Protein AF-0000000076641765 (afdb_homodimer)

Structure (mmCIF, N/CA/C/O backbone):
data_AF-0000000076641765-model_v1
#
loop_
_entity.id
_entity.type
_entity.pdbx_description
1 polymer 'RNA methyltransferase, TrmH family'
#
loop_
_atom_site.group_PDB
_atom_site.id
_atom_site.type_symbol
_atom_site.label_atom_id
_atom_site.label_alt_id
_atom_site.label_comp_id
_atom_site.label_asym_id
_atom_site.label_entity_id
_atom_site.label_seq_id
_atom_site.pdbx_PDB_ins_code
_atom_site.Cartn_x
_atom_site.Cartn_y
_atom_site.Cartn_z
_atom_site.occupancy
_atom_site.B_iso_or_equiv
_atom_site.auth_seq_id
_atom_site.auth_comp_id
_atom_site.auth_asym_id
_atom_site.auth_atom_id
_atom_site.pdbx_PDB_model_num
ATOM 1 N N . MET A 1 1 ? 25.562 -30.172 0.136 1 74.81 1 MET A N 1
ATOM 2 C CA . MET A 1 1 ? 24.906 -29.297 -0.83 1 74.81 1 MET A CA 1
ATOM 3 C C . MET A 1 1 ? 25.875 -28.875 -1.927 1 74.81 1 MET A C 1
ATOM 5 O O . MET A 1 1 ? 27.062 -28.625 -1.659 1 74.81 1 MET A O 1
ATOM 9 N N . ASP A 1 2 ? 25.359 -28.891 -3.146 1 84.56 2 ASP A N 1
ATOM 10 C CA . ASP A 1 2 ? 26.219 -28.578 -4.285 1 84.56 2 ASP A CA 1
ATOM 11 C C . ASP A 1 2 ? 26.469 -27.078 -4.391 1 84.56 2 ASP A C 1
ATOM 13 O O . ASP A 1 2 ? 25.656 -26.266 -3.904 1 84.56 2 ASP A O 1
ATOM 17 N N . SER A 1 3 ? 27.688 -26.766 -4.863 1 90.94 3 SER A N 1
ATOM 18 C CA . SER A 1 3 ? 27.984 -25.375 -5.16 1 90.94 3 SER A CA 1
ATOM 19 C C . SER A 1 3 ? 27.328 -24.922 -6.461 1 90.94 3 SER A C 1
ATOM 21 O O . SER A 1 3 ? 27.156 -25.734 -7.383 1 90.94 3 SER A O 1
ATOM 23 N N . VAL A 1 4 ? 26.953 -23.703 -6.496 1 94.19 4 VAL A N 1
ATOM 24 C CA . VAL A 1 4 ? 26.328 -23.125 -7.68 1 94.19 4 VAL A CA 1
ATOM 25 C C . VAL A 1 4 ? 27.281 -23.203 -8.859 1 94.19 4 VAL A C 1
ATOM 27 O O . VAL A 1 4 ? 28.484 -23 -8.703 1 94.19 4 VAL A O 1
ATOM 30 N N . SER A 1 5 ? 26.797 -23.547 -9.984 1 94.12 5 SER A N 1
ATOM 31 C CA . SER A 1 5 ? 27.609 -23.562 -11.188 1 94.12 5 SER A CA 1
ATOM 32 C C . SER A 1 5 ? 27.703 -22.172 -11.82 1 94.12 5 SER A C 1
ATOM 34 O O . SER A 1 5 ? 26.859 -21.312 -11.547 1 94.12 5 SER A O 1
ATOM 36 N N . ASN A 1 6 ? 28.688 -21.953 -12.68 1 93.88 6 ASN A N 1
ATOM 37 C CA . ASN A 1 6 ? 28.797 -20.688 -13.406 1 93.88 6 ASN A CA 1
ATOM 38 C C . ASN A 1 6 ? 27.594 -20.453 -14.305 1 93.88 6 ASN A C 1
ATOM 40 O O . ASN A 1 6 ? 27.141 -19.312 -14.445 1 93.88 6 ASN A O 1
ATOM 44 N N . ARG A 1 7 ? 27.188 -21.531 -14.859 1 94.75 7 ARG A N 1
ATOM 45 C CA . ARG A 1 7 ? 26.016 -21.438 -15.711 1 94.75 7 ARG A CA 1
ATOM 46 C C . ARG A 1 7 ? 24.797 -20.969 -14.922 1 94.75 7 ARG A C 1
ATOM 48 O O . ARG A 1 7 ? 24.047 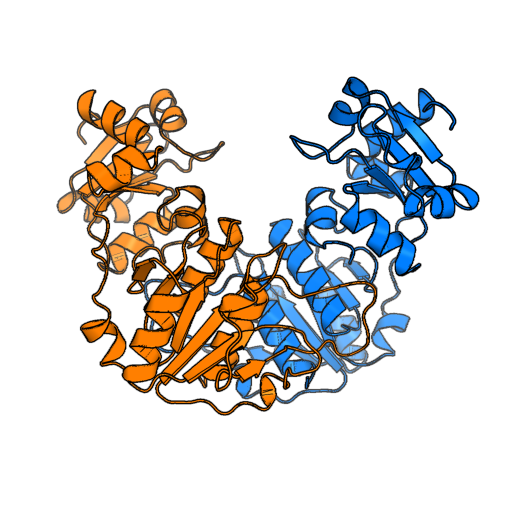-20.094 -15.391 1 94.75 7 ARG A O 1
ATOM 55 N N . GLN A 1 8 ? 24.578 -21.484 -13.789 1 95.69 8 GLN A N 1
ATOM 56 C CA . GLN A 1 8 ? 23.484 -21.078 -12.914 1 95.69 8 GLN A CA 1
ATOM 57 C C . GLN A 1 8 ? 23.609 -19.625 -12.5 1 95.69 8 GLN A C 1
ATOM 59 O O . GLN A 1 8 ? 22.625 -18.875 -12.5 1 95.69 8 GLN A O 1
ATOM 64 N N . LEU A 1 9 ? 24.828 -19.203 -12.125 1 96.44 9 LEU A N 1
ATOM 65 C CA . LEU A 1 9 ? 25.078 -17.844 -11.695 1 96.44 9 LEU A CA 1
ATOM 66 C C . LEU A 1 9 ? 24.734 -16.859 -12.805 1 96.44 9 LEU A C 1
ATOM 68 O O . LEU A 1 9 ? 24.094 -15.828 -12.562 1 96.44 9 LEU A O 1
ATOM 72 N N . THR A 1 10 ? 25.156 -17.203 -13.977 1 96.5 10 THR A N 1
ATOM 73 C CA . THR A 1 10 ? 24.875 -16.375 -15.133 1 96.5 10 THR A CA 1
ATOM 74 C C . THR A 1 10 ? 23.359 -16.281 -15.359 1 96.5 10 THR A C 1
ATOM 76 O O . THR A 1 10 ? 22.828 -15.195 -15.609 1 96.5 10 THR A O 1
ATOM 79 N N . LEU A 1 11 ? 22.703 -17.406 -15.281 1 97.19 11 LEU A N 1
ATOM 80 C CA . LEU A 1 11 ? 21.25 -17.438 -15.453 1 97.19 11 LEU A CA 1
ATOM 81 C C . LEU A 1 11 ? 20.562 -16.578 -14.414 1 97.19 11 LEU A C 1
ATOM 83 O O . LEU A 1 11 ? 19.672 -15.789 -14.742 1 97.19 11 LEU A O 1
ATOM 87 N N . LEU A 1 12 ? 20.984 -16.672 -13.195 1 97.19 12 LEU A N 1
ATOM 88 C CA . LEU A 1 12 ? 20.406 -15.898 -12.117 1 97.19 12 LEU A CA 1
ATOM 89 C C . LEU A 1 12 ? 20.547 -14.398 -12.383 1 97.19 12 LEU A C 1
ATOM 91 O O . LEU A 1 12 ? 19.594 -13.641 -12.18 1 97.19 12 LEU A O 1
ATOM 95 N N . ARG A 1 13 ? 21.625 -13.945 -12.836 1 95.88 13 ARG A N 1
ATOM 96 C CA . ARG A 1 13 ? 21.859 -12.539 -13.156 1 95.88 13 ARG A CA 1
ATOM 97 C C . ARG A 1 13 ? 20.969 -12.094 -14.312 1 95.88 13 ARG A C 1
ATOM 99 O O . ARG A 1 13 ? 20.375 -11.008 -14.266 1 95.88 13 ARG A O 1
ATOM 106 N N . LYS A 1 14 ? 20.859 -12.961 -15.273 1 96.38 14 LYS A N 1
ATOM 107 C CA . LYS A 1 14 ? 20.062 -12.641 -16.453 1 96.38 14 LYS A CA 1
ATOM 108 C C . LYS A 1 14 ? 18.578 -12.477 -16.109 1 96.38 14 LYS A C 1
ATOM 110 O O . LYS A 1 14 ? 17.891 -11.648 -16.688 1 96.38 14 LYS A O 1
ATOM 115 N N . LEU A 1 15 ? 18.094 -13.227 -15.141 1 97.06 15 LEU A N 1
ATOM 116 C CA . LEU A 1 15 ? 16.672 -13.25 -14.781 1 97.06 15 LEU A CA 1
ATOM 117 C C . LEU A 1 15 ? 16.266 -11.93 -14.141 1 97.06 15 LEU A C 1
ATOM 119 O O . LEU A 1 15 ? 15.07 -11.688 -13.945 1 97.06 15 LEU A O 1
ATOM 123 N N . ASN A 1 16 ? 17.172 -11.055 -13.867 1 94.56 16 ASN A N 1
ATOM 124 C CA . ASN A 1 16 ? 16.859 -9.711 -13.398 1 94.56 16 ASN A CA 1
ATOM 125 C C . ASN A 1 16 ? 16.328 -8.836 -14.531 1 94.56 16 ASN A C 1
ATOM 127 O O . ASN A 1 16 ? 15.75 -7.777 -14.281 1 94.56 16 ASN A O 1
ATOM 131 N N . ARG A 1 17 ? 16.516 -9.336 -15.734 1 95.06 17 ARG A N 1
ATOM 132 C CA . ARG A 1 17 ? 16.031 -8.625 -16.906 1 95.06 17 ARG A CA 1
ATOM 133 C C . ARG A 1 17 ? 14.766 -9.281 -17.453 1 95.06 17 ARG A C 1
ATOM 135 O O . ARG A 1 17 ? 14.719 -10.5 -17.641 1 95.06 17 ARG A O 1
ATOM 142 N N . LYS A 1 18 ? 13.828 -8.477 -17.766 1 96.31 18 LYS A N 1
ATOM 143 C CA . LYS A 1 18 ? 12.531 -8.945 -18.25 1 96.31 18 LYS A CA 1
ATOM 144 C C . LYS A 1 18 ? 12.703 -9.867 -19.453 1 96.31 18 LYS A C 1
ATOM 146 O O . LYS A 1 18 ? 12.094 -10.945 -19.5 1 96.31 18 LYS A O 1
ATOM 151 N N . LYS A 1 19 ? 13.547 -9.422 -20.328 1 96.56 19 LYS A N 1
ATOM 152 C CA . LYS A 1 19 ? 13.75 -10.172 -21.578 1 96.56 19 LYS A CA 1
ATOM 153 C C . LYS A 1 19 ? 14.07 -11.633 -21.281 1 96.56 19 LYS A C 1
ATOM 155 O O . LYS A 1 19 ? 13.445 -12.531 -21.844 1 96.56 19 LYS A O 1
ATOM 160 N N . TYR A 1 20 ? 14.945 -11.914 -20.406 1 97.44 20 TYR A N 1
ATOM 161 C CA . TYR A 1 20 ? 15.414 -13.266 -20.125 1 97.44 20 TYR A CA 1
ATOM 162 C C . TYR A 1 20 ? 14.383 -14.039 -19.312 1 97.44 20 TYR A C 1
ATOM 164 O O . TYR A 1 20 ? 14.25 -15.258 -19.469 1 97.44 20 TYR A O 1
ATOM 172 N N . ARG A 1 21 ? 13.609 -13.367 -18.406 1 97.5 21 ARG A N 1
ATOM 173 C CA . ARG A 1 21 ? 12.539 -14.047 -17.688 1 97.5 21 ARG A CA 1
ATOM 174 C C . ARG A 1 21 ? 11.523 -14.656 -18.656 1 97.5 21 ARG A C 1
ATOM 176 O O . ARG A 1 21 ? 11.148 -15.82 -18.516 1 97.5 21 ARG A O 1
ATOM 183 N N . TYR A 1 22 ? 11.156 -13.914 -19.594 1 97 22 TYR A N 1
ATOM 184 C CA . TYR A 1 22 ? 10.125 -14.383 -20.516 1 97 22 TYR A CA 1
ATOM 185 C C . TYR A 1 22 ? 10.711 -15.367 -21.516 1 97 22 TYR A C 1
ATOM 187 O O . TYR A 1 22 ? 10.031 -16.312 -21.938 1 97 22 TYR A O 1
ATOM 195 N N . GLU A 1 23 ? 11.977 -15.125 -21.953 1 97.56 23 GLU A N 1
ATOM 196 C CA . GLU A 1 23 ? 12.648 -16.078 -22.844 1 97.56 23 GLU A CA 1
ATOM 197 C C . GLU A 1 23 ? 12.781 -17.453 -22.172 1 97.56 23 GLU A C 1
ATOM 199 O O . GLU A 1 23 ? 12.5 -18.469 -22.797 1 97.56 23 GLU A O 1
ATOM 204 N N . LYS A 1 24 ? 13.172 -17.484 -20.938 1 97.69 24 LYS A N 1
ATOM 205 C CA . LYS A 1 24 ? 13.461 -18.734 -20.234 1 97.69 24 LYS A CA 1
ATOM 206 C C . LYS A 1 24 ? 12.234 -19.234 -19.469 1 97.69 24 LYS A C 1
ATOM 208 O O . LYS A 1 24 ? 12.203 -20.375 -19.016 1 97.69 24 LYS A O 1
ATOM 213 N N . ARG A 1 25 ? 11.203 -18.375 -19.328 1 97.38 25 ARG A N 1
ATOM 214 C CA . ARG A 1 25 ? 10 -18.672 -18.547 1 97.38 25 ARG A CA 1
ATOM 215 C C . ARG A 1 25 ? 10.344 -19 -17.109 1 97.38 25 ARG A C 1
ATOM 217 O O . ARG A 1 25 ? 9.836 -19.969 -16.547 1 97.38 25 ARG A O 1
ATOM 224 N N . LEU A 1 26 ? 11.289 -18.188 -16.578 1 97.81 26 LEU A N 1
ATOM 225 C CA . LEU A 1 26 ? 11.742 -18.328 -15.203 1 97.81 26 LEU A CA 1
ATOM 226 C C . LEU A 1 26 ? 11.781 -16.969 -14.5 1 97.81 26 LEU A C 1
ATOM 228 O O . LEU A 1 26 ? 11.969 -15.938 -15.148 1 97.81 26 LEU A O 1
ATOM 232 N N . PHE A 1 27 ? 11.586 -16.953 -13.203 1 97.44 27 PHE A N 1
ATOM 233 C CA . PHE A 1 27 ? 11.734 -15.742 -12.406 1 97.44 27 PHE A CA 1
ATOM 234 C C . PHE A 1 27 ? 12.234 -16.078 -11 1 97.44 27 PHE A C 1
ATOM 236 O O . PHE A 1 27 ? 12.305 -17.25 -10.625 1 97.44 27 PHE A O 1
ATOM 243 N N . LEU A 1 28 ? 12.602 -15.078 -10.289 1 97 28 LEU A N 1
ATOM 244 C CA . LEU A 1 28 ? 13.242 -15.297 -8.992 1 97 28 LEU A CA 1
ATOM 245 C C . LEU A 1 28 ? 12.344 -14.812 -7.855 1 97 28 LEU A C 1
ATOM 247 O O . LEU A 1 28 ? 11.664 -13.797 -7.988 1 97 28 LEU A O 1
ATOM 251 N N . ILE A 1 29 ? 12.344 -15.586 -6.828 1 96 29 ILE A N 1
ATOM 252 C CA . ILE A 1 29 ? 11.758 -15.188 -5.551 1 96 29 ILE A CA 1
ATOM 253 C C . ILE A 1 29 ? 12.852 -15.094 -4.488 1 96 29 ILE A C 1
ATOM 255 O O . ILE A 1 29 ? 13.617 -16.047 -4.297 1 96 29 ILE A O 1
ATOM 259 N N . GLU A 1 30 ? 12.875 -14.008 -3.898 1 95.25 30 GLU A N 1
ATOM 260 C CA . GLU A 1 30 ? 13.922 -13.742 -2.912 1 95.25 30 GLU A CA 1
ATOM 261 C C . GLU A 1 30 ? 13.336 -13.664 -1.504 1 95.25 30 GLU A C 1
ATOM 263 O O . GLU A 1 30 ? 12.258 -13.102 -1.304 1 95.25 30 GLU A O 1
ATOM 268 N N . GLY A 1 31 ? 14.039 -14.25 -0.526 1 93.06 31 GLY A N 1
ATOM 269 C CA . GLY A 1 31 ? 13.648 -14.125 0.87 1 93.06 31 GLY A CA 1
ATOM 270 C C . GLY A 1 31 ? 13.117 -15.414 1.46 1 93.06 31 GLY A C 1
ATOM 271 O O . GLY A 1 31 ? 12.312 -16.109 0.83 1 93.06 31 GLY A O 1
ATOM 272 N N . ALA A 1 32 ? 13.555 -15.703 2.652 1 91.81 32 ALA A N 1
ATOM 273 C CA . ALA A 1 32 ? 13.234 -16.969 3.303 1 91.81 32 ALA A CA 1
ATOM 274 C C . ALA A 1 32 ? 11.727 -17.141 3.467 1 91.81 32 ALA A C 1
ATOM 276 O O . ALA A 1 32 ? 11.164 -18.188 3.129 1 91.81 32 ALA A O 1
ATOM 277 N N . ARG A 1 33 ? 11.055 -16.141 3.916 1 87.69 33 ARG A N 1
ATOM 278 C CA . ARG A 1 33 ? 9.625 -16.219 4.176 1 87.69 33 ARG A CA 1
ATOM 279 C C . ARG A 1 33 ? 8.844 -16.422 2.883 1 87.69 33 ARG A C 1
ATOM 281 O O . ARG A 1 33 ? 7.965 -17.281 2.811 1 87.69 33 ARG A O 1
ATOM 288 N N . ALA A 1 34 ? 9.141 -15.656 1.866 1 89.88 34 ALA A N 1
ATOM 289 C CA . ALA A 1 34 ? 8.445 -15.75 0.585 1 89.88 34 ALA A CA 1
ATOM 290 C C . ALA A 1 34 ? 8.656 -17.125 -0.051 1 89.88 34 ALA A C 1
ATOM 292 O O . ALA A 1 34 ? 7.703 -17.734 -0.553 1 89.88 34 ALA A O 1
ATOM 293 N N . VAL A 1 35 ? 9.883 -17.641 0.009 1 92.12 35 VAL A N 1
ATOM 294 C CA . VAL A 1 35 ? 10.211 -18.922 -0.604 1 92.12 35 VAL A CA 1
ATOM 295 C C . VAL A 1 35 ? 9.477 -20.047 0.126 1 92.12 35 VAL A C 1
ATOM 297 O O . VAL A 1 35 ? 8.922 -20.938 -0.508 1 92.12 35 VAL A O 1
ATOM 300 N N . ARG A 1 36 ? 9.445 -19.922 1.411 1 89.31 36 ARG A N 1
ATOM 301 C CA . ARG A 1 36 ? 8.727 -20.922 2.197 1 89.31 36 ARG A CA 1
ATOM 302 C C . ARG A 1 36 ? 7.246 -20.938 1.838 1 89.31 36 ARG A C 1
ATOM 304 O O . ARG A 1 36 ? 6.645 -22.016 1.72 1 89.31 36 ARG A O 1
ATOM 311 N N . GLN A 1 37 ? 6.707 -19.797 1.684 1 86.94 37 GLN A N 1
ATOM 312 C CA . GLN A 1 37 ? 5.289 -19.688 1.361 1 86.94 37 GLN A CA 1
ATOM 313 C C . GLN A 1 37 ? 4.988 -20.297 -0.008 1 86.94 37 GLN A C 1
ATOM 315 O O . GLN A 1 37 ? 4.012 -21.031 -0.169 1 86.94 37 GLN A O 1
ATOM 320 N N . VAL A 1 38 ? 5.805 -20.016 -0.919 1 88.44 38 VAL A N 1
ATOM 321 C CA . VAL A 1 38 ? 5.625 -20.531 -2.271 1 88.44 38 VAL A CA 1
ATOM 322 C C . VAL A 1 38 ? 5.773 -22.047 -2.268 1 88.44 38 VAL A C 1
ATOM 324 O O . VAL A 1 38 ? 5.008 -22.75 -2.928 1 88.44 38 VAL A O 1
ATOM 327 N N . ALA A 1 39 ? 6.734 -22.547 -1.541 1 88.5 39 ALA A N 1
ATOM 328 C CA . ALA A 1 39 ? 6.949 -23.984 -1.43 1 88.5 39 ALA A CA 1
ATOM 329 C C . ALA A 1 39 ? 5.738 -24.672 -0.806 1 88.5 39 ALA A C 1
ATOM 331 O O . ALA A 1 39 ? 5.363 -25.766 -1.215 1 88.5 39 ALA A O 1
ATOM 332 N N . ALA A 1 40 ? 5.172 -23.969 0.094 1 83.62 40 ALA A N 1
ATOM 333 C CA . ALA A 1 40 ? 4.051 -24.531 0.834 1 83.62 40 ALA A CA 1
ATOM 334 C C . ALA A 1 40 ? 2.781 -24.547 -0.014 1 83.62 40 ALA A C 1
ATOM 336 O O . ALA A 1 40 ? 1.971 -25.469 0.083 1 83.62 40 ALA A O 1
ATOM 337 N N . ASN A 1 41 ? 2.57 -23.531 -0.787 1 80.44 41 ASN A N 1
ATOM 338 C CA . ASN A 1 41 ? 1.32 -23.406 -1.529 1 80.44 41 ASN A CA 1
ATOM 339 C C . ASN A 1 41 ? 1.31 -24.297 -2.762 1 80.44 41 ASN A C 1
ATOM 341 O O . ASN A 1 41 ? 0.243 -24.656 -3.268 1 80.44 41 ASN A O 1
ATOM 345 N N . ASN A 1 42 ? 2.469 -24.672 -3.291 1 80.12 42 ASN A N 1
ATOM 346 C CA . ASN A 1 42 ? 2.656 -25.594 -4.41 1 80.12 42 ASN A CA 1
ATOM 347 C C . ASN A 1 42 ? 1.925 -25.109 -5.66 1 80.12 42 ASN A C 1
ATOM 349 O O . ASN A 1 42 ? 1.427 -25.922 -6.441 1 80.12 42 ASN A O 1
ATOM 353 N N . ARG A 1 43 ? 1.678 -23.859 -5.742 1 83.31 43 ARG A N 1
ATOM 354 C CA . ARG A 1 43 ? 1.007 -23.281 -6.906 1 83.31 43 ARG A CA 1
ATOM 355 C C . ARG A 1 43 ? 2.004 -22.984 -8.016 1 83.31 43 ARG A C 1
ATOM 357 O O . ARG A 1 43 ? 1.636 -22.938 -9.195 1 83.31 43 ARG A O 1
ATOM 364 N N . ILE A 1 44 ? 3.229 -22.703 -7.527 1 87.69 44 ILE A N 1
ATOM 365 C CA . ILE A 1 44 ? 4.305 -22.438 -8.477 1 87.69 44 ILE A CA 1
ATOM 366 C C . ILE A 1 44 ? 5.434 -23.438 -8.289 1 87.69 44 ILE A C 1
ATOM 368 O O . ILE A 1 44 ? 5.766 -23.797 -7.156 1 87.69 44 ILE A O 1
ATOM 372 N N . GLY A 1 45 ? 5.934 -23.906 -9.359 1 89.5 45 GLY A N 1
ATOM 373 C CA . GLY A 1 45 ? 7.027 -24.859 -9.305 1 89.5 45 GLY A CA 1
ATOM 374 C C . GLY A 1 45 ? 8.375 -24.203 -9.062 1 89.5 45 GLY A C 1
ATOM 375 O O . GLY A 1 45 ? 8.773 -23.297 -9.797 1 89.5 45 GLY A O 1
ATOM 376 N N . ILE A 1 46 ? 9.031 -24.625 -8.031 1 94.88 46 ILE A N 1
ATOM 377 C CA . ILE A 1 46 ? 10.398 -24.188 -7.773 1 94.88 46 ILE A CA 1
ATOM 378 C C . ILE A 1 46 ? 11.375 -25.109 -8.5 1 94.88 46 ILE A C 1
ATOM 380 O O . ILE A 1 46 ? 11.383 -26.312 -8.281 1 94.88 46 ILE A O 1
ATOM 384 N N . GLU A 1 47 ? 12.133 -24.5 -9.375 1 96.19 47 GLU A N 1
ATOM 385 C CA . GLU A 1 47 ? 13.117 -25.281 -10.117 1 96.19 47 GLU A CA 1
ATOM 386 C C . GLU A 1 47 ? 14.359 -25.547 -9.273 1 96.19 47 GLU A C 1
ATOM 388 O O . GLU A 1 47 ? 14.875 -26.672 -9.242 1 96.19 47 GLU A O 1
ATOM 393 N N . THR A 1 48 ? 14.867 -24.562 -8.664 1 97.19 48 THR A N 1
ATOM 394 C CA . THR A 1 48 ? 16.094 -24.672 -7.883 1 97.19 48 THR A CA 1
ATOM 395 C C . THR A 1 48 ? 16.078 -23.688 -6.715 1 97.19 48 THR A C 1
ATOM 397 O O . THR A 1 48 ? 15.617 -22.547 -6.855 1 97.19 48 THR A O 1
ATOM 400 N N . LEU A 1 49 ? 16.578 -24.125 -5.602 1 96.75 49 LEU A N 1
ATOM 401 C CA . LEU A 1 49 ? 16.797 -23.281 -4.438 1 96.75 49 LEU A CA 1
ATOM 402 C C . LEU A 1 49 ? 18.266 -22.891 -4.324 1 96.75 49 LEU A C 1
ATOM 404 O O . LEU A 1 49 ? 19.156 -23.719 -4.562 1 96.75 49 LEU A O 1
ATOM 408 N N . PHE A 1 50 ? 18.484 -21.625 -3.98 1 97.25 50 PHE A N 1
ATOM 409 C CA . PHE A 1 50 ? 19.844 -21.141 -3.773 1 97.25 50 PHE A CA 1
ATOM 410 C C . PHE A 1 50 ? 20 -20.562 -2.377 1 97.25 50 PHE A C 1
ATOM 412 O O . PHE A 1 50 ? 19.125 -19.828 -1.906 1 97.25 50 PHE A O 1
ATOM 419 N N . PHE A 1 51 ? 21.125 -20.891 -1.763 1 96.94 51 PHE A N 1
ATOM 420 C CA . PHE A 1 51 ? 21.359 -20.438 -0.397 1 96.94 51 PHE A CA 1
ATOM 421 C C . PHE A 1 51 ? 22.672 -19.688 -0.29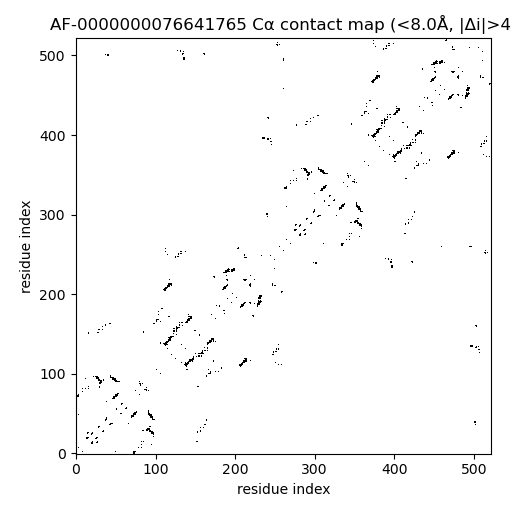9 1 96.94 51 PHE A C 1
ATOM 423 O O . PHE A 1 51 ? 23.672 -20.062 -0.926 1 96.94 51 PHE A O 1
ATOM 430 N N . ASP A 1 52 ? 22.609 -18.625 0.443 1 95.94 52 ASP A N 1
ATOM 431 C CA . ASP A 1 52 ? 23.828 -17.922 0.812 1 95.94 52 ASP A CA 1
ATOM 432 C C . ASP A 1 52 ? 24.672 -18.75 1.777 1 95.94 52 ASP A C 1
ATOM 434 O O . ASP A 1 52 ? 24.203 -19.141 2.852 1 95.94 52 ASP A O 1
ATOM 438 N N . GLU A 1 53 ? 25.859 -18.953 1.475 1 93.5 53 GLU A N 1
ATOM 439 C CA . GLU A 1 53 ? 26.75 -19.797 2.268 1 93.5 53 GLU A CA 1
ATOM 440 C C . GLU A 1 53 ? 26.922 -19.234 3.682 1 93.5 53 GLU A C 1
ATOM 442 O O . GLU A 1 53 ? 27.031 -20 4.645 1 93.5 53 GLU A O 1
ATOM 447 N N . ALA A 1 54 ? 26.906 -17.969 3.793 1 91.25 54 ALA A N 1
ATOM 448 C CA . ALA A 1 54 ? 27.156 -17.312 5.066 1 91.25 54 ALA A CA 1
ATOM 449 C C . ALA A 1 54 ? 26 -17.5 6.035 1 91.25 54 ALA A C 1
ATOM 451 O O . ALA A 1 54 ? 26.188 -17.469 7.254 1 91.25 54 ALA A O 1
ATOM 452 N N . ARG A 1 55 ? 24.812 -17.75 5.598 1 90.12 55 ARG A N 1
ATOM 453 C CA . ARG A 1 55 ? 23.625 -17.781 6.445 1 90.12 55 ARG A CA 1
ATOM 454 C C . ARG A 1 55 ? 23.266 -19.219 6.836 1 90.12 55 ARG A C 1
ATOM 456 O O . ARG A 1 55 ? 22.594 -19.438 7.844 1 90.12 55 ARG A O 1
ATOM 463 N N . GLN A 1 56 ? 23.578 -20.188 6.027 1 89.25 56 GLN A N 1
ATOM 464 C CA . GLN A 1 56 ? 23.484 -21.625 6.27 1 89.25 56 GLN A CA 1
ATOM 465 C C . GLN A 1 56 ? 22.031 -22.031 6.551 1 89.25 56 GLN A C 1
ATOM 467 O O . GLN A 1 56 ? 21.781 -22.812 7.465 1 89.25 56 GLN A O 1
ATOM 472 N N . TYR A 1 57 ? 21.109 -21.469 5.848 1 86.19 57 TYR A N 1
ATOM 473 C CA . TYR A 1 57 ? 19.703 -21.797 5.992 1 86.19 57 TYR A CA 1
ATOM 474 C C . TYR A 1 57 ? 19.469 -23.297 5.785 1 86.19 57 TYR A C 1
ATOM 476 O O . TYR A 1 57 ? 18.609 -23.891 6.438 1 86.19 57 TYR A O 1
ATOM 484 N N . TRP A 1 58 ? 20.234 -23.953 4.934 1 86.06 58 TRP A N 1
ATOM 485 C CA . TRP A 1 58 ? 20.047 -25.344 4.547 1 86.06 58 TRP A CA 1
ATOM 486 C C . TRP A 1 58 ? 20.266 -26.266 5.738 1 86.06 58 TRP A C 1
ATOM 488 O O . TRP A 1 58 ? 19.922 -27.453 5.684 1 86.06 58 TRP A O 1
ATOM 498 N N . SER A 1 59 ? 20.844 -25.734 6.758 1 88 59 SER A N 1
ATOM 499 C CA . SER A 1 59 ? 21.109 -26.562 7.938 1 88 59 SER A CA 1
ATOM 500 C C . SER A 1 59 ? 19.875 -26.641 8.828 1 88 59 SER A C 1
ATOM 502 O O . SER A 1 59 ? 19.797 -27.5 9.711 1 88 59 SER A O 1
ATOM 504 N N . GLU A 1 60 ? 18.906 -25.766 8.586 1 90.5 60 GLU A N 1
ATOM 505 C CA . GLU A 1 60 ? 17.672 -25.781 9.352 1 90.5 60 GLU A CA 1
ATOM 506 C C . GLU A 1 60 ? 16.734 -26.875 8.859 1 90.5 60 GLU A C 1
ATOM 508 O O . GLU A 1 60 ? 16.672 -27.156 7.66 1 90.5 60 GLU A O 1
ATOM 513 N N . ASP A 1 61 ? 16 -27.484 9.711 1 90.5 61 ASP A N 1
ATOM 514 C CA . ASP A 1 61 ? 15.172 -28.656 9.438 1 90.5 61 ASP A CA 1
ATOM 515 C C . ASP A 1 61 ? 14.172 -28.359 8.32 1 90.5 61 ASP A C 1
ATOM 517 O O . ASP A 1 61 ? 13.969 -29.188 7.434 1 90.5 61 ASP A O 1
ATOM 521 N N . GLU A 1 62 ? 13.625 -27.297 8.328 1 88.62 62 GLU A N 1
ATOM 522 C CA . GLU A 1 62 ? 12.602 -26.953 7.344 1 88.62 62 GLU A CA 1
ATOM 523 C C . GLU A 1 62 ? 13.18 -26.938 5.93 1 88.62 62 GLU A C 1
ATOM 525 O O . GLU A 1 62 ? 12.555 -27.453 5 1 88.62 62 GLU A O 1
ATOM 530 N N . TRP A 1 63 ? 14.32 -26.422 5.766 1 92.69 63 TRP A N 1
ATOM 531 C CA . TRP A 1 63 ? 14.938 -26.312 4.449 1 92.69 63 TRP A CA 1
ATOM 532 C C . TRP A 1 63 ? 15.492 -27.656 3.996 1 92.69 63 TRP A C 1
ATOM 534 O O . TRP A 1 63 ? 15.469 -27.984 2.807 1 92.69 63 TRP A O 1
ATOM 544 N N . LYS A 1 64 ? 16 -28.422 4.941 1 92.12 64 LYS A N 1
ATOM 545 C CA . LYS A 1 64 ? 16.469 -29.781 4.633 1 92.12 64 LYS A CA 1
ATOM 546 C C . LYS A 1 64 ? 15.359 -30.609 3.986 1 92.12 64 LYS A C 1
ATOM 548 O O . LYS A 1 64 ? 15.602 -31.328 3.02 1 92.12 64 LYS A O 1
ATOM 553 N N . GLN A 1 65 ? 14.281 -30.469 4.566 1 91.88 65 GLN A N 1
ATOM 554 C CA . GLN A 1 65 ? 13.148 -31.219 4.027 1 91.88 65 GLN A CA 1
ATOM 555 C C . GLN A 1 65 ? 12.828 -30.781 2.6 1 91.88 65 GLN A C 1
ATOM 557 O O . GLN A 1 65 ? 12.562 -31.609 1.734 1 91.88 65 GLN A O 1
ATOM 562 N N . LEU A 1 66 ? 12.898 -29.484 2.314 1 91.31 66 LEU A N 1
ATOM 563 C CA . LEU A 1 66 ? 12.594 -28.938 0.996 1 91.31 66 LEU A CA 1
ATOM 564 C C . LEU A 1 66 ? 13.641 -29.375 -0.025 1 91.31 66 LEU A C 1
ATOM 566 O O . LEU A 1 66 ? 13.305 -29.703 -1.163 1 91.31 66 LEU A O 1
ATOM 570 N N . THR A 1 67 ? 14.867 -29.422 0.4 1 92.94 67 THR A N 1
ATOM 571 C CA . THR A 1 67 ? 15.977 -29.688 -0.513 1 92.94 67 THR A CA 1
ATOM 572 C C . THR A 1 67 ? 16.047 -31.172 -0.852 1 92.94 67 THR A C 1
ATOM 574 O O . THR A 1 67 ? 16.812 -31.578 -1.733 1 92.94 67 THR A O 1
ATOM 577 N N . ARG A 1 68 ? 15.305 -31.969 -0.207 1 91.62 68 ARG A N 1
ATOM 578 C CA . ARG A 1 68 ? 15.234 -33.375 -0.554 1 91.62 68 ARG A CA 1
ATOM 579 C C . ARG A 1 68 ? 14.508 -33.594 -1.876 1 91.62 68 ARG A C 1
ATOM 581 O O . ARG A 1 68 ? 14.742 -34.594 -2.572 1 91.62 68 ARG A O 1
ATOM 588 N N . HIS A 1 69 ? 13.648 -32.625 -2.191 1 90.69 69 HIS A N 1
ATOM 589 C CA . HIS A 1 69 ? 12.781 -32.844 -3.352 1 90.69 69 HIS A CA 1
ATOM 590 C C . HIS A 1 69 ? 13 -31.734 -4.391 1 90.69 69 HIS A C 1
ATOM 592 O O . HIS A 1 69 ? 12.43 -31.797 -5.48 1 90.69 69 HIS A O 1
ATOM 598 N N . ILE A 1 70 ? 13.703 -30.719 -4.062 1 93.69 70 ILE A N 1
ATOM 599 C CA . ILE A 1 70 ? 13.984 -29.594 -4.949 1 93.69 70 ILE A CA 1
ATOM 600 C C . ILE A 1 70 ? 15.492 -29.422 -5.113 1 93.69 70 ILE A C 1
ATOM 602 O O . ILE A 1 70 ? 16.234 -29.438 -4.129 1 93.69 70 ILE A O 1
ATOM 606 N N . ASP A 1 71 ? 15.961 -29.344 -6.332 1 95 71 ASP A N 1
ATOM 607 C CA . ASP A 1 71 ? 17.375 -29.062 -6.562 1 95 71 ASP A CA 1
ATOM 608 C C . ASP A 1 71 ? 17.828 -27.828 -5.785 1 95 71 ASP A C 1
ATOM 610 O O . ASP A 1 71 ? 17.062 -26.859 -5.633 1 95 71 ASP A O 1
ATOM 614 N N . SER A 1 72 ? 19.031 -27.891 -5.262 1 96.31 72 SER A N 1
ATOM 615 C CA . SER A 1 72 ? 19.516 -26.766 -4.477 1 96.31 72 SER A CA 1
ATOM 616 C C . SER A 1 72 ? 21.016 -26.562 -4.66 1 96.31 72 SER A C 1
ATOM 618 O O . SER A 1 72 ? 21.719 -27.484 -5.07 1 96.31 72 SER A O 1
ATOM 620 N N . ALA A 1 73 ? 21.453 -25.375 -4.418 1 96.88 73 ALA A N 1
ATOM 621 C CA . ALA A 1 73 ? 22.875 -25.031 -4.516 1 96.88 73 ALA A CA 1
ATOM 622 C C . ALA A 1 73 ? 23.234 -23.922 -3.541 1 96.88 73 ALA A C 1
ATOM 624 O O . ALA A 1 73 ? 22.359 -23.156 -3.094 1 96.88 73 ALA A O 1
ATOM 625 N N . VAL A 1 74 ? 24.5 -23.859 -3.23 1 96.5 74 VAL A N 1
ATOM 626 C CA . VAL A 1 74 ? 25.031 -22.844 -2.334 1 96.5 74 VAL A CA 1
ATOM 627 C C . VAL A 1 74 ? 25.812 -21.797 -3.135 1 96.5 74 VAL A C 1
ATOM 629 O O . VAL A 1 74 ? 26.562 -22.156 -4.047 1 96.5 74 VAL A O 1
ATOM 632 N N . ILE A 1 75 ? 25.562 -20.547 -2.787 1 96.5 75 ILE A N 1
ATOM 633 C CA . ILE A 1 75 ? 26.266 -19.422 -3.402 1 96.5 75 ILE A CA 1
ATOM 634 C C . ILE A 1 75 ? 27.094 -18.688 -2.35 1 96.5 75 ILE A C 1
ATOM 636 O O . ILE A 1 75 ? 26.625 -18.484 -1.222 1 96.5 75 ILE A O 1
ATOM 640 N N . ASP A 1 76 ? 28.297 -18.281 -2.73 1 94.69 76 ASP A N 1
ATOM 641 C CA . ASP A 1 76 ? 29.062 -17.484 -1.772 1 94.69 76 ASP A CA 1
ATOM 642 C C . ASP A 1 76 ? 28.438 -16.094 -1.6 1 94.69 76 ASP A C 1
ATOM 644 O O . ASP A 1 76 ? 27.672 -15.641 -2.445 1 94.69 76 ASP A O 1
ATOM 648 N N . GLU A 1 77 ? 28.844 -15.438 -0.56 1 93.19 77 GLU A N 1
ATOM 649 C CA . GLU A 1 77 ? 28.203 -14.195 -0.132 1 93.19 77 GLU A CA 1
ATOM 650 C C . GLU A 1 77 ? 28.297 -13.125 -1.217 1 93.19 77 GLU A C 1
ATOM 652 O O . GLU A 1 77 ? 27.312 -12.438 -1.503 1 93.19 77 GLU A O 1
ATOM 657 N N . GLU A 1 78 ? 29.422 -12.938 -1.785 1 93.31 78 GLU A N 1
ATOM 658 C CA . GLU A 1 78 ? 29.641 -11.914 -2.795 1 93.31 78 GLU A CA 1
ATOM 659 C C . GLU A 1 78 ? 28.75 -12.125 -4.012 1 93.31 78 GLU A C 1
ATOM 661 O O . GLU A 1 78 ? 28.062 -11.195 -4.449 1 93.31 78 GLU A O 1
ATOM 666 N N . HIS A 1 79 ? 28.766 -13.328 -4.496 1 94.75 79 HIS A N 1
ATOM 667 C CA . HIS A 1 79 ? 27.953 -13.641 -5.656 1 94.75 79 HIS A CA 1
ATOM 668 C C . HIS A 1 79 ? 26.469 -13.555 -5.32 1 94.75 79 HIS A C 1
ATOM 670 O O . HIS A 1 79 ? 25.656 -13.133 -6.152 1 94.75 79 HIS A O 1
ATOM 676 N N . PHE A 1 80 ? 26.125 -13.969 -4.141 1 95.69 80 PHE A N 1
ATOM 677 C CA . PHE A 1 80 ? 24.719 -13.883 -3.719 1 95.69 80 PHE A CA 1
ATOM 678 C C . PHE A 1 80 ? 24.234 -12.445 -3.75 1 95.69 80 PHE A C 1
ATOM 680 O O . PHE A 1 80 ? 23.141 -12.164 -4.246 1 95.69 80 PHE A O 1
ATOM 687 N N . ALA A 1 81 ? 25 -11.539 -3.242 1 93.31 81 ALA A N 1
ATOM 688 C CA . ALA A 1 81 ? 24.656 -10.117 -3.242 1 93.31 81 ALA A CA 1
ATOM 689 C C . ALA A 1 81 ? 24.484 -9.602 -4.668 1 93.31 81 ALA A C 1
ATOM 691 O O . ALA A 1 81 ? 23.625 -8.766 -4.926 1 93.31 81 ALA A O 1
ATOM 692 N N . ASN A 1 82 ? 25.25 -10.148 -5.551 1 92.81 82 ASN A N 1
ATOM 693 C CA . ASN A 1 82 ? 25.25 -9.68 -6.934 1 92.81 82 ASN A CA 1
ATOM 694 C C . ASN A 1 82 ? 24 -10.141 -7.676 1 92.81 82 ASN A C 1
ATOM 696 O O . ASN A 1 82 ? 23.531 -9.469 -8.594 1 92.81 82 ASN A O 1
ATOM 700 N N . VAL A 1 83 ? 23.516 -11.266 -7.289 1 93.88 83 VAL A N 1
ATOM 701 C CA . VAL A 1 83 ? 22.375 -11.805 -8.023 1 93.88 83 VAL A CA 1
ATOM 702 C C . VAL A 1 83 ? 21.078 -11.383 -7.344 1 93.88 83 VAL A C 1
ATOM 704 O O . VAL A 1 83 ? 20 -11.539 -7.914 1 93.88 83 VAL A O 1
ATOM 707 N N . SER A 1 84 ? 21.156 -10.859 -6.145 1 92.69 84 SER A N 1
ATOM 708 C CA . SER A 1 84 ? 19.984 -10.43 -5.398 1 92.69 84 SER A CA 1
ATOM 709 C C . SER A 1 84 ? 19.531 -9.039 -5.832 1 92.69 84 SER A C 1
ATOM 711 O O . SER A 1 84 ? 20.344 -8.227 -6.277 1 92.69 84 SER A O 1
ATOM 713 N N . ASP A 1 85 ? 18.25 -8.836 -5.758 1 88.56 85 ASP A N 1
ATOM 714 C CA . ASP A 1 85 ? 17.672 -7.539 -6.098 1 88.56 85 ASP A CA 1
ATOM 715 C C . ASP A 1 85 ? 17.688 -6.598 -4.895 1 88.56 85 ASP A C 1
ATOM 717 O O . ASP A 1 85 ? 17.656 -5.379 -5.055 1 88.56 85 ASP A O 1
ATOM 721 N N . THR A 1 86 ? 17.812 -7.09 -3.707 1 87.56 86 THR A N 1
ATOM 722 C CA . THR A 1 86 ? 17.766 -6.285 -2.49 1 87.56 86 THR A CA 1
ATOM 723 C C . THR A 1 86 ? 19.172 -5.898 -2.053 1 87.56 86 THR A C 1
ATOM 725 O O . THR A 1 86 ? 20.141 -6.617 -2.324 1 87.56 86 THR A O 1
ATOM 728 N N . ALA A 1 87 ? 19.25 -4.75 -1.305 1 84.06 87 ALA A N 1
ATOM 729 C CA . ALA A 1 87 ? 20.531 -4.27 -0.811 1 84.06 87 ALA A CA 1
ATOM 730 C C . ALA A 1 87 ? 21.062 -5.172 0.299 1 84.06 87 ALA A C 1
ATOM 732 O O . ALA A 1 87 ? 22.281 -5.332 0.444 1 84.06 87 ALA A O 1
ATOM 733 N N . ASN A 1 88 ? 20.203 -5.816 1.074 1 86.12 88 ASN A N 1
ATOM 734 C CA . ASN A 1 88 ? 20.562 -6.727 2.16 1 86.12 88 ASN A CA 1
ATOM 735 C C . ASN A 1 88 ? 19.828 -8.062 2.035 1 86.12 88 ASN A C 1
ATOM 737 O O . ASN A 1 88 ? 18.844 -8.305 2.738 1 86.12 88 ASN A O 1
ATOM 741 N N . PRO A 1 89 ? 20.406 -8.883 1.244 1 89.88 89 PRO A N 1
ATOM 742 C CA . PRO A 1 89 ? 19.719 -10.141 0.966 1 89.88 89 PRO A CA 1
ATOM 743 C C . PRO A 1 89 ? 19.578 -11.031 2.203 1 89.88 89 PRO A C 1
ATOM 745 O O . PRO A 1 89 ? 20.484 -11.062 3.041 1 89.88 89 PRO A O 1
ATOM 748 N N . GLN A 1 90 ? 18.5 -11.766 2.27 1 90.25 90 GLN A N 1
ATOM 749 C CA . GLN A 1 90 ? 18.234 -12.641 3.406 1 90.25 90 GLN A CA 1
ATOM 750 C C . GLN A 1 90 ? 18.953 -13.977 3.26 1 90.25 90 GLN A C 1
ATOM 752 O O . GLN A 1 90 ? 19.078 -14.727 4.227 1 90.25 90 GLN A O 1
ATOM 757 N N . GLY A 1 91 ? 19.375 -14.328 2.027 1 94.81 91 GLY A N 1
ATOM 758 C CA . GLY A 1 91 ? 20.234 -15.484 1.855 1 94.81 91 GLY A CA 1
ATOM 759 C C . GLY A 1 91 ? 19.516 -16.688 1.261 1 94.81 91 GLY A C 1
ATOM 760 O O . GLY A 1 91 ? 20.016 -17.797 1.3 1 94.81 91 GLY A O 1
ATOM 761 N N . VAL A 1 92 ? 18.312 -16.516 0.823 1 95.81 92 VAL A N 1
ATOM 762 C CA . VAL A 1 92 ? 17.578 -17.578 0.145 1 95.81 92 VAL A CA 1
ATOM 763 C C . VAL A 1 92 ? 16.969 -17.031 -1.148 1 95.81 92 VAL A C 1
ATOM 765 O O . VAL A 1 92 ? 16.375 -15.953 -1.162 1 95.81 92 VAL A O 1
ATOM 768 N N . LEU A 1 93 ? 17.172 -17.781 -2.209 1 96.19 93 LEU A N 1
ATOM 769 C CA . LEU A 1 93 ? 16.594 -17.469 -3.516 1 96.19 93 LEU A CA 1
ATOM 770 C C . LEU A 1 93 ? 15.953 -18.703 -4.133 1 96.19 93 LEU A C 1
ATOM 772 O O . LEU A 1 93 ? 16.5 -19.797 -4.051 1 96.19 93 LEU A O 1
ATOM 776 N N . ALA A 1 94 ? 14.828 -18.516 -4.727 1 96.31 94 ALA A N 1
ATOM 777 C CA . ALA A 1 94 ? 14.188 -19.578 -5.488 1 96.31 94 ALA A CA 1
ATOM 778 C C . ALA A 1 94 ? 14.039 -19.203 -6.957 1 96.31 94 ALA A C 1
ATOM 780 O O . ALA A 1 94 ? 13.586 -18.094 -7.273 1 96.31 94 ALA A O 1
ATOM 781 N N . MET A 1 95 ? 14.5 -19.984 -7.75 1 97.62 95 MET A N 1
ATOM 782 C CA . MET A 1 95 ? 14.195 -19.891 -9.172 1 97.62 95 MET A CA 1
ATOM 783 C C . MET A 1 95 ? 12.938 -20.672 -9.516 1 97.62 95 MET A C 1
ATOM 785 O O . MET A 1 95 ? 12.883 -21.891 -9.305 1 97.62 95 MET A O 1
ATOM 789 N N . CYS A 1 96 ? 11.961 -20 -10.086 1 97.06 96 CYS A N 1
ATOM 790 C CA . CYS A 1 96 ? 10.648 -20.594 -10.273 1 97.06 96 CYS A CA 1
ATOM 791 C C . CYS A 1 96 ? 10.219 -20.531 -11.734 1 97.06 96 CYS A C 1
ATOM 793 O O . CYS A 1 96 ? 10.648 -19.641 -12.477 1 97.06 96 CYS A O 1
ATOM 795 N N . ARG A 1 97 ? 9.344 -21.453 -12.109 1 96.31 97 ARG A N 1
ATOM 796 C CA . ARG A 1 97 ? 8.75 -21.453 -13.445 1 96.31 97 ARG A CA 1
ATOM 797 C C . ARG A 1 97 ? 7.633 -20.406 -13.531 1 96.31 97 ARG A C 1
ATOM 799 O O . ARG A 1 97 ? 6.824 -20.281 -12.609 1 96.31 97 ARG A O 1
ATOM 806 N N . MET A 1 98 ? 7.637 -19.672 -14.586 1 95.75 98 MET A N 1
ATOM 807 C CA . MET A 1 98 ? 6.562 -18.719 -14.82 1 95.75 98 MET A CA 1
ATOM 808 C C . MET A 1 98 ? 5.266 -19.422 -15.188 1 95.75 98 MET A C 1
ATOM 810 O O . MET A 1 98 ? 5.25 -20.266 -16.094 1 95.75 98 MET A O 1
ATOM 814 N N . PRO A 1 99 ? 4.234 -19.156 -14.469 1 95.19 99 PRO A N 1
ATOM 815 C CA . PRO A 1 99 ? 2.967 -19.766 -14.867 1 95.19 99 PRO A CA 1
ATOM 816 C C . PRO A 1 99 ? 2.477 -19.281 -16.234 1 95.19 99 PRO A C 1
ATOM 818 O O . PRO A 1 99 ? 2.732 -18.141 -16.609 1 95.19 99 PRO A O 1
ATOM 821 N N . ASP A 1 100 ? 1.727 -20.141 -16.922 1 95.19 100 ASP A N 1
ATOM 822 C CA . ASP A 1 100 ? 1.14 -19.766 -18.203 1 95.19 100 ASP A CA 1
ATOM 823 C C . ASP A 1 100 ? -0.032 -18.812 -18.016 1 95.19 100 ASP A C 1
ATOM 825 O O . ASP A 1 100 ? -0.701 -18.828 -16.969 1 95.19 100 ASP A O 1
ATOM 829 N N . GLU A 1 101 ? -0.201 -17.984 -19 1 96.75 101 GLU A N 1
ATOM 830 C CA . GLU A 1 101 ? -1.415 -17.172 -19.016 1 96.75 101 GLU A CA 1
ATOM 831 C C . GLU A 1 101 ? -2.65 -18.031 -19.25 1 96.75 101 GLU A C 1
ATOM 833 O O . GLU A 1 101 ? -2.582 -19.047 -19.953 1 96.75 101 GLU A O 1
ATOM 838 N N . GLN A 1 102 ? -3.697 -17.641 -18.656 1 96.94 102 GLN A N 1
ATOM 839 C CA . GLN A 1 102 ? -4.953 -18.359 -18.875 1 96.94 102 GLN A CA 1
ATOM 840 C C . GLN A 1 102 ? -5.762 -17.719 -20 1 96.94 102 GLN A C 1
ATOM 842 O O . GLN A 1 102 ? -5.945 -16.5 -20.031 1 96.94 102 GLN A O 1
ATOM 847 N N . PRO A 1 103 ? -6.258 -18.531 -20.922 1 97.44 103 PRO A N 1
ATOM 848 C CA . PRO A 1 103 ? -7.07 -17.984 -22 1 97.44 103 PRO A CA 1
ATOM 849 C C . PRO A 1 103 ? -8.336 -17.281 -21.5 1 97.44 103 PRO A C 1
ATOM 851 O O . PRO A 1 103 ? -8.883 -17.688 -20.469 1 97.44 103 PRO A O 1
ATOM 854 N N . VAL A 1 104 ? -8.758 -16.312 -22.25 1 98.5 104 VAL A N 1
ATOM 855 C CA . VAL A 1 104 ? -9.953 -15.547 -21.906 1 98.5 104 VAL A CA 1
ATOM 856 C C . VAL A 1 104 ? -11.148 -16.484 -21.734 1 98.5 104 VAL A C 1
ATOM 858 O O . VAL A 1 104 ? -11.93 -16.328 -20.797 1 98.5 104 VAL A O 1
ATOM 861 N N . THR A 1 105 ? -11.258 -17.453 -22.578 1 98.06 105 THR A N 1
ATOM 862 C CA . THR A 1 105 ? -12.391 -18.375 -22.562 1 98.06 105 THR A CA 1
ATOM 863 C C . THR A 1 105 ? -12.422 -19.172 -21.266 1 98.06 105 THR A C 1
ATOM 865 O O . THR A 1 105 ? -13.492 -19.438 -20.719 1 98.06 105 THR A O 1
ATOM 868 N N . GLU A 1 106 ? -11.312 -19.547 -20.781 1 98.12 106 GLU A N 1
ATOM 869 C CA . GLU A 1 106 ? -11.219 -20.328 -19.562 1 98.12 106 GLU A CA 1
ATOM 870 C C . GLU A 1 106 ? -11.477 -19.469 -18.328 1 98.12 106 GLU A C 1
ATOM 872 O O . GLU A 1 106 ? -12.328 -19.797 -17.5 1 98.12 106 GLU A O 1
ATOM 877 N N . MET A 1 107 ? -10.805 -18.359 -18.234 1 98.06 107 MET A N 1
ATOM 878 C CA . MET A 1 107 ? -11 -17.453 -17.094 1 98.06 107 MET A CA 1
ATOM 879 C C . MET A 1 107 ? -12.422 -16.906 -17.078 1 98.06 107 MET A C 1
ATOM 881 O O . MET A 1 107 ? -13.031 -16.797 -16.016 1 98.06 107 MET A O 1
ATOM 885 N N . GLY A 1 108 ? -12.891 -16.578 -18.281 1 98.31 108 GLY A N 1
ATOM 886 C CA . GLY A 1 108 ? -14.203 -15.969 -18.422 1 98.31 108 GLY A CA 1
ATOM 887 C C . GLY A 1 108 ? -15.344 -16.922 -18.156 1 98.31 108 GLY A C 1
ATOM 888 O O . GLY A 1 108 ? -16.484 -16.516 -17.938 1 98.31 108 GLY A O 1
ATOM 889 N N . ALA A 1 109 ? -15.055 -18.25 -18.188 1 97.81 109 ALA A N 1
ATOM 890 C CA . ALA A 1 109 ? -16.078 -19.266 -17.938 1 97.81 109 ALA A CA 1
ATOM 891 C C . ALA A 1 109 ? -16.422 -19.344 -16.453 1 97.81 109 ALA A C 1
ATOM 893 O O . ALA A 1 109 ? -17.469 -19.859 -16.078 1 97.81 109 ALA A O 1
ATOM 894 N N . GLY A 1 110 ? -15.555 -18.828 -15.617 1 97 110 GLY A N 1
ATOM 895 C CA . GLY A 1 110 ? -15.773 -18.859 -14.18 1 97 110 GLY A CA 1
ATOM 896 C C . GLY A 1 110 ? -16.609 -17.688 -13.68 1 97 110 GLY A C 1
ATOM 897 O O . GLY A 1 110 ? -17.391 -17.109 -14.438 1 97 110 GLY A O 1
ATOM 898 N N . GLU A 1 111 ? -16.656 -17.531 -12.359 1 97.38 111 GLU A N 1
ATOM 899 C CA . GLU A 1 111 ? -17.297 -16.406 -11.688 1 97.38 111 GLU A CA 1
ATOM 900 C C . GLU A 1 111 ? -16.391 -15.789 -10.633 1 97.38 111 GLU A C 1
ATOM 902 O O . GLU A 1 111 ? -15.289 -16.297 -10.391 1 97.38 111 GLU A O 1
ATOM 907 N N . GLY A 1 112 ? -16.875 -14.68 -10.055 1 96.56 112 GLY A N 1
ATOM 908 C CA . GLY A 1 112 ? -16.109 -14.016 -9.016 1 96.56 112 GLY A CA 1
ATOM 909 C C . GLY A 1 112 ? -15.672 -12.617 -9.398 1 96.56 112 GLY A C 1
ATOM 910 O O . GLY A 1 112 ? -16.422 -11.883 -10.047 1 96.56 112 GLY A O 1
ATOM 911 N N . ILE A 1 113 ? -14.484 -12.258 -8.898 1 97.44 113 ILE A N 1
ATOM 912 C CA . ILE A 1 113 ? -13.977 -10.914 -9.125 1 97.44 113 ILE A CA 1
ATOM 913 C C . ILE A 1 113 ? -12.656 -10.984 -9.891 1 97.44 113 ILE A C 1
ATOM 915 O O . ILE A 1 113 ? -11.773 -11.773 -9.547 1 97.44 113 ILE A O 1
ATOM 919 N N . ILE A 1 114 ? -12.539 -10.273 -10.938 1 98.62 114 ILE A N 1
ATOM 920 C CA . ILE A 1 114 ? -11.305 -10.094 -11.68 1 98.62 114 ILE A CA 1
ATOM 921 C C . ILE A 1 114 ? -10.805 -8.656 -11.531 1 98.62 114 ILE A C 1
ATOM 923 O O . ILE A 1 114 ? -11.602 -7.715 -11.578 1 98.62 114 ILE A O 1
ATOM 927 N N . VAL A 1 115 ? -9.562 -8.469 -11.289 1 98.75 115 VAL A N 1
ATOM 928 C CA . VAL A 1 115 ? -8.969 -7.133 -11.219 1 98.75 115 VAL A CA 1
ATOM 929 C C . VAL A 1 115 ? -8.266 -6.809 -12.531 1 98.75 115 VAL A C 1
ATOM 931 O O . VAL A 1 115 ? -7.402 -7.559 -12.984 1 98.75 115 VAL A O 1
ATOM 934 N N . ALA A 1 116 ? -8.648 -5.77 -13.172 1 98.94 116 ALA A N 1
ATOM 935 C CA . ALA A 1 116 ? -8.039 -5.301 -14.406 1 98.94 116 ALA A CA 1
ATOM 936 C C . ALA A 1 116 ? -7.164 -4.07 -14.164 1 98.94 116 ALA A C 1
ATOM 938 O O . ALA A 1 116 ? -7.617 -3.098 -13.555 1 98.94 116 ALA A O 1
ATOM 939 N N . LEU A 1 117 ? -5.961 -4.141 -14.617 1 98.88 117 LEU A N 1
ATOM 940 C CA . LEU A 1 117 ? -4.953 -3.113 -14.359 1 98.88 117 LEU A CA 1
ATOM 941 C C . LEU A 1 117 ? -4.715 -2.262 -15.602 1 98.88 117 LEU A C 1
ATOM 943 O O . LEU A 1 117 ? -4.215 -2.76 -16.609 1 98.88 117 LEU A O 1
ATOM 947 N N . ASP A 1 118 ? -5.051 -1.04 -15.531 1 98.75 118 ASP A N 1
ATOM 948 C CA . ASP A 1 118 ? -4.832 -0.1 -16.625 1 98.75 118 ASP A CA 1
ATOM 949 C C . ASP A 1 118 ? -3.533 0.678 -16.438 1 98.75 118 ASP A C 1
ATOM 951 O O . ASP A 1 118 ? -3.547 1.806 -15.938 1 98.75 118 ASP A O 1
ATOM 955 N N . ALA A 1 119 ? -2.434 0.077 -16.844 1 98.44 119 ALA A N 1
ATOM 956 C CA . ALA A 1 119 ? -1.108 0.689 -16.875 1 98.44 119 ALA A CA 1
ATOM 957 C C . ALA A 1 119 ? -0.632 1.036 -15.461 1 98.44 119 ALA A C 1
ATOM 959 O O . ALA A 1 119 ? -0.206 2.164 -15.203 1 98.44 119 ALA A O 1
ATOM 960 N N . ILE A 1 120 ? -0.748 0.1 -14.547 1 98.62 120 ILE A N 1
ATOM 961 C CA . ILE A 1 120 ? -0.183 0.254 -13.211 1 98.62 120 ILE A CA 1
ATOM 962 C C . ILE A 1 120 ? 1.342 0.219 -13.289 1 98.62 120 ILE A C 1
ATOM 964 O O . ILE A 1 120 ? 1.921 -0.738 -13.805 1 98.62 120 ILE A O 1
ATOM 968 N N . GLN A 1 121 ? 1.972 1.192 -12.719 1 97.75 121 GLN A N 1
ATOM 969 C CA . GLN A 1 121 ? 3.402 1.321 -12.977 1 97.75 121 GLN A CA 1
ATOM 970 C C . GLN A 1 121 ? 4.215 1.069 -11.711 1 97.75 121 GLN A C 1
ATOM 972 O O . GLN A 1 121 ? 5.387 0.693 -11.781 1 97.75 121 GLN A O 1
ATOM 977 N N . ASP A 1 122 ? 3.68 1.323 -10.562 1 97.31 122 ASP A N 1
ATOM 978 C CA . ASP A 1 122 ? 4.418 1.137 -9.32 1 97.31 122 ASP A CA 1
ATOM 979 C C . ASP A 1 122 ? 4.461 -0.338 -8.922 1 97.31 122 ASP A C 1
ATOM 981 O O . ASP A 1 122 ? 3.422 -0.946 -8.656 1 97.31 122 ASP A O 1
ATOM 985 N N . PRO A 1 123 ? 5.629 -0.947 -8.789 1 97.88 123 PRO A N 1
ATOM 986 C CA . PRO A 1 123 ? 5.727 -2.369 -8.461 1 97.88 123 PRO A CA 1
ATOM 987 C C . PRO A 1 123 ? 5.152 -2.695 -7.082 1 97.88 123 PRO A C 1
ATOM 989 O O . PRO A 1 123 ? 4.578 -3.77 -6.887 1 97.88 123 PRO A O 1
ATOM 992 N N . GLY A 1 124 ? 5.328 -1.804 -6.129 1 97.31 124 GLY A N 1
ATOM 993 C CA . GLY A 1 124 ? 4.742 -2.012 -4.812 1 97.31 124 GLY A CA 1
ATOM 994 C C . GLY A 1 124 ? 3.229 -2.096 -4.84 1 97.31 124 GLY A C 1
ATOM 995 O O . GLY A 1 124 ? 2.643 -2.988 -4.223 1 97.31 124 GLY A O 1
ATOM 996 N N . ASN A 1 125 ? 2.621 -1.175 -5.574 1 97.94 125 ASN A N 1
ATOM 997 C CA . ASN A 1 125 ? 1.172 -1.203 -5.73 1 97.94 125 ASN A CA 1
ATOM 998 C C . ASN A 1 125 ? 0.703 -2.508 -6.367 1 97.94 125 ASN A C 1
ATOM 1000 O O . ASN A 1 125 ? -0.231 -3.145 -5.875 1 97.94 125 ASN A O 1
ATOM 1004 N N . LEU A 1 126 ? 1.368 -2.865 -7.434 1 98.56 126 LEU A N 1
ATOM 1005 C CA . LEU A 1 126 ? 0.963 -4.078 -8.133 1 98.56 126 LEU A CA 1
ATOM 1006 C C . LEU A 1 126 ? 1.096 -5.297 -7.227 1 98.56 126 LEU A C 1
ATOM 1008 O O . LEU A 1 126 ? 0.181 -6.121 -7.148 1 98.56 126 LEU A O 1
ATOM 1012 N N . GLY A 1 127 ? 2.248 -5.422 -6.555 1 97.5 127 GLY A N 1
ATOM 1013 C CA . GLY A 1 127 ? 2.42 -6.535 -5.637 1 97.5 127 GLY A CA 1
ATOM 1014 C C . GLY A 1 127 ? 1.352 -6.598 -4.562 1 97.5 127 GLY A C 1
ATOM 1015 O O . GLY A 1 127 ? 0.823 -7.668 -4.266 1 97.5 127 GLY A O 1
ATOM 1016 N N . THR A 1 128 ? 1.039 -5.457 -3.998 1 97.56 128 THR A N 1
ATOM 1017 C CA . THR A 1 128 ? 0.004 -5.371 -2.973 1 97.56 128 THR A CA 1
ATOM 1018 C C . THR A 1 128 ? -1.349 -5.801 -3.533 1 97.56 128 THR A C 1
ATOM 1020 O O . THR A 1 128 ? -2.102 -6.52 -2.871 1 97.56 128 THR A O 1
ATOM 1023 N N . MET A 1 129 ? -1.659 -5.387 -4.73 1 98.19 129 MET A N 1
ATOM 1024 C CA . MET A 1 129 ? -2.922 -5.758 -5.363 1 98.19 129 MET A CA 1
ATOM 1025 C C . MET A 1 129 ? -2.996 -7.266 -5.586 1 98.19 129 MET A C 1
ATOM 1027 O O . MET A 1 129 ? -4.035 -7.883 -5.344 1 98.19 129 MET A O 1
ATOM 1031 N N . ILE A 1 130 ? -1.884 -7.871 -6.027 1 96.62 130 ILE A N 1
ATOM 1032 C CA . ILE A 1 130 ? -1.829 -9.312 -6.242 1 96.62 130 ILE A CA 1
ATOM 1033 C C . ILE A 1 130 ? -2.068 -10.039 -4.922 1 96.62 130 ILE A C 1
ATOM 1035 O O . ILE A 1 130 ? -2.889 -10.953 -4.848 1 96.62 130 ILE A O 1
ATOM 1039 N N . ARG A 1 131 ? -1.342 -9.578 -3.891 1 95.25 131 ARG A N 1
ATOM 1040 C CA . ARG A 1 131 ? -1.464 -10.18 -2.566 1 95.25 131 ARG A CA 1
ATOM 1041 C C . ARG A 1 131 ? -2.898 -10.094 -2.059 1 95.25 131 ARG A C 1
ATOM 1043 O O . ARG A 1 131 ? -3.443 -11.078 -1.559 1 95.25 131 ARG A O 1
ATOM 1050 N N . THR A 1 132 ? -3.496 -8.953 -2.213 1 96.88 132 THR A N 1
ATOM 1051 C CA . THR A 1 132 ? -4.859 -8.734 -1.743 1 96.88 132 THR A CA 1
ATOM 1052 C C . THR A 1 132 ? -5.852 -9.539 -2.582 1 96.88 132 THR A C 1
ATOM 1054 O O . THR A 1 132 ? -6.801 -10.117 -2.047 1 96.88 132 THR A O 1
ATOM 1057 N N . ALA A 1 133 ? -5.652 -9.523 -3.898 1 96.19 133 ALA A N 1
ATOM 1058 C CA . ALA A 1 133 ? -6.504 -10.312 -4.785 1 96.19 133 ALA A CA 1
ATOM 1059 C C . ALA A 1 133 ? -6.469 -11.789 -4.41 1 96.19 133 ALA A C 1
ATOM 1061 O O . ALA A 1 133 ? -7.508 -12.461 -4.391 1 96.19 133 ALA A O 1
ATOM 1062 N N . SER A 1 134 ? -5.285 -12.258 -4.137 1 94.06 134 SER A N 1
ATOM 1063 C CA . SER A 1 134 ? -5.141 -13.641 -3.688 1 94.06 134 SER A CA 1
ATOM 1064 C C . SER A 1 134 ? -5.895 -13.883 -2.385 1 94.06 134 SER A C 1
ATOM 1066 O O . SER A 1 134 ? -6.605 -14.883 -2.248 1 94.06 134 SER A O 1
ATOM 1068 N N . TRP A 1 135 ? -5.762 -12.984 -1.44 1 94.56 135 TRP A N 1
ATOM 1069 C CA . TRP A 1 135 ? -6.406 -13.078 -0.135 1 94.56 135 TRP A CA 1
ATOM 1070 C C . TRP A 1 135 ? -7.918 -13.203 -0.282 1 94.56 135 TRP A C 1
ATOM 1072 O O . TRP A 1 135 ? -8.547 -14.023 0.387 1 94.56 135 TRP A O 1
ATOM 1082 N N . PHE A 1 136 ? -8.477 -12.445 -1.224 1 94.88 136 PHE A N 1
ATOM 1083 C CA . PHE A 1 136 ? -9.922 -12.414 -1.37 1 94.88 136 PHE A CA 1
ATOM 1084 C C . PHE A 1 136 ? -10.383 -13.406 -2.436 1 94.88 136 PHE A C 1
ATOM 1086 O O . PHE A 1 136 ? -11.555 -13.414 -2.816 1 94.88 136 PHE A O 1
ATOM 1093 N N . GLY A 1 137 ? -9.484 -14.156 -2.994 1 92.88 137 GLY A N 1
ATOM 1094 C CA . GLY A 1 137 ? -9.828 -15.227 -3.918 1 92.88 137 GLY A CA 1
ATOM 1095 C C . GLY A 1 137 ? -10.273 -14.711 -5.277 1 92.88 137 GLY A C 1
ATOM 1096 O O . GLY A 1 137 ? -11.25 -15.219 -5.844 1 92.88 137 GLY A O 1
ATOM 1097 N N . ALA A 1 138 ? -9.648 -13.688 -5.77 1 95.25 138 ALA A N 1
ATOM 1098 C CA . ALA A 1 138 ? -9.977 -13.172 -7.098 1 95.25 138 ALA A CA 1
ATOM 1099 C C . ALA A 1 138 ? -9.844 -14.266 -8.156 1 95.25 138 ALA A C 1
ATOM 1101 O O . ALA A 1 138 ? -8.945 -15.109 -8.07 1 95.25 138 ALA A O 1
ATOM 1102 N N . ALA A 1 139 ? -10.664 -14.164 -9.148 1 96.38 139 ALA A N 1
ATOM 1103 C CA . ALA A 1 139 ? -10.711 -15.172 -10.203 1 96.38 139 ALA A CA 1
ATOM 1104 C C . ALA A 1 139 ? -9.594 -14.953 -11.219 1 96.38 139 ALA A C 1
ATOM 1106 O O . ALA A 1 139 ? -9.273 -15.852 -12 1 96.38 139 ALA A O 1
ATOM 1107 N N . GLY A 1 140 ? -9.078 -13.766 -11.203 1 97.25 140 GLY A N 1
ATOM 1108 C CA . GLY A 1 140 ? -7.996 -13.484 -12.141 1 97.25 140 GLY A CA 1
ATOM 1109 C C . GLY A 1 140 ? -7.543 -12.039 -12.117 1 97.25 140 GLY A C 1
ATOM 1110 O O . GLY A 1 140 ? -8.094 -11.219 -11.375 1 97.25 140 GLY A O 1
ATOM 1111 N N . MET A 1 141 ? -6.562 -11.812 -12.914 1 98.38 141 MET A N 1
ATOM 1112 C CA . MET A 1 141 ? -6.016 -10.469 -13.109 1 98.38 141 MET A CA 1
ATOM 1113 C C . MET A 1 141 ? -5.758 -10.195 -14.586 1 98.38 141 MET A C 1
ATOM 1115 O O . MET A 1 141 ? -5.152 -11.016 -15.281 1 98.38 141 MET A O 1
ATOM 1119 N N . LEU A 1 142 ? -6.285 -9.094 -15.102 1 98.88 142 LEU A N 1
ATOM 1120 C CA . LEU A 1 142 ? -6 -8.625 -16.453 1 98.88 142 LEU A CA 1
ATOM 1121 C C . LEU A 1 142 ? -4.969 -7.5 -16.422 1 98.88 142 LEU A C 1
ATOM 1123 O O . LEU A 1 142 ? -5.207 -6.441 -15.836 1 98.88 142 LEU A O 1
ATOM 1127 N N . CYS A 1 143 ? -3.865 -7.766 -17.047 1 98.56 143 CYS A N 1
ATOM 1128 C CA . CYS A 1 143 ? -2.775 -6.793 -17.047 1 98.56 143 CYS A CA 1
ATOM 1129 C C . CYS A 1 143 ? -2.703 -6.059 -18.375 1 98.56 143 CYS A C 1
ATOM 1131 O O . CYS A 1 143 ? -2.176 -6.586 -19.359 1 98.56 143 CYS A O 1
ATOM 1133 N N . GLY A 1 144 ? -3.166 -4.859 -18.344 1 98.62 144 GLY A N 1
ATOM 1134 C CA . GLY A 1 144 ? -3.131 -4.055 -19.562 1 98.62 144 GLY A CA 1
ATOM 1135 C C . GLY A 1 144 ? -1.733 -3.604 -19.938 1 98.62 144 GLY A C 1
ATOM 1136 O O . GLY A 1 144 ? -0.839 -3.564 -19.094 1 98.62 144 GLY A O 1
ATOM 1137 N N . LYS A 1 145 ? -1.574 -3.234 -21.203 1 97.81 145 LYS A N 1
ATOM 1138 C CA . LYS A 1 145 ? -0.303 -2.676 -21.656 1 97.81 145 LYS A CA 1
ATOM 1139 C C . LYS A 1 145 ? 0.109 -1.482 -20.797 1 97.81 145 LYS A C 1
ATOM 1141 O O . LYS A 1 145 ? -0.728 -0.652 -20.438 1 97.81 145 LYS A O 1
ATOM 1146 N N . GLY A 1 146 ? 1.438 -1.451 -20.516 1 97.56 146 GLY A N 1
ATOM 1147 C CA . GLY A 1 146 ? 1.936 -0.376 -19.672 1 97.56 146 GLY A CA 1
ATOM 1148 C C . GLY A 1 146 ? 2.041 -0.766 -18.203 1 97.56 146 GLY A C 1
ATOM 1149 O O . GLY A 1 146 ? 2.703 -0.081 -17.422 1 97.56 146 GLY A O 1
ATOM 1150 N N . THR A 1 147 ? 1.388 -1.846 -17.828 1 98.5 147 THR A N 1
ATOM 1151 C CA . THR A 1 147 ? 1.496 -2.355 -16.469 1 98.5 147 THR A CA 1
ATOM 1152 C C . THR A 1 147 ? 2.859 -3.002 -16.234 1 98.5 147 THR A C 1
ATOM 1154 O O . THR A 1 147 ? 3.361 -3.727 -17.094 1 98.5 147 THR A O 1
ATOM 1157 N N . VAL A 1 148 ? 3.43 -2.695 -15.133 1 98.25 148 VAL A N 1
ATOM 1158 C CA . VAL A 1 148 ? 4.73 -3.266 -14.797 1 98.25 148 VAL A CA 1
ATOM 1159 C C . VAL A 1 148 ? 4.645 -4.789 -14.812 1 98.25 148 VAL A C 1
ATOM 1161 O O . VAL A 1 148 ? 3.605 -5.363 -14.477 1 98.25 148 VAL A O 1
ATOM 1164 N N . ASP A 1 149 ? 5.723 -5.406 -15.102 1 97.69 149 ASP A N 1
ATOM 1165 C CA . ASP A 1 149 ? 5.848 -6.855 -15.242 1 97.69 149 ASP A CA 1
ATOM 1166 C C . ASP A 1 149 ? 5.504 -7.562 -13.93 1 97.69 149 ASP A C 1
ATOM 1168 O O . ASP A 1 149 ? 6.09 -7.27 -12.891 1 97.69 149 ASP A O 1
ATOM 1172 N N . LEU A 1 150 ? 4.562 -8.516 -13.992 1 97.25 150 LEU A N 1
ATOM 1173 C CA . LEU A 1 150 ? 4.086 -9.242 -12.828 1 97.25 150 LEU A CA 1
ATOM 1174 C C . LEU A 1 150 ? 5.234 -9.961 -12.133 1 97.25 150 LEU A C 1
ATOM 1176 O O . LEU A 1 150 ? 5.164 -10.234 -10.93 1 97.25 150 LEU A O 1
ATOM 1180 N N . PHE A 1 151 ? 6.254 -10.242 -12.859 1 97.19 151 PHE A N 1
ATOM 1181 C CA . PHE A 1 151 ? 7.324 -11.078 -12.336 1 97.19 151 PHE A CA 1
ATOM 1182 C C . PHE A 1 151 ? 8.586 -10.266 -12.094 1 97.19 151 PHE A C 1
ATOM 1184 O O . PHE A 1 151 ? 9.664 -10.82 -11.875 1 97.19 151 PHE A O 1
ATOM 1191 N N . HIS A 1 152 ? 8.391 -8.961 -12.25 1 97.19 152 HIS A N 1
ATOM 1192 C CA . HIS A 1 152 ? 9.461 -8.07 -11.812 1 97.19 152 HIS A CA 1
ATOM 1193 C C . HIS A 1 152 ? 9.859 -8.359 -10.375 1 97.19 152 HIS A C 1
ATOM 1195 O O . HIS A 1 152 ? 9.008 -8.586 -9.516 1 97.19 152 HIS A O 1
ATOM 1201 N N . PRO A 1 153 ? 11.18 -8.391 -10.102 1 95.38 153 PRO A N 1
ATOM 1202 C CA . PRO A 1 153 ? 11.641 -8.766 -8.766 1 95.38 153 PRO A CA 1
ATOM 1203 C C . PRO A 1 153 ? 10.977 -7.938 -7.66 1 95.38 153 PRO A C 1
ATOM 1205 O O . PRO A 1 153 ? 10.586 -8.484 -6.625 1 95.38 153 PRO A O 1
ATOM 1208 N N . LYS A 1 154 ? 10.828 -6.68 -7.918 1 95 154 LYS A N 1
ATOM 1209 C CA . LYS A 1 154 ? 10.219 -5.824 -6.906 1 95 154 LYS A CA 1
ATOM 1210 C C . LYS A 1 154 ? 8.742 -6.16 -6.727 1 95 154 LYS A C 1
ATOM 1212 O O . LYS A 1 154 ? 8.211 -6.082 -5.613 1 95 154 LYS A O 1
ATOM 1217 N N . VAL A 1 155 ? 8.062 -6.477 -7.812 1 97.62 155 VAL A N 1
ATOM 1218 C CA . VAL A 1 155 ? 6.672 -6.902 -7.719 1 97.62 155 VAL A CA 1
ATOM 1219 C C . VAL A 1 155 ? 6.582 -8.219 -6.941 1 97.62 155 VAL A C 1
ATOM 1221 O O . VAL A 1 155 ? 5.836 -8.32 -5.969 1 97.62 155 VAL A O 1
ATOM 1224 N N . VAL A 1 156 ? 7.383 -9.148 -7.301 1 96.31 156 VAL A N 1
ATOM 1225 C CA . VAL A 1 156 ? 7.391 -10.469 -6.684 1 96.31 156 VAL A CA 1
ATOM 1226 C C . VAL A 1 156 ? 7.602 -10.336 -5.176 1 96.31 156 VAL A C 1
ATOM 1228 O O . VAL A 1 156 ? 6.863 -10.93 -4.383 1 96.31 156 VAL A O 1
ATOM 1231 N N . ARG A 1 157 ? 8.5 -9.57 -4.793 1 93.06 157 ARG A N 1
ATOM 1232 C CA . ARG A 1 157 ? 8.781 -9.375 -3.375 1 93.06 157 ARG A CA 1
ATOM 1233 C C . ARG A 1 157 ? 7.582 -8.758 -2.66 1 93.06 157 ARG A C 1
ATOM 1235 O O . ARG A 1 157 ? 7.258 -9.148 -1.536 1 93.06 157 ARG A O 1
ATOM 1242 N N . SER A 1 158 ? 6.941 -7.844 -3.338 1 93.75 158 SER A N 1
ATOM 1243 C CA . SER A 1 158 ? 5.852 -7.105 -2.709 1 93.75 158 SER A CA 1
ATOM 1244 C C . SER A 1 158 ? 4.598 -7.969 -2.594 1 93.75 158 SER A C 1
ATOM 1246 O O . SER A 1 158 ? 3.66 -7.617 -1.872 1 93.75 158 SER A O 1
ATOM 1248 N N . THR A 1 159 ? 4.555 -9.109 -3.248 1 94.12 159 THR A N 1
ATOM 1249 C CA . THR A 1 159 ? 3.414 -10.016 -3.137 1 94.12 159 THR A CA 1
ATOM 1250 C C . THR A 1 159 ? 3.486 -10.82 -1.843 1 94.12 159 THR A C 1
ATOM 1252 O O . THR A 1 159 ? 2.49 -11.406 -1.414 1 94.12 159 THR A O 1
ATOM 1255 N N . ALA A 1 160 ? 4.715 -10.922 -1.296 1 88.12 160 ALA A N 1
ATOM 1256 C CA . ALA A 1 160 ? 4.957 -11.664 -0.059 1 88.12 160 ALA A CA 1
ATOM 1257 C C . ALA A 1 160 ? 4.445 -13.102 -0.171 1 88.12 160 ALA A C 1
ATOM 1259 O O . ALA A 1 160 ? 3.697 -13.57 0.69 1 88.12 160 ALA A O 1
ATOM 1260 N N . GLY A 1 161 ? 4.781 -13.734 -1.344 1 87.12 161 GLY A N 1
ATOM 1261 C CA . GLY A 1 161 ? 4.508 -15.156 -1.495 1 87.12 161 GLY A CA 1
ATOM 1262 C C . GLY A 1 161 ? 3.285 -15.438 -2.346 1 87.12 161 GLY A C 1
ATOM 1263 O O . GLY A 1 161 ? 3.002 -16.594 -2.668 1 87.12 161 GLY A O 1
ATOM 1264 N N . ALA A 1 162 ? 2.584 -14.383 -2.801 1 90.88 162 ALA A N 1
ATOM 1265 C CA . ALA A 1 162 ? 1.336 -14.586 -3.529 1 90.88 162 ALA A CA 1
ATOM 1266 C C . ALA A 1 162 ? 1.581 -14.633 -5.035 1 90.88 162 ALA A C 1
ATOM 1268 O O . ALA A 1 162 ? 0.642 -14.789 -5.82 1 90.88 162 ALA A O 1
ATOM 1269 N N . THR A 1 163 ? 2.805 -14.523 -5.438 1 90.31 163 THR A N 1
ATOM 1270 C CA . THR A 1 163 ? 3.113 -14.508 -6.863 1 90.31 163 THR A CA 1
ATOM 1271 C C . THR A 1 163 ? 2.639 -15.797 -7.535 1 90.31 163 THR A C 1
ATOM 1273 O O . THR A 1 163 ? 2.9 -16.891 -7.039 1 90.31 163 THR A O 1
ATOM 1276 N N . GLY A 1 164 ? 1.929 -15.594 -8.617 1 89 164 GLY A N 1
ATOM 1277 C CA . GLY A 1 164 ? 1.539 -16.734 -9.422 1 89 164 GLY A CA 1
ATOM 1278 C C . GLY A 1 164 ? 0.309 -17.453 -8.898 1 89 164 GLY A C 1
ATOM 1279 O O . GLY A 1 164 ? -0.117 -18.469 -9.461 1 89 164 GLY A O 1
ATOM 1280 N N . THR A 1 165 ? -0.287 -16.938 -7.84 1 89.44 165 THR A N 1
ATOM 1281 C CA . THR A 1 165 ? -1.412 -17.625 -7.219 1 89.44 165 THR A CA 1
ATOM 1282 C C . THR A 1 165 ? -2.713 -17.312 -7.949 1 89.44 165 THR A C 1
ATOM 1284 O O . THR A 1 165 ? -3.705 -18.016 -7.801 1 89.44 165 THR A O 1
ATOM 1287 N N . ILE A 1 166 ? -2.711 -16.25 -8.711 1 92.25 166 ILE A N 1
ATOM 1288 C CA . ILE A 1 166 ? -3.908 -15.812 -9.422 1 92.25 166 ILE A CA 1
ATOM 1289 C C . ILE A 1 166 ? -3.684 -15.914 -10.93 1 92.25 166 ILE A C 1
ATOM 1291 O O . ILE A 1 166 ? -2.656 -15.461 -11.438 1 92.25 166 ILE A O 1
ATOM 1295 N N . PRO A 1 167 ? -4.656 -16.531 -11.609 1 96.12 167 PRO A N 1
ATOM 1296 C CA . PRO A 1 167 ? -4.527 -16.516 -13.07 1 96.12 167 PRO A CA 1
ATOM 1297 C C . PRO A 1 167 ? -4.406 -15.094 -13.633 1 96.12 167 PRO A C 1
ATOM 1299 O O . PRO A 1 167 ? -4.961 -14.156 -13.07 1 96.12 167 PRO A O 1
ATOM 1302 N N . HIS A 1 168 ? -3.621 -15 -14.711 1 97.94 168 HIS A N 1
ATOM 1303 C CA . HIS A 1 168 ? -3.449 -13.664 -15.266 1 97.94 168 HIS A CA 1
ATOM 1304 C C . HIS A 1 168 ? -3.455 -13.695 -16.797 1 97.94 168 HIS A C 1
ATOM 1306 O O . HIS A 1 168 ? -3.242 -14.75 -17.391 1 97.94 168 HIS A O 1
ATOM 1312 N N . ILE A 1 169 ? -3.789 -12.609 -17.359 1 98.56 169 ILE A N 1
ATOM 1313 C CA . ILE A 1 169 ? -3.723 -12.367 -18.797 1 98.56 169 ILE A CA 1
ATOM 1314 C C . ILE A 1 169 ? -3.088 -11 -19.062 1 98.56 169 ILE A C 1
ATOM 1316 O O . ILE A 1 169 ? -3.461 -10.008 -18.453 1 98.56 169 ILE A O 1
ATOM 1320 N N . ASN A 1 170 ? -2.086 -11.023 -19.906 1 98 170 ASN A N 1
ATOM 1321 C CA . ASN A 1 170 ? -1.53 -9.773 -20.406 1 98 170 ASN A CA 1
ATOM 1322 C C . ASN A 1 170 ? -2.098 -9.406 -21.766 1 98 170 ASN A C 1
ATOM 1324 O O . ASN A 1 170 ? -2.291 -10.281 -22.625 1 98 170 ASN A O 1
ATOM 1328 N N . GLY A 1 171 ? -2.373 -8.086 -22.016 1 98 171 GLY A N 1
ATOM 1329 C CA . GLY A 1 171 ? -2.822 -7.703 -23.344 1 98 171 GLY A CA 1
ATOM 1330 C C . GLY A 1 171 ? -3.395 -6.301 -23.391 1 98 171 GLY A C 1
ATOM 1331 O O . GLY A 1 171 ? -3.209 -5.512 -22.469 1 98 171 GLY A O 1
ATOM 1332 N N . GLU A 1 172 ? -3.965 -6.008 -24.516 1 98.12 172 GLU A N 1
ATOM 1333 C CA . GLU A 1 172 ? -4.691 -4.75 -24.656 1 98.12 172 GLU A CA 1
ATOM 1334 C C . GLU A 1 172 ? -5.98 -4.766 -23.844 1 98.12 172 GLU A C 1
ATOM 1336 O O . GLU A 1 172 ? -6.902 -5.531 -24.141 1 98.12 172 GLU A O 1
ATOM 1341 N N . LEU A 1 173 ? -6.023 -3.895 -22.922 1 98.38 173 LEU A N 1
ATOM 1342 C CA . LEU A 1 173 ? -7.078 -3.969 -21.922 1 98.38 173 LEU A CA 1
ATOM 1343 C C . LEU A 1 173 ? -8.445 -3.752 -22.562 1 98.38 173 LEU A C 1
ATOM 1345 O O . LEU A 1 173 ? -9.422 -4.406 -22.172 1 98.38 173 LEU A O 1
ATOM 1349 N N . SER A 1 174 ? -8.539 -2.83 -23.516 1 97.88 174 SER A N 1
ATOM 1350 C CA . SER A 1 174 ? -9.812 -2.566 -24.188 1 97.88 174 SER A CA 1
ATOM 1351 C C . SER A 1 174 ? -10.367 -3.828 -24.828 1 97.88 174 SER A C 1
ATOM 1353 O O . SER A 1 174 ? -11.555 -4.125 -24.703 1 97.88 174 SER A O 1
ATOM 1355 N N . LYS A 1 175 ? -9.539 -4.598 -25.484 1 97.88 175 LYS A N 1
ATOM 1356 C CA . LYS A 1 175 ? -9.938 -5.84 -26.141 1 97.88 175 LYS A CA 1
ATOM 1357 C C . LYS A 1 175 ? -10.32 -6.902 -25.125 1 97.88 175 LYS A C 1
ATOM 1359 O O . LYS A 1 175 ? -11.328 -7.598 -25.281 1 97.88 175 LYS A O 1
ATOM 1364 N N . LEU A 1 176 ? -9.523 -6.988 -24.078 1 98.62 176 LEU A N 1
ATOM 1365 C CA . LEU A 1 176 ? -9.797 -7.969 -23.031 1 98.62 176 LEU A CA 1
ATOM 1366 C C . LEU A 1 176 ? -11.141 -7.699 -22.359 1 98.62 176 LEU A C 1
ATOM 1368 O O . LEU A 1 176 ? -11.953 -8.609 -22.219 1 98.62 176 LEU A O 1
ATOM 1372 N N . LEU A 1 177 ? -11.367 -6.461 -21.984 1 98.62 177 LEU A N 1
ATOM 1373 C CA . LEU A 1 177 ? -12.609 -6.105 -21.312 1 98.62 177 LEU A CA 1
ATOM 1374 C C . LEU A 1 177 ? -13.82 -6.406 -22.203 1 98.62 177 LEU A C 1
ATOM 1376 O O . LEU A 1 177 ? -14.82 -6.941 -21.719 1 98.62 177 LEU A O 1
ATOM 1380 N N . SER A 1 178 ? -13.719 -6.09 -23.469 1 98.06 178 SER A N 1
ATOM 1381 C CA . SER A 1 178 ? -14.812 -6.367 -24.406 1 98.06 178 SER A CA 1
ATOM 1382 C C . SER A 1 178 ? -15.102 -7.863 -24.484 1 98.06 178 SER A C 1
ATOM 1384 O O . SER A 1 178 ? -16.266 -8.273 -24.484 1 98.06 178 SER A O 1
ATOM 1386 N N . ALA A 1 179 ? -14.07 -8.641 -24.578 1 98.5 179 ALA A N 1
ATOM 1387 C CA . ALA A 1 179 ? -14.227 -10.094 -24.641 1 98.5 179 ALA A CA 1
ATOM 1388 C C . ALA A 1 179 ? -14.93 -10.625 -23.406 1 98.5 179 ALA A C 1
ATOM 1390 O O . ALA A 1 179 ? -15.797 -11.5 -23.5 1 98.5 179 ALA A O 1
ATOM 1391 N N . PHE A 1 180 ? -14.617 -10.109 -22.234 1 98.62 180 PHE A N 1
ATOM 1392 C CA . PHE A 1 180 ? -15.219 -10.57 -21 1 98.62 180 PHE A CA 1
ATOM 1393 C C . PHE A 1 180 ? -16.656 -10.102 -20.891 1 98.62 180 PHE A C 1
ATOM 1395 O O . PHE A 1 180 ? -17.516 -10.805 -20.328 1 98.62 180 PHE A O 1
ATOM 1402 N N . GLU A 1 181 ? -16.906 -8.922 -21.391 1 98.06 181 GLU A N 1
ATOM 1403 C CA . GLU A 1 181 ? -18.297 -8.453 -21.438 1 98.06 181 GLU A CA 1
ATOM 1404 C C . GLU A 1 181 ? -19.172 -9.414 -22.25 1 98.06 181 GLU A C 1
ATOM 1406 O O . GLU A 1 181 ? -20.297 -9.711 -21.844 1 98.06 181 GLU A O 1
ATOM 1411 N N . GLU A 1 182 ? -18.625 -9.883 -23.297 1 97.81 182 GLU A N 1
ATOM 1412 C CA . GLU A 1 182 ? -19.359 -10.844 -24.125 1 97.81 182 GLU A CA 1
ATOM 1413 C C . GLU A 1 182 ? -19.625 -12.133 -23.359 1 97.81 182 GLU A C 1
ATOM 1415 O O . GLU A 1 182 ? -20.547 -12.883 -23.703 1 97.81 182 GLU A O 1
ATOM 1420 N N . LEU A 1 183 ? -18.844 -12.383 -22.359 1 98.19 183 LEU A N 1
ATOM 1421 C CA . LEU A 1 183 ? -19 -13.594 -21.562 1 98.19 183 LEU A CA 1
ATOM 1422 C C . LEU A 1 183 ? -19.812 -13.32 -20.297 1 98.19 183 LEU A C 1
ATOM 1424 O O . LEU A 1 183 ? -19.859 -14.141 -19.391 1 98.19 183 LEU A O 1
ATOM 1428 N N . GLY A 1 184 ? -20.375 -12.141 -20.156 1 97.75 184 GLY A N 1
ATOM 1429 C CA . GLY A 1 184 ? -21.344 -11.844 -19.109 1 97.75 184 GLY A CA 1
ATOM 1430 C C . GLY A 1 184 ? -20.734 -11.133 -17.922 1 97.75 184 GLY A C 1
ATOM 1431 O O . GLY A 1 184 ? -21.375 -11 -16.875 1 97.75 184 GLY A O 1
ATOM 1432 N N . TRP A 1 185 ? -19.5 -10.648 -18.031 1 98.31 185 TRP A N 1
ATOM 1433 C CA . TRP A 1 185 ? -18.859 -9.953 -16.922 1 98.31 185 TRP A CA 1
ATOM 1434 C C . TRP A 1 185 ? -19.234 -8.477 -16.891 1 98.31 185 TRP A C 1
ATOM 1436 O O . TRP A 1 185 ? -19.297 -7.836 -17.953 1 98.31 185 TRP A O 1
ATOM 1446 N N . SER A 1 186 ? -19.547 -8.016 -15.703 1 97.81 186 SER A N 1
ATOM 1447 C CA . SER A 1 186 ? -19.797 -6.594 -15.492 1 97.81 186 SER A CA 1
ATOM 1448 C C . SER A 1 186 ? -18.516 -5.84 -15.172 1 97.81 186 SER A C 1
ATOM 1450 O O . SER A 1 186 ? -17.703 -6.301 -14.367 1 97.81 186 SER A O 1
ATOM 1452 N N . ILE A 1 187 ? -18.375 -4.707 -15.82 1 98.19 187 ILE A N 1
ATOM 1453 C CA . ILE A 1 187 ? -17.156 -3.932 -15.648 1 98.19 187 ILE A CA 1
ATOM 1454 C C . ILE A 1 187 ? -17.422 -2.732 -14.742 1 98.19 187 ILE A C 1
ATOM 1456 O O . ILE A 1 187 ? -18.344 -1.955 -14.992 1 98.19 187 ILE A O 1
ATOM 1460 N N . ILE A 1 188 ? -16.656 -2.604 -13.695 1 98 188 ILE A N 1
ATOM 1461 C CA . ILE A 1 188 ? -16.688 -1.469 -12.781 1 98 188 ILE A CA 1
ATOM 1462 C C . ILE A 1 188 ? -15.367 -0.71 -12.852 1 98 188 ILE A C 1
ATOM 1464 O O . ILE A 1 188 ? -14.312 -1.264 -12.547 1 98 188 ILE A O 1
ATOM 1468 N N . LEU A 1 189 ? -15.422 0.538 -13.289 1 98.31 189 LEU A N 1
ATOM 1469 C CA . LEU A 1 189 ? -14.25 1.408 -13.359 1 98.31 189 LEU A CA 1
ATOM 1470 C C . LEU A 1 189 ? -14.086 2.201 -12.062 1 98.31 189 LEU A C 1
ATOM 1472 O O . LEU A 1 189 ? -14.938 3.018 -11.719 1 98.31 189 LEU A O 1
ATOM 1476 N N . LEU A 1 190 ? -13.016 1.976 -11.297 1 97.69 190 LEU A N 1
ATOM 1477 C CA . LEU A 1 190 ? -12.742 2.789 -10.117 1 97.69 190 LEU A CA 1
ATOM 1478 C C . LEU A 1 190 ? -12.211 4.164 -10.516 1 97.69 190 LEU A C 1
ATOM 1480 O O . LEU A 1 190 ? -11.016 4.32 -10.781 1 97.69 190 LEU A O 1
ATOM 1484 N N . ASN A 1 191 ? -13.078 5.051 -10.555 1 94 191 ASN A N 1
ATOM 1485 C CA . ASN A 1 191 ? -12.789 6.383 -11.078 1 94 191 ASN A CA 1
ATOM 1486 C C . ASN A 1 191 ? -13.648 7.449 -10.398 1 94 191 ASN A C 1
ATOM 1488 O O . ASN A 1 191 ? -14.859 7.273 -10.25 1 94 191 ASN A O 1
ATOM 1492 N N . LYS A 1 192 ? -12.938 8.484 -10 1 90.12 192 LYS A N 1
ATOM 1493 C CA . LYS A 1 192 ? -13.688 9.625 -9.469 1 90.12 192 LYS A CA 1
ATOM 1494 C C . LYS A 1 192 ? -14.109 10.57 -10.594 1 90.12 192 LYS A C 1
ATOM 1496 O O . LYS A 1 192 ? -13.258 11.141 -11.281 1 90.12 192 LYS A O 1
ATOM 1501 N N . SER A 1 193 ? -15.359 10.703 -10.82 1 89.12 193 SER A N 1
ATOM 1502 C CA . SER A 1 193 ? -15.93 11.602 -11.82 1 89.12 193 SER A CA 1
ATOM 1503 C C . SER A 1 193 ? -17.359 12.008 -11.453 1 89.12 193 SER A C 1
ATOM 1505 O O . SER A 1 193 ? -17.922 11.5 -10.484 1 89.12 193 SER A O 1
ATOM 1507 N N . LYS A 1 194 ? -17.906 12.922 -12.195 1 90.44 194 LYS A N 1
ATOM 1508 C CA . LYS A 1 194 ? -19.281 13.367 -11.969 1 90.44 194 LYS A CA 1
ATOM 1509 C C . LYS A 1 194 ? -20.266 12.234 -12.219 1 90.44 194 LYS A C 1
ATOM 1511 O O . LYS A 1 194 ? -21.375 12.234 -11.664 1 90.44 194 LYS A O 1
ATOM 1516 N N . LYS A 1 195 ? -19.906 11.242 -12.984 1 91.88 195 LYS A N 1
ATOM 1517 C CA . LYS A 1 195 ? -20.797 10.133 -13.352 1 91.88 195 LYS A CA 1
ATOM 1518 C C . LYS A 1 195 ? -20.641 8.977 -12.367 1 91.88 195 LYS A C 1
ATOM 1520 O O . LYS A 1 195 ? -21.406 8.008 -12.43 1 91.88 195 LYS A O 1
ATOM 1525 N N . SER A 1 196 ? -19.734 9.086 -11.508 1 95.12 196 SER A N 1
ATOM 1526 C CA . SER A 1 196 ? -19.422 7.965 -10.625 1 95.12 196 SER A CA 1
ATOM 1527 C C . SER A 1 196 ? -20.484 7.816 -9.531 1 95.12 196 SER A C 1
ATOM 1529 O O . SER A 1 196 ? -21.016 8.812 -9.031 1 95.12 196 SER A O 1
ATOM 1531 N N . VAL A 1 197 ? -20.781 6.598 -9.25 1 95.56 197 VAL A N 1
ATOM 1532 C CA . VAL A 1 197 ? -21.609 6.273 -8.102 1 95.56 197 VAL A CA 1
ATOM 1533 C C . VAL A 1 197 ? -20.734 5.719 -6.973 1 95.56 197 VAL A C 1
ATOM 1535 O O . VAL A 1 197 ? -19.656 5.184 -7.223 1 95.56 197 VAL A O 1
ATOM 1538 N N . SER A 1 198 ? -21.219 5.898 -5.727 1 96 198 SER A N 1
ATOM 1539 C CA . SER A 1 198 ? -20.469 5.375 -4.594 1 96 198 SER A CA 1
ATOM 1540 C C . SER A 1 198 ? -20.328 3.857 -4.676 1 96 198 SER A C 1
ATOM 1542 O O . SER A 1 198 ? -21.297 3.156 -4.977 1 96 198 SER A O 1
ATOM 1544 N N . LEU A 1 199 ? -19.125 3.357 -4.445 1 96 199 LEU A N 1
ATOM 1545 C CA . LEU A 1 199 ? -18.844 1.929 -4.48 1 96 199 LEU A CA 1
ATOM 1546 C C . LEU A 1 199 ? -19.812 1.153 -3.594 1 96 199 LEU A C 1
ATOM 1548 O O . LEU A 1 199 ? -20.219 0.046 -3.943 1 96 199 LEU A O 1
ATOM 1552 N N . SER A 1 200 ? -20.203 1.728 -2.504 1 92.94 200 SER A N 1
ATOM 1553 C CA . SER A 1 200 ? -21.062 1.078 -1.519 1 92.94 200 SER A CA 1
ATOM 1554 C C . SER A 1 200 ? -22.469 0.835 -2.078 1 92.94 200 SER A C 1
ATOM 1556 O O . SER A 1 200 ? -23.219 0.015 -1.548 1 92.94 200 SER A O 1
ATOM 1558 N N . MET A 1 201 ? -22.797 1.479 -3.17 1 94.38 201 MET A N 1
ATOM 1559 C CA . MET A 1 201 ? -24.141 1.401 -3.729 1 94.38 201 MET A CA 1
ATOM 1560 C C . MET A 1 201 ? -24.219 0.346 -4.824 1 94.38 201 MET A C 1
ATOM 1562 O O . MET A 1 201 ? -25.297 0.057 -5.344 1 94.38 201 MET A O 1
ATOM 1566 N N . ILE A 1 202 ? -23.141 -0.203 -5.156 1 94.75 202 ILE A N 1
ATOM 1567 C CA . ILE A 1 202 ? -23.094 -1.178 -6.238 1 94.75 202 ILE A CA 1
ATOM 1568 C C . ILE A 1 202 ? -23.266 -2.586 -5.676 1 94.75 202 ILE A C 1
ATOM 1570 O O . ILE A 1 202 ? -22.562 -2.986 -4.75 1 94.75 202 ILE A O 1
ATOM 1574 N N . ASP A 1 203 ? -24.125 -3.309 -6.277 1 91.38 203 ASP A N 1
ATOM 1575 C CA . ASP A 1 203 ? -24.391 -4.676 -5.832 1 91.38 203 ASP A CA 1
ATOM 1576 C C . ASP A 1 203 ? -23.312 -5.629 -6.332 1 91.38 203 ASP A C 1
ATOM 1578 O O . ASP A 1 203 ? -22.781 -5.465 -7.438 1 91.38 203 ASP A O 1
ATOM 1582 N N . SER A 1 204 ? -23.078 -6.57 -5.457 1 86.19 204 SER A N 1
ATOM 1583 C CA . SER A 1 204 ? -22.172 -7.625 -5.871 1 86.19 204 SER A CA 1
ATOM 1584 C C . SER A 1 204 ? -22.766 -8.477 -6.984 1 86.19 204 SER A C 1
ATOM 1586 O O . SER A 1 204 ? -23.969 -8.797 -6.953 1 86.19 204 SER A O 1
ATOM 1588 N N . ARG A 1 205 ? -21.969 -8.766 -7.938 1 90.75 205 ARG A N 1
ATOM 1589 C CA . ARG A 1 205 ? -22.375 -9.633 -9.039 1 90.75 205 ARG A CA 1
ATOM 1590 C C . ARG A 1 205 ? -21.5 -10.883 -9.109 1 90.75 205 ARG A C 1
ATOM 1592 O O . ARG A 1 205 ? -20.375 -10.883 -8.602 1 90.75 205 ARG A O 1
ATOM 1599 N N . LEU A 1 206 ? -22.078 -11.867 -9.758 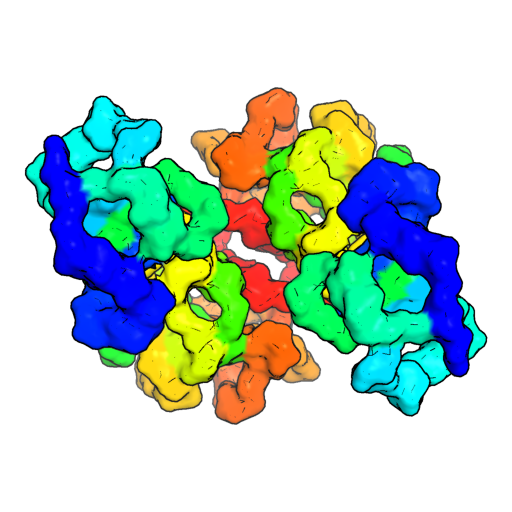1 94.12 206 LEU A N 1
ATOM 1600 C CA . LEU A 1 206 ? -21.359 -13.141 -9.852 1 94.12 206 LEU A CA 1
ATOM 1601 C C . LEU A 1 206 ? -20.094 -12.984 -10.688 1 94.12 206 LEU A C 1
ATOM 1603 O O . LEU A 1 206 ? -19.125 -13.711 -10.484 1 94.12 206 LEU A O 1
ATOM 1607 N N . LYS A 1 207 ? -20.219 -12.117 -11.688 1 98.19 207 LYS A N 1
ATOM 1608 C CA . LYS A 1 207 ? -19.109 -11.836 -12.594 1 98.19 207 LYS A CA 1
ATOM 1609 C C . LYS A 1 207 ? -18.797 -10.344 -12.617 1 98.19 207 LYS A C 1
ATOM 1611 O O . LYS A 1 207 ? -19.516 -9.555 -13.227 1 98.19 207 LYS A O 1
ATOM 1616 N N . THR A 1 208 ? -17.703 -9.992 -11.938 1 98.12 208 THR A N 1
ATOM 1617 C CA . THR A 1 208 ? -17.375 -8.578 -11.805 1 98.12 208 THR A CA 1
ATOM 1618 C C . THR A 1 208 ? -15.898 -8.344 -12.133 1 98.12 208 THR A C 1
ATOM 1620 O O . THR A 1 208 ? -15.023 -9.078 -11.672 1 98.12 208 THR A O 1
ATOM 1623 N N . ILE A 1 209 ? -15.617 -7.387 -12.992 1 98.75 209 ILE A N 1
ATOM 1624 C CA . ILE A 1 209 ? -14.258 -6.922 -13.25 1 98.75 209 ILE A CA 1
ATOM 1625 C C . ILE A 1 209 ? -14.078 -5.52 -12.68 1 98.75 209 ILE A C 1
ATOM 1627 O O . ILE A 1 209 ? -14.844 -4.609 -12.992 1 98.75 209 ILE A O 1
ATOM 1631 N N . ILE A 1 210 ? -13.164 -5.371 -11.828 1 98.62 210 ILE A N 1
ATOM 1632 C CA . ILE A 1 210 ? -12.797 -4.078 -11.266 1 98.62 210 ILE A CA 1
ATOM 1633 C C . ILE A 1 210 ? -11.586 -3.514 -12.008 1 98.62 210 ILE A C 1
ATOM 1635 O O . ILE A 1 210 ? -10.516 -4.129 -12.023 1 98.62 210 ILE A O 1
ATOM 1639 N N . VAL A 1 211 ? -11.734 -2.375 -12.594 1 98.88 211 VAL A N 1
ATOM 1640 C CA . VAL A 1 211 ? -10.641 -1.746 -13.328 1 98.88 211 VAL A CA 1
ATOM 1641 C C . VAL A 1 211 ? -9.969 -0.692 -12.461 1 98.88 211 VAL A C 1
ATOM 1643 O O . VAL A 1 211 ? -10.633 0.203 -11.93 1 98.88 211 VAL A O 1
ATOM 1646 N N . VAL A 1 212 ? -8.703 -0.806 -12.297 1 98.69 212 VAL A N 1
ATOM 1647 C CA . VAL A 1 212 ? -7.887 0.14 -11.539 1 98.69 212 VAL A CA 1
ATOM 1648 C C . VAL A 1 212 ? -6.984 0.921 -12.492 1 98.69 212 VAL A C 1
ATOM 1650 O O . VAL A 1 212 ? -6.27 0.33 -13.305 1 98.69 212 VAL A O 1
ATOM 1653 N N . GLY A 1 213 ? -6.98 2.174 -12.391 1 98.06 213 GLY A N 1
ATOM 1654 C CA . GLY A 1 213 ? -6.273 3.025 -13.336 1 98.06 213 GLY A CA 1
ATOM 1655 C C . GLY A 1 213 ? -4.859 3.35 -12.898 1 98.06 213 GLY A C 1
ATOM 1656 O O . GLY A 1 213 ? -4.465 3.037 -11.773 1 98.06 213 GLY A O 1
ATOM 1657 N N . ASN A 1 214 ? -4.199 4.004 -13.812 1 96.94 214 ASN A N 1
ATOM 1658 C CA . ASN A 1 214 ? -2.83 4.457 -13.594 1 96.94 214 ASN A CA 1
ATOM 1659 C C . ASN A 1 214 ? -2.738 5.414 -12.414 1 96.94 214 ASN A C 1
ATOM 1661 O O . ASN A 1 214 ? -3.619 6.254 -12.219 1 96.94 214 ASN A O 1
ATOM 1665 N N . GLU A 1 215 ? -1.627 5.387 -11.664 1 92.75 215 GLU A N 1
ATOM 1666 C CA . GLU A 1 215 ? -1.452 6.16 -10.438 1 92.75 215 GLU A CA 1
ATOM 1667 C C . GLU A 1 215 ? -1.431 7.66 -10.727 1 92.75 215 GLU A C 1
ATOM 1669 O O . GLU A 1 215 ? -1.914 8.461 -9.922 1 92.75 215 GLU A O 1
ATOM 1674 N N . GLY A 1 216 ? -0.931 8.039 -11.883 1 88 216 GLY A N 1
ATOM 1675 C CA . GLY A 1 216 ? -0.819 9.438 -12.25 1 88 216 GLY A CA 1
ATOM 1676 C C . GLY A 1 216 ? -1.988 9.938 -13.078 1 88 216 GLY A C 1
ATOM 1677 O O . GLY A 1 216 ? -2.549 11 -12.805 1 88 216 GLY A O 1
ATOM 1678 N N . HIS A 1 217 ? -2.473 9.039 -13.953 1 91.38 217 HIS A N 1
ATOM 1679 C CA . HIS A 1 217 ? -3.391 9.516 -14.984 1 91.38 217 HIS A CA 1
ATOM 1680 C C . HIS A 1 217 ? -4.785 8.922 -14.797 1 91.38 217 HIS A C 1
ATOM 1682 O O . HIS A 1 217 ? -5.734 9.344 -15.453 1 91.38 217 HIS A O 1
ATOM 1688 N N . GLY A 1 218 ? -4.914 7.996 -13.898 1 95 218 GLY A N 1
ATOM 1689 C CA . GLY A 1 218 ? -6.199 7.34 -13.727 1 95 218 GLY A CA 1
ATOM 1690 C C . GLY A 1 218 ? -6.543 6.395 -14.867 1 95 218 GLY A C 1
ATOM 1691 O O . GLY A 1 218 ? -5.652 5.797 -15.477 1 95 218 GLY A O 1
ATOM 1692 N N . ILE A 1 219 ? -7.75 6.172 -15.07 1 97.19 219 ILE A N 1
ATOM 1693 C CA . ILE A 1 219 ? -8.219 5.219 -16.078 1 97.19 219 ILE A CA 1
ATOM 1694 C C . ILE A 1 219 ? -8.227 5.883 -17.453 1 97.19 219 ILE A C 1
ATOM 1696 O O . ILE A 1 219 ? -8.672 7.023 -17.594 1 97.19 219 ILE A O 1
ATOM 1700 N N . ASP A 1 220 ? -7.688 5.156 -18.406 1 96.62 220 ASP A N 1
ATOM 1701 C CA . ASP A 1 220 ? -7.707 5.605 -19.797 1 96.62 220 ASP A CA 1
ATOM 1702 C C . ASP A 1 220 ? -9.133 5.883 -20.266 1 96.62 220 ASP A C 1
ATOM 1704 O O . ASP A 1 220 ? -10.023 5.043 -20.094 1 96.62 220 ASP A O 1
ATOM 1708 N N . SER A 1 221 ? -9.352 7.039 -20.844 1 94.25 221 SER A N 1
ATOM 1709 C CA . SER A 1 221 ? -10.68 7.473 -21.25 1 94.25 221 SER A CA 1
ATOM 1710 C C . SER A 1 221 ? -11.281 6.512 -22.281 1 94.25 221 SER A C 1
ATOM 1712 O O . SER A 1 221 ? -12.5 6.355 -22.344 1 94.25 221 SER A O 1
ATOM 1714 N N . ARG A 1 222 ? -10.469 5.809 -23.078 1 94.69 222 ARG A N 1
ATOM 1715 C CA . ARG A 1 222 ? -10.938 4.867 -24.094 1 94.69 222 ARG A CA 1
ATOM 1716 C C . ARG A 1 222 ? -11.633 3.672 -23.453 1 94.69 222 ARG A C 1
ATOM 1718 O O . ARG A 1 222 ? -12.344 2.93 -24.125 1 94.69 222 ARG A O 1
ATOM 1725 N N . LEU A 1 223 ? -11.383 3.447 -22.141 1 97.06 223 LEU A N 1
ATOM 1726 C CA . LEU A 1 223 ? -11.992 2.32 -21.438 1 97.06 223 LEU A CA 1
ATOM 1727 C C . LEU A 1 223 ? -13.367 2.701 -20.906 1 97.06 223 LEU A C 1
ATOM 1729 O O . LEU A 1 223 ? -14.133 1.833 -20.484 1 97.06 223 LEU A O 1
ATOM 1733 N N . MET A 1 224 ? -13.508 4.039 -20.891 1 93.25 224 MET A N 1
ATOM 1734 C CA . MET A 1 224 ? -14.797 4.516 -20.406 1 93.25 224 MET A CA 1
ATOM 1735 C C . MET A 1 224 ? -15.867 4.41 -21.484 1 93.25 224 MET A C 1
ATOM 1737 O O . MET A 1 224 ? -15.758 5.055 -22.531 1 93.25 224 MET A O 1
ATOM 1741 N N . ARG A 1 225 ? -16.719 3.441 -21.453 1 89.38 225 ARG A N 1
ATOM 1742 C CA . ARG A 1 225 ? -17.766 3.176 -22.422 1 89.38 225 ARG A CA 1
ATOM 1743 C C . ARG A 1 225 ? -19.141 3.115 -21.75 1 89.38 225 ARG A C 1
ATOM 1745 O O . ARG A 1 225 ? -19.234 2.836 -20.562 1 89.38 225 ARG A O 1
ATOM 1752 N N . ASP A 1 226 ? -20.062 3.309 -22.594 1 84.88 226 ASP A N 1
ATOM 1753 C CA . ASP A 1 226 ? -21.422 3.168 -22.094 1 84.88 226 ASP A CA 1
ATOM 1754 C C . ASP A 1 226 ? -21.688 1.743 -21.609 1 84.88 226 ASP A C 1
ATOM 1756 O O . ASP A 1 226 ? -21.234 0.777 -22.234 1 84.88 226 ASP A O 1
ATOM 1760 N N . GLY A 1 227 ? -22.281 1.598 -20.5 1 90.06 227 GLY A N 1
ATOM 1761 C CA . GLY A 1 227 ? -22.578 0.288 -19.953 1 90.06 227 GLY A CA 1
ATOM 1762 C C . GLY A 1 227 ? -21.641 -0.1 -18.812 1 90.06 227 GLY A C 1
ATOM 1763 O O . GLY A 1 227 ? -21.953 -0.992 -18.016 1 90.06 227 GLY A O 1
ATOM 1764 N N . ARG A 1 228 ? -20.469 0.515 -18.875 1 95.56 228 ARG A N 1
ATOM 1765 C CA . ARG A 1 228 ? -19.547 0.262 -17.781 1 95.56 228 ARG A CA 1
ATOM 1766 C C . ARG A 1 228 ? -19.797 1.218 -16.625 1 95.56 228 ARG A C 1
ATOM 1768 O O . ARG A 1 228 ? -19.984 2.42 -16.828 1 95.56 228 ARG A O 1
ATOM 1775 N N . LEU A 1 229 ? -19.859 0.678 -15.492 1 96 229 LEU A N 1
ATOM 1776 C CA . LEU A 1 229 ? -20.172 1.479 -14.312 1 96 229 LEU A CA 1
ATOM 1777 C C . LEU A 1 229 ? -18.906 2.182 -13.797 1 96 229 LEU A C 1
ATOM 1779 O O . LEU A 1 229 ? -17.844 1.581 -13.742 1 96 229 LEU A O 1
ATOM 1783 N N . GLN A 1 230 ? -19.047 3.455 -13.516 1 96.81 230 GLN A N 1
ATOM 1784 C CA . GLN A 1 230 ? -18 4.18 -12.812 1 96.81 230 GLN A CA 1
ATOM 1785 C C . GLN A 1 230 ? -18.297 4.27 -11.32 1 96.81 230 GLN A C 1
ATOM 1787 O O . GLN A 1 230 ? -19.391 4.672 -10.922 1 96.81 230 GLN A O 1
ATOM 1792 N N . ALA A 1 231 ? -17.359 3.85 -10.539 1 96.88 231 ALA A N 1
ATOM 1793 C CA . ALA A 1 231 ? -17.531 3.818 -9.094 1 96.88 231 ALA A CA 1
ATOM 1794 C C . ALA A 1 231 ? -16.438 4.633 -8.391 1 96.88 231 ALA A C 1
ATOM 1796 O O . ALA A 1 231 ? -15.281 4.605 -8.805 1 96.88 231 ALA A O 1
ATOM 1797 N N . GLU A 1 232 ? -16.828 5.328 -7.387 1 96.06 232 GLU A N 1
ATOM 1798 C CA . GLU A 1 232 ? -15.859 6.047 -6.559 1 96.06 232 GLU A CA 1
ATOM 1799 C C . GLU A 1 232 ? -15.961 5.621 -5.098 1 96.06 232 GLU A C 1
ATOM 1801 O O . GLU A 1 232 ? -16.969 5.055 -4.68 1 96.06 232 GLU A O 1
ATOM 1806 N N . ILE A 1 233 ? -14.945 5.738 -4.395 1 95.81 233 ILE A N 1
ATOM 1807 C CA . ILE A 1 233 ? -14.898 5.676 -2.938 1 95.81 233 ILE A CA 1
ATOM 1808 C C . ILE A 1 233 ? -14.82 7.086 -2.363 1 95.81 233 ILE A C 1
ATOM 1810 O O . ILE A 1 233 ? -13.734 7.676 -2.297 1 95.81 233 ILE A O 1
ATOM 1814 N N . PRO A 1 234 ? -15.883 7.582 -2.014 1 92.88 234 PRO A N 1
ATOM 1815 C CA . PRO A 1 234 ? -15.922 9.008 -1.681 1 92.88 234 PRO A CA 1
ATOM 1816 C C . PRO A 1 234 ? -15.148 9.336 -0.407 1 92.88 234 PRO A C 1
ATOM 1818 O O . PRO A 1 234 ? -15.062 8.508 0.501 1 92.88 234 PRO A O 1
ATOM 1821 N N . ALA A 1 235 ? -14.617 10.5 -0.378 1 90.25 235 ALA A N 1
ATOM 1822 C CA . ALA A 1 235 ? -14.07 11.047 0.859 1 90.25 235 ALA A CA 1
ATOM 1823 C C . ALA A 1 235 ? -15.188 11.469 1.814 1 90.25 235 ALA A C 1
ATOM 1825 O O . ALA A 1 235 ? -16.312 11.703 1.389 1 90.25 235 ALA A O 1
ATOM 1826 N N . THR A 1 236 ? -15.023 11.352 3.098 1 82.5 236 THR A N 1
ATOM 1827 C CA . THR A 1 236 ? -16.016 11.805 4.062 1 82.5 236 THR A CA 1
ATOM 1828 C C . THR A 1 236 ? -16.344 13.281 3.855 1 82.5 236 THR A C 1
ATOM 1830 O O . THR A 1 236 ? -17.5 13.68 3.973 1 82.5 236 THR A O 1
ATOM 1833 N N . ALA A 1 237 ? -15.383 14.102 3.594 1 73 237 ALA A N 1
ATOM 1834 C CA . ALA A 1 237 ? -15.555 15.508 3.242 1 73 237 ALA A CA 1
ATOM 1835 C C . ALA A 1 237 ? -14.562 15.93 2.162 1 73 237 ALA A C 1
ATOM 1837 O O . ALA A 1 237 ? -13.609 15.211 1.872 1 73 237 ALA A O 1
ATOM 1838 N N . PRO A 1 238 ? -15.125 16.953 1.483 1 64.31 238 PRO A N 1
ATOM 1839 C CA . PRO A 1 238 ? -14.125 17.422 0.522 1 64.31 238 PRO A CA 1
ATOM 1840 C C . PRO A 1 238 ? -12.742 17.594 1.143 1 64.31 238 PRO A C 1
ATOM 1842 O O . PRO A 1 238 ? -12.602 18.188 2.209 1 64.31 238 PRO A O 1
ATOM 1845 N N . GLN A 1 239 ? -11.898 16.844 0.625 1 63.81 239 GLN A N 1
ATOM 1846 C CA . GLN A 1 239 ? -10.547 16.828 1.183 1 63.81 239 GLN A CA 1
ATOM 1847 C C . GLN A 1 239 ? -9.547 17.453 0.22 1 63.81 239 GLN A C 1
ATOM 1849 O O . GLN A 1 239 ? -8.953 16.766 -0.613 1 63.81 239 GLN A O 1
ATOM 1854 N N . PRO A 1 240 ? -9.406 18.734 0.267 1 60.5 240 PRO A N 1
ATOM 1855 C CA . PRO A 1 240 ? -8.406 19.344 -0.615 1 60.5 240 PRO A CA 1
ATOM 1856 C C . PRO A 1 240 ? -7.004 18.766 -0.401 1 60.5 240 PRO A C 1
ATOM 1858 O O . PRO A 1 240 ? -6.141 18.906 -1.27 1 60.5 240 PRO A O 1
ATOM 1861 N N . GLU A 1 241 ? -6.906 18.062 0.668 1 67.38 241 GLU A N 1
ATOM 1862 C CA . GLU A 1 241 ? -5.602 17.562 1.096 1 67.38 241 GLU A CA 1
ATOM 1863 C C . GLU A 1 241 ? -5.207 16.312 0.323 1 67.38 241 GLU A C 1
ATOM 1865 O O . GLU A 1 241 ? -4.023 16.078 0.071 1 67.38 241 GLU A O 1
ATOM 1870 N N . VAL A 1 242 ? -6.18 15.555 -0.044 1 78.06 242 VAL A N 1
ATOM 1871 C CA . VAL A 1 242 ? -5.945 14.273 -0.704 1 78.06 242 VAL A CA 1
ATOM 1872 C C . VAL A 1 242 ? -6.816 14.172 -1.952 1 78.06 242 VAL A C 1
ATOM 1874 O O . VAL A 1 242 ? -8.039 14.273 -1.872 1 78.06 242 VAL A O 1
ATOM 1877 N N . GLU A 1 243 ? -6.176 14.008 -3.074 1 81.75 243 GLU A N 1
ATOM 1878 C CA . GLU A 1 243 ? -6.91 14.023 -4.336 1 81.75 243 GLU A CA 1
ATOM 1879 C C . GLU A 1 243 ? -7.582 12.68 -4.598 1 81.75 243 GLU A C 1
ATOM 1881 O O . GLU A 1 243 ? -8.633 12.617 -5.234 1 81.75 243 GLU A O 1
ATOM 1886 N N . SER A 1 244 ? -6.867 11.703 -4.152 1 89.62 244 SER A N 1
ATOM 1887 C CA . SER A 1 244 ? -7.383 10.359 -4.398 1 89.62 244 SER A CA 1
ATOM 1888 C C . SER A 1 244 ? -6.727 9.336 -3.477 1 89.62 244 SER A C 1
ATOM 1890 O O . SER A 1 244 ? -5.738 9.641 -2.809 1 89.62 244 SER A O 1
ATOM 1892 N N . LEU A 1 245 ? -7.328 8.242 -3.438 1 94.62 245 LEU A N 1
ATOM 1893 C CA . LEU A 1 245 ? -6.746 7.113 -2.721 1 94.62 245 LEU A CA 1
ATOM 1894 C C . LEU A 1 245 ? -5.629 6.473 -3.535 1 94.62 245 LEU A C 1
ATOM 1896 O O . LEU A 1 245 ? -5.594 6.598 -4.762 1 94.62 245 LEU A O 1
ATOM 1900 N N . ASN A 1 246 ? -4.676 5.895 -2.85 1 95.5 246 ASN A N 1
ATOM 1901 C CA . ASN A 1 246 ? -3.686 5.035 -3.494 1 95.5 246 ASN A CA 1
ATOM 1902 C C . ASN A 1 246 ? -4.348 3.928 -4.305 1 95.5 246 ASN A C 1
ATOM 1904 O O . ASN A 1 246 ? -5.328 3.326 -3.859 1 95.5 246 ASN A O 1
ATOM 1908 N N . ALA A 1 247 ? -3.797 3.619 -5.441 1 9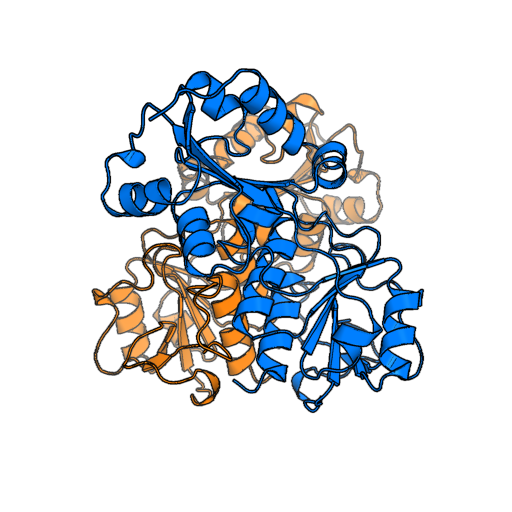7.5 247 ALA A N 1
ATOM 1909 C CA . ALA A 1 247 ? -4.41 2.672 -6.367 1 97.5 247 ALA A CA 1
ATOM 1910 C C . ALA A 1 247 ? -4.613 1.312 -5.703 1 97.5 247 ALA A C 1
ATOM 1912 O O . ALA A 1 247 ? -5.664 0.685 -5.867 1 97.5 247 ALA A O 1
ATOM 1913 N N . ALA A 1 248 ? -3.578 0.808 -4.973 1 98.19 248 ALA A N 1
ATOM 1914 C CA . ALA A 1 248 ? -3.68 -0.497 -4.328 1 98.19 248 ALA A CA 1
ATOM 1915 C C . ALA A 1 248 ? -4.727 -0.479 -3.215 1 98.19 248 ALA A C 1
ATOM 1917 O O . ALA A 1 248 ? -5.426 -1.471 -2.994 1 98.19 248 ALA A O 1
ATOM 1918 N N . VAL A 1 249 ? -4.832 0.64 -2.523 1 98.12 249 VAL A N 1
ATOM 1919 C CA . VAL A 1 249 ? -5.836 0.804 -1.479 1 98.12 249 VAL A CA 1
ATOM 1920 C C . VAL A 1 249 ? -7.234 0.755 -2.092 1 98.12 249 VAL A C 1
ATOM 1922 O O . VAL A 1 249 ? -8.109 0.031 -1.607 1 98.12 249 VAL A O 1
ATOM 1925 N N . ALA A 1 250 ? -7.453 1.516 -3.182 1 98.06 250 ALA A N 1
ATOM 1926 C CA . ALA A 1 250 ? -8.75 1.535 -3.852 1 98.06 250 ALA A CA 1
ATOM 1927 C C . ALA A 1 250 ? -9.148 0.138 -4.316 1 98.06 250 ALA A C 1
ATOM 1929 O O . ALA A 1 250 ? -10.281 -0.297 -4.098 1 98.06 250 ALA A O 1
ATOM 1930 N N . ALA A 1 251 ? -8.211 -0.559 -4.938 1 98.44 251 ALA A N 1
ATOM 1931 C CA . ALA A 1 251 ? -8.453 -1.927 -5.391 1 98.44 251 ALA A CA 1
ATOM 1932 C C . ALA A 1 251 ? -8.812 -2.838 -4.223 1 98.44 251 ALA A C 1
ATOM 1934 O O . ALA A 1 251 ? -9.727 -3.658 -4.324 1 98.44 251 ALA A O 1
ATOM 1935 N N . SER A 1 252 ? -8.086 -2.691 -3.105 1 98.25 252 SER A N 1
ATOM 1936 C CA . SER A 1 252 ? -8.273 -3.553 -1.942 1 98.25 252 SER A CA 1
ATOM 1937 C C . SER A 1 252 ? -9.641 -3.336 -1.31 1 98.25 252 SER A C 1
ATOM 1939 O O . SER A 1 252 ? -10.305 -4.293 -0.901 1 98.25 252 SER A O 1
ATOM 1941 N N . ILE A 1 253 ? -10.07 -2.062 -1.258 1 97.56 253 ILE A N 1
ATOM 1942 C CA . ILE A 1 253 ? -11.391 -1.743 -0.721 1 97.56 253 ILE A CA 1
ATOM 1943 C C . ILE A 1 253 ? -12.469 -2.354 -1.609 1 97.56 253 ILE A C 1
ATOM 1945 O O . ILE A 1 253 ? -13.438 -2.938 -1.111 1 97.56 253 ILE A O 1
ATOM 1949 N N . ALA A 1 254 ? -12.305 -2.242 -2.904 1 97.69 254 ALA A N 1
ATOM 1950 C CA . ALA A 1 254 ? -13.273 -2.811 -3.838 1 97.69 254 ALA A CA 1
ATOM 1951 C C . ALA A 1 254 ? -13.328 -4.328 -3.711 1 97.69 254 ALA A C 1
ATOM 1953 O O . ALA A 1 254 ? -14.414 -4.918 -3.713 1 97.69 254 ALA A O 1
ATOM 1954 N N . LEU A 1 255 ? -12.172 -4.98 -3.611 1 97.19 255 LEU A N 1
ATOM 1955 C CA . LEU A 1 255 ? -12.109 -6.426 -3.43 1 97.19 255 LEU A CA 1
ATOM 1956 C C . LEU A 1 255 ? -12.836 -6.844 -2.156 1 97.19 255 LEU A C 1
ATOM 1958 O O . LEU A 1 255 ? -13.625 -7.793 -2.17 1 97.19 255 LEU A O 1
ATOM 1962 N N . TYR A 1 256 ? -12.633 -6.129 -1.071 1 96.25 256 TYR A N 1
ATOM 1963 C CA . TYR A 1 256 ? -13.312 -6.395 0.191 1 96.25 256 TYR A CA 1
ATOM 1964 C C . TYR A 1 256 ? -14.82 -6.262 0.036 1 96.25 256 TYR A C 1
ATOM 1966 O O . TYR A 1 256 ? -15.57 -7.145 0.45 1 96.25 256 TYR A O 1
ATOM 1974 N N . ARG A 1 257 ? -15.164 -5.176 -0.617 1 94.88 257 ARG A N 1
ATOM 1975 C CA . ARG A 1 257 ? -16.578 -4.867 -0.787 1 94.88 257 ARG A CA 1
ATOM 1976 C C . ARG A 1 257 ? -17.281 -5.965 -1.573 1 94.88 257 ARG A C 1
ATOM 1978 O O . ARG A 1 257 ? -18.406 -6.344 -1.242 1 94.88 257 ARG A O 1
ATOM 1985 N N . PHE A 1 258 ? -16.656 -6.5 -2.574 1 94.94 258 PHE A N 1
ATOM 1986 C CA . PHE A 1 258 ? -17.359 -7.383 -3.504 1 94.94 258 PHE A CA 1
ATOM 1987 C C . PHE A 1 258 ? -17.109 -8.844 -3.156 1 94.94 258 PHE A C 1
ATOM 1989 O O . PHE A 1 258 ? -17.781 -9.734 -3.68 1 94.94 258 PHE A O 1
ATOM 1996 N N . SER A 1 259 ? -16.125 -9.148 -2.311 1 89.56 259 SER A N 1
ATOM 1997 C CA . SER A 1 259 ? -15.852 -10.523 -1.919 1 89.56 259 SER A CA 1
ATOM 1998 C C . SER A 1 259 ? -16.891 -11.047 -0.935 1 89.56 259 SER A C 1
ATOM 2000 O O . SER A 1 259 ? -17.047 -12.258 -0.765 1 89.56 259 SER A O 1
ATOM 2002 N N . GLY A 1 260 ? -17.75 -10.164 -0.279 1 76.5 260 GLY A N 1
ATOM 2003 C CA . GLY A 1 260 ? -18.766 -10.562 0.681 1 76.5 260 GLY A CA 1
ATOM 2004 C C . GLY A 1 260 ? -18.188 -11.078 1.984 1 76.5 260 GLY A C 1
ATOM 2005 O O . GLY A 1 260 ? -18.875 -11.781 2.738 1 76.5 260 GLY A O 1
ATOM 2006 N N . THR A 1 261 ? -16.984 -10.953 2.219 1 69.19 261 THR A N 1
ATOM 2007 C CA . THR A 1 261 ? -16.359 -11.445 3.449 1 69.19 261 THR A CA 1
ATOM 2008 C C . THR A 1 261 ? -16.609 -10.469 4.602 1 69.19 261 THR A C 1
ATOM 2010 O O . THR A 1 261 ? -16.875 -9.289 4.375 1 69.19 261 THR A O 1
ATOM 2013 N N . MET B 1 1 ? 14.219 36.062 -7.73 1 75.38 1 MET B N 1
ATOM 2014 C CA . MET B 1 1 ? 14.219 35.094 -6.633 1 75.38 1 MET B CA 1
ATOM 2015 C C . MET B 1 1 ? 15.594 35.031 -5.969 1 75.38 1 MET B C 1
ATOM 2017 O O . MET B 1 1 ? 16.625 35.094 -6.648 1 75.38 1 MET B O 1
ATOM 2021 N N . ASP B 1 2 ? 15.555 34.969 -4.652 1 84.88 2 ASP B N 1
ATOM 2022 C CA . ASP B 1 2 ? 16.812 34.969 -3.904 1 84.88 2 ASP B CA 1
ATOM 2023 C C . ASP B 1 2 ? 17.484 33.594 -3.961 1 84.88 2 ASP B C 1
ATOM 2025 O O . ASP B 1 2 ? 16.828 32.562 -4.16 1 84.88 2 ASP B O 1
ATOM 2029 N N . SER B 1 3 ? 18.844 33.688 -3.959 1 91.12 3 SER B N 1
ATOM 2030 C CA . SER B 1 3 ? 19.594 32.438 -3.855 1 91.12 3 SER B CA 1
ATOM 2031 C C . SER B 1 3 ? 19.594 31.906 -2.428 1 91.12 3 SER B C 1
ATOM 2033 O O . SER B 1 3 ? 19.547 32.688 -1.47 1 91.12 3 SER B O 1
ATOM 2035 N N . VAL B 1 4 ? 19.609 30.625 -2.322 1 94.25 4 VAL B N 1
ATOM 2036 C CA . VAL B 1 4 ? 19.641 29.969 -1.022 1 94.25 4 VAL B CA 1
ATOM 2037 C C . VAL B 1 4 ? 20.891 30.375 -0.256 1 94.25 4 VAL B C 1
ATOM 2039 O O . VAL B 1 4 ? 21.969 30.5 -0.841 1 94.25 4 VAL B O 1
ATOM 2042 N N . SER B 1 5 ? 20.75 30.625 0.984 1 94.12 5 SER B N 1
ATOM 2043 C CA . SER B 1 5 ? 21.906 30.938 1.818 1 94.12 5 SER B CA 1
ATOM 2044 C C . SER B 1 5 ? 22.594 29.672 2.309 1 94.12 5 SER B C 1
ATOM 2046 O O . SER B 1 5 ? 22 28.594 2.299 1 94.12 5 SER B O 1
ATOM 2048 N N . ASN B 1 6 ? 23.844 29.766 2.74 1 93.94 6 ASN B N 1
ATOM 2049 C CA . ASN B 1 6 ? 24.562 28.641 3.316 1 93.94 6 ASN B CA 1
ATOM 2050 C C . ASN B 1 6 ? 23.875 28.109 4.574 1 93.94 6 ASN B C 1
ATOM 2052 O O . ASN B 1 6 ? 23.828 26.906 4.809 1 93.94 6 ASN B O 1
ATOM 2056 N N . ARG B 1 7 ? 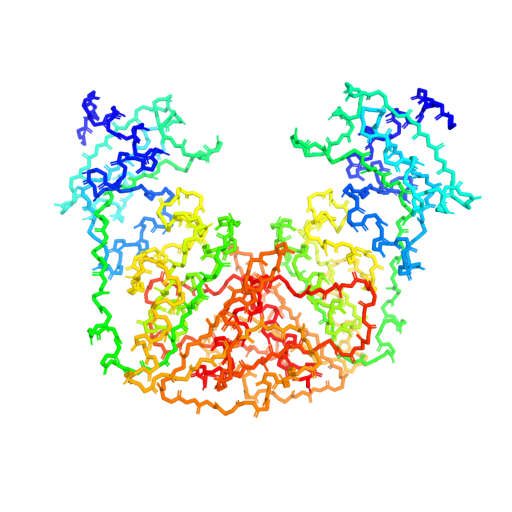23.406 29.078 5.281 1 94.75 7 ARG B N 1
ATOM 2057 C CA . ARG B 1 7 ? 22.688 28.703 6.496 1 94.75 7 ARG B CA 1
ATOM 2058 C C . ARG B 1 7 ? 21.453 27.859 6.168 1 94.75 7 ARG B C 1
ATOM 2060 O O . ARG B 1 7 ? 21.188 26.844 6.82 1 94.75 7 ARG B O 1
ATOM 2067 N N . GLN B 1 8 ? 20.703 28.234 5.215 1 95.69 8 GLN B N 1
ATOM 2068 C CA . GLN B 1 8 ? 19.531 27.5 4.773 1 95.69 8 GLN B CA 1
ATOM 2069 C C . GLN B 1 8 ? 19.906 26.109 4.258 1 95.69 8 GLN B C 1
ATOM 2071 O O . GLN B 1 8 ? 19.234 25.125 4.574 1 95.69 8 GLN B O 1
ATOM 2076 N N . LEU B 1 9 ? 20.984 26.031 3.457 1 96.38 9 LEU B N 1
ATOM 2077 C CA . LEU B 1 9 ? 21.422 24.766 2.9 1 96.38 9 LEU B CA 1
ATOM 2078 C C . LEU B 1 9 ? 21.797 23.781 4.012 1 96.38 9 LEU B C 1
ATOM 2080 O O . LEU B 1 9 ? 21.422 22.609 3.955 1 96.38 9 LEU B O 1
ATOM 2084 N N . THR B 1 10 ? 22.5 24.312 4.957 1 96.5 10 THR B N 1
ATOM 2085 C CA . THR B 1 10 ? 22.875 23.5 6.102 1 96.5 10 THR B CA 1
ATOM 2086 C C . THR B 1 10 ? 21.641 23 6.844 1 96.5 10 THR B C 1
ATOM 2088 O O . THR B 1 10 ? 21.578 21.812 7.207 1 96.5 10 THR B O 1
ATOM 2091 N N . LEU B 1 11 ? 20.703 23.891 7.062 1 97.19 11 LEU B N 1
ATOM 2092 C CA . LEU B 1 11 ? 19.469 23.531 7.742 1 97.19 11 LEU B CA 1
ATOM 2093 C C . LEU B 1 11 ? 18.734 22.438 6.969 1 97.19 11 LEU B C 1
ATOM 2095 O O . LEU B 1 11 ? 18.266 21.453 7.559 1 97.19 11 LEU B O 1
ATOM 2099 N N . LEU B 1 12 ? 18.656 22.594 5.699 1 97.19 12 LEU B N 1
ATOM 2100 C CA . LEU B 1 12 ? 17.953 21.625 4.855 1 97.19 12 LEU B CA 1
ATOM 2101 C C . LEU B 1 12 ? 18.594 20.234 4.984 1 97.19 12 LEU B C 1
ATOM 2103 O O . LEU B 1 12 ? 17.891 19.234 5.09 1 97.19 12 LEU B O 1
ATOM 2107 N N . ARG B 1 13 ? 19.859 20.141 4.992 1 95.88 13 ARG B N 1
ATOM 2108 C CA . ARG B 1 13 ? 20.562 18.875 5.141 1 95.88 13 ARG B CA 1
ATOM 2109 C C . ARG B 1 13 ? 20.297 18.25 6.512 1 95.88 13 ARG B C 1
ATOM 2111 O O . ARG B 1 13 ? 20.078 17.047 6.621 1 95.88 13 ARG B O 1
ATOM 2118 N N . LYS B 1 14 ? 20.297 19.109 7.492 1 96.31 14 LYS B N 1
ATOM 2119 C CA . LYS B 1 14 ? 20.094 18.656 8.859 1 96.31 14 LYS B CA 1
ATOM 2120 C C . LYS B 1 14 ? 18.703 18.062 9.047 1 96.31 14 LYS B C 1
ATOM 2122 O O . LYS B 1 14 ? 18.531 17.109 9.805 1 96.31 14 LYS B O 1
ATOM 2127 N N . LEU B 1 15 ? 17.719 18.578 8.359 1 97 15 LEU B N 1
ATOM 2128 C CA . LEU B 1 15 ? 16.328 18.188 8.523 1 97 15 LEU B CA 1
ATOM 2129 C C . LEU B 1 15 ? 16.094 16.766 8 1 97 15 LEU B C 1
ATOM 2131 O O . LEU B 1 15 ? 15.031 16.188 8.219 1 97 15 LEU B O 1
ATOM 2135 N N . ASN B 1 16 ? 17.062 16.172 7.387 1 94.56 16 ASN B N 1
ATOM 2136 C CA . ASN B 1 16 ? 16.984 14.766 6.992 1 94.56 16 ASN B CA 1
ATOM 2137 C C . ASN B 1 16 ? 17.172 13.844 8.188 1 94.56 16 ASN B C 1
ATOM 2139 O O . ASN B 1 16 ? 16.875 12.648 8.102 1 94.56 16 ASN B O 1
ATOM 2143 N N . ARG B 1 17 ? 17.609 14.445 9.266 1 95 17 ARG B N 1
ATOM 2144 C CA . ARG B 1 17 ? 17.797 13.688 10.5 1 95 17 ARG B CA 1
ATOM 2145 C C . ARG B 1 17 ? 16.688 13.992 11.5 1 95 17 ARG B C 1
ATOM 2147 O O . ARG B 1 17 ? 16.375 15.156 11.75 1 95 17 ARG B O 1
ATOM 2154 N N . LYS B 1 18 ? 16.188 12.977 12.078 1 96.25 18 LYS B N 1
ATOM 2155 C CA . LYS B 1 18 ? 15.078 13.086 13.016 1 96.25 18 LYS B CA 1
ATOM 2156 C C . LYS B 1 18 ? 15.398 14.078 14.125 1 96.25 18 LYS B C 1
ATOM 2158 O O . LYS B 1 18 ? 14.578 14.945 14.445 1 96.25 18 LYS B O 1
ATOM 2163 N N . LYS B 1 19 ? 16.594 13.945 14.633 1 96.56 19 LYS B N 1
ATOM 2164 C CA . LYS B 1 19 ? 17 14.781 15.75 1 96.56 19 LYS B CA 1
ATOM 2165 C C . LYS B 1 19 ? 16.781 16.266 15.445 1 96.56 19 LYS B C 1
ATOM 2167 O O . LYS B 1 19 ? 16.156 16.969 16.234 1 96.56 19 LYS B O 1
ATOM 2172 N N . TYR B 1 20 ? 17.156 16.719 14.32 1 97.38 20 TYR B N 1
ATOM 2173 C CA . TYR B 1 20 ? 17.094 18.141 13.969 1 97.38 20 TYR B CA 1
ATOM 2174 C C . TYR B 1 20 ? 15.672 18.547 13.617 1 97.38 20 TYR B C 1
ATOM 2176 O O . TYR B 1 20 ? 15.266 19.672 13.867 1 97.38 20 TYR B O 1
ATOM 2184 N N . ARG B 1 21 ? 14.859 17.625 13.008 1 97.44 21 ARG B N 1
ATOM 2185 C CA . ARG B 1 21 ? 13.461 17.938 12.742 1 97.44 21 ARG B CA 1
ATOM 2186 C C . ARG B 1 21 ? 12.719 18.281 14.031 1 97.44 21 ARG B C 1
ATOM 2188 O O . ARG B 1 21 ? 12.008 19.297 14.094 1 97.44 21 ARG B O 1
ATOM 2195 N N . TYR B 1 22 ? 12.93 17.531 15.008 1 96.94 22 TYR B N 1
ATOM 2196 C CA . TYR B 1 22 ? 12.211 17.734 16.25 1 96.94 22 TYR B CA 1
ATOM 2197 C C . TYR B 1 22 ? 12.805 18.891 17.047 1 96.94 22 TYR B C 1
ATOM 2199 O O . TYR B 1 22 ? 12.078 19.641 17.719 1 96.94 22 TYR B O 1
ATOM 2207 N N . GLU B 1 23 ? 14.156 19.047 16.984 1 97.56 23 GLU B N 1
ATOM 2208 C CA . GLU B 1 23 ? 14.797 20.203 17.625 1 97.56 23 GLU B CA 1
ATOM 2209 C C . GLU B 1 23 ? 14.297 21.516 17.031 1 97.56 23 GLU B C 1
ATOM 2211 O O . GLU B 1 23 ? 13.977 22.453 17.766 1 97.56 23 GLU B O 1
ATOM 2216 N N . LYS B 1 24 ? 14.188 21.594 15.734 1 97.62 24 LYS B N 1
ATOM 2217 C CA . LYS B 1 24 ? 13.852 22.828 15.039 1 97.62 24 LYS B CA 1
ATOM 2218 C C . LYS B 1 24 ? 12.344 22.922 14.789 1 97.62 24 LYS B C 1
ATOM 2220 O O . LYS B 1 24 ? 11.836 23.984 14.438 1 97.62 24 LYS B O 1
ATOM 2225 N N . ARG B 1 25 ? 11.617 21.812 14.969 1 97.31 25 ARG B N 1
ATOM 2226 C CA . ARG B 1 25 ? 10.188 21.719 14.688 1 97.31 25 ARG B CA 1
ATOM 2227 C C . ARG B 1 25 ? 9.891 22.047 13.234 1 97.31 25 ARG B C 1
ATOM 2229 O O . ARG B 1 25 ? 8.961 22.812 12.945 1 97.31 25 ARG B O 1
ATOM 2236 N N . LEU B 1 26 ? 10.781 21.5 12.367 1 97.81 26 LEU B N 1
ATOM 2237 C CA . LEU B 1 26 ? 10.656 21.688 10.93 1 97.81 26 LEU B CA 1
ATOM 2238 C C . LEU B 1 26 ? 10.82 20.359 10.195 1 97.81 26 LEU B C 1
ATOM 2240 O O . LEU B 1 26 ? 11.508 19.453 10.68 1 97.81 26 LEU B O 1
ATOM 2244 N N . PHE B 1 27 ? 10.195 20.219 9.055 1 97.38 27 PHE B N 1
ATOM 2245 C CA . PHE B 1 27 ? 10.375 19.047 8.188 1 97.38 27 PHE B CA 1
ATOM 2246 C C . PHE B 1 27 ? 10.227 19.438 6.723 1 97.38 27 PHE B C 1
ATOM 2248 O O . PHE B 1 27 ? 9.836 20.562 6.406 1 97.38 27 PHE B O 1
ATOM 2255 N N . LEU B 1 28 ? 10.594 18.547 5.867 1 97 28 LEU B N 1
ATOM 2256 C CA . LEU B 1 28 ? 10.641 18.859 4.441 1 97 28 LEU B CA 1
ATOM 2257 C C . LEU B 1 28 ? 9.57 18.094 3.678 1 97 28 LEU B C 1
ATOM 2259 O O . LEU B 1 28 ? 9.297 16.922 3.992 1 97 28 LEU B O 1
ATOM 2263 N N . ILE B 1 29 ? 8.984 18.766 2.764 1 96 29 ILE B N 1
ATOM 2264 C CA . ILE B 1 29 ? 8.125 18.156 1.759 1 96 29 ILE B CA 1
ATOM 2265 C C . ILE B 1 29 ? 8.75 18.312 0.375 1 96 29 ILE B C 1
ATOM 2267 O O . ILE B 1 29 ? 9.102 19.422 -0.029 1 96 29 ILE B O 1
ATOM 2271 N N . GLU B 1 30 ? 8.867 17.25 -0.239 1 95.31 30 GLU B N 1
ATOM 2272 C CA . GLU B 1 30 ? 9.516 17.234 -1.544 1 95.31 30 GLU B CA 1
ATOM 2273 C C . GLU B 1 30 ? 8.523 16.906 -2.656 1 95.31 30 GLU B C 1
ATOM 2275 O O . GLU B 1 30 ? 7.645 16.062 -2.486 1 95.31 30 GLU B O 1
ATOM 2280 N N . GLY B 1 31 ? 8.625 17.625 -3.791 1 93.19 31 GLY B N 1
ATOM 2281 C CA . GLY B 1 31 ? 7.824 17.312 -4.965 1 93.19 31 GLY B CA 1
ATOM 2282 C C . GLY B 1 31 ? 6.781 18.375 -5.262 1 93.19 31 GLY B C 1
ATOM 2283 O O . GLY B 1 31 ? 6.09 18.859 -4.355 1 93.19 31 GLY B O 1
ATOM 2284 N N . ALA B 1 32 ? 6.672 18.719 -6.516 1 92 32 ALA B N 1
AT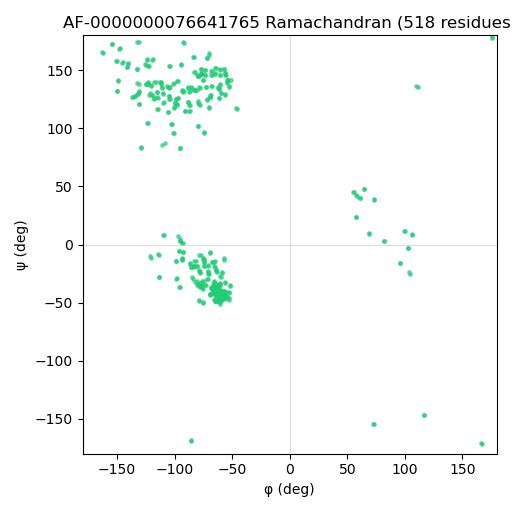OM 2285 C CA . ALA B 1 32 ? 5.801 19.797 -6.949 1 92 32 ALA B CA 1
ATOM 2286 C C . ALA B 1 32 ? 4.352 19.531 -6.559 1 92 32 ALA B C 1
ATOM 2288 O O . ALA B 1 32 ? 3.682 20.406 -5.996 1 92 32 ALA B O 1
ATOM 2289 N N . ARG B 1 33 ? 3.871 18.375 -6.793 1 88 33 ARG B N 1
ATOM 2290 C CA . ARG B 1 33 ? 2.477 18.031 -6.523 1 88 33 ARG B CA 1
ATOM 2291 C C . ARG B 1 33 ? 2.182 18.094 -5.027 1 88 33 ARG B C 1
ATOM 2293 O O . ARG B 1 33 ? 1.185 18.672 -4.605 1 88 33 ARG B O 1
ATOM 2300 N N . ALA B 1 34 ? 3.018 17.5 -4.227 1 90.25 34 ALA B N 1
ATOM 2301 C CA . ALA B 1 34 ? 2.824 17.453 -2.777 1 90.25 34 ALA B CA 1
ATOM 2302 C C . ALA B 1 34 ? 2.854 18.859 -2.186 1 90.25 34 ALA B C 1
ATOM 2304 O O . ALA B 1 34 ? 2.018 19.219 -1.349 1 90.25 34 ALA B O 1
ATOM 2305 N N . VAL B 1 35 ? 3.789 19.688 -2.652 1 92.31 35 VAL B N 1
ATOM 2306 C CA . VAL B 1 35 ? 3.938 21.047 -2.133 1 92.31 35 VAL B CA 1
ATOM 2307 C C . VAL B 1 35 ? 2.711 21.875 -2.496 1 92.31 35 VAL B C 1
ATOM 2309 O O . VAL B 1 35 ? 2.188 22.625 -1.663 1 92.31 35 VAL B O 1
ATOM 2312 N N . ARG B 1 36 ? 2.26 21.688 -3.686 1 89.56 36 ARG B N 1
ATOM 2313 C CA . ARG B 1 36 ? 1.063 22.406 -4.113 1 89.56 36 ARG B CA 1
ATOM 2314 C C . ARG B 1 36 ? -0.139 22.031 -3.254 1 89.56 36 ARG B C 1
ATOM 2316 O O . ARG B 1 36 ? -0.935 22.891 -2.881 1 89.56 36 ARG B O 1
ATOM 2323 N N . GLN B 1 37 ? -0.243 20.781 -2.986 1 87.31 37 GLN B N 1
ATOM 2324 C CA . GLN B 1 37 ? -1.365 20.312 -2.186 1 87.31 37 GLN B CA 1
ATOM 2325 C C . GLN B 1 37 ? -1.317 20.875 -0.772 1 87.31 37 GLN B C 1
ATOM 2327 O O . GLN B 1 37 ? -2.338 21.328 -0.24 1 87.31 37 GLN B O 1
ATOM 2332 N N . VAL B 1 38 ? -0.185 20.891 -0.214 1 88.69 38 VAL B N 1
ATOM 2333 C CA . VAL B 1 38 ? -0.014 21.406 1.138 1 88.69 38 VAL B CA 1
ATOM 2334 C C . VAL B 1 38 ? -0.303 22.906 1.155 1 88.69 38 VAL B C 1
ATOM 2336 O O . VAL B 1 38 ? -0.95 23.406 2.076 1 88.69 38 VAL B O 1
ATOM 2339 N N . ALA B 1 39 ? 0.165 23.609 0.163 1 88.75 39 ALA B N 1
ATOM 2340 C CA . ALA B 1 39 ? -0.081 25.047 0.054 1 88.75 39 ALA B CA 1
ATOM 2341 C C . ALA B 1 39 ? -1.574 25.344 -0.067 1 88.75 39 ALA B C 1
ATOM 2343 O O . ALA B 1 39 ? -2.068 26.312 0.5 1 88.75 39 ALA B O 1
ATOM 2344 N N . ALA B 1 40 ? -2.209 24.453 -0.743 1 83.94 40 ALA B N 1
ATOM 2345 C CA . ALA B 1 40 ? -3.631 24.656 -1.011 1 83.94 40 ALA B CA 1
ATOM 2346 C C . ALA B 1 40 ? -4.469 24.359 0.23 1 83.94 40 ALA B C 1
ATOM 2348 O O . ALA B 1 40 ? -5.488 25.016 0.468 1 83.94 40 ALA B O 1
ATOM 2349 N N . ASN B 1 41 ? -4.098 23.359 0.984 1 81.06 41 ASN B N 1
ATOM 2350 C CA . ASN B 1 41 ? -4.918 22.938 2.115 1 81.06 41 ASN B CA 1
ATOM 2351 C C . ASN B 1 41 ? -4.734 23.875 3.316 1 81.06 41 ASN B C 1
ATOM 2353 O O . ASN B 1 41 ? -5.602 23.938 4.191 1 81.06 41 ASN B O 1
ATOM 2357 N N . ASN B 1 42 ? -3.619 24.562 3.412 1 80.12 42 ASN B N 1
ATOM 2358 C CA . ASN B 1 42 ? -3.303 25.547 4.441 1 80.12 42 ASN B CA 1
ATOM 2359 C C . ASN B 1 42 ? -3.381 24.953 5.84 1 80.12 42 ASN B C 1
ATOM 2361 O O . ASN B 1 42 ? -3.76 25.625 6.793 1 80.12 42 ASN B O 1
ATOM 2365 N N . ARG B 1 43 ? -3.238 23.672 5.934 1 83.31 43 ARG B N 1
ATOM 2366 C CA . ARG B 1 43 ? -3.268 23 7.227 1 83.31 43 ARG B CA 1
ATOM 2367 C C . ARG B 1 43 ? -1.898 23.031 7.895 1 83.31 43 ARG B C 1
ATOM 2369 O O . ARG B 1 43 ? -1.8 22.969 9.125 1 83.31 43 ARG B O 1
ATOM 2376 N N . ILE B 1 44 ? -0.904 23.094 6.992 1 87.75 44 ILE B N 1
ATOM 2377 C CA . ILE B 1 44 ? 0.471 23.156 7.477 1 87.75 44 ILE B CA 1
ATOM 2378 C C . ILE B 1 44 ? 1.131 24.438 6.965 1 87.75 44 ILE B C 1
ATOM 2380 O O . ILE B 1 44 ? 0.925 24.828 5.816 1 87.75 44 ILE B O 1
ATOM 2384 N N . GLY B 1 45 ? 1.824 25.078 7.812 1 89.44 45 GLY B N 1
ATOM 2385 C CA . GLY B 1 45 ? 2.516 26.297 7.438 1 89.44 45 GLY B CA 1
ATOM 2386 C C . GLY B 1 45 ? 3.816 26.047 6.699 1 89.44 45 GLY B C 1
ATOM 2387 O O . GLY B 1 45 ? 4.691 25.328 7.199 1 89.44 45 GLY B O 1
ATOM 2388 N N . ILE B 1 46 ? 3.92 26.562 5.527 1 94.88 46 ILE B N 1
ATOM 2389 C CA . ILE B 1 46 ? 5.172 26.516 4.781 1 94.88 46 ILE B CA 1
ATOM 2390 C C . ILE B 1 46 ? 6.043 27.719 5.16 1 94.88 46 ILE B C 1
ATOM 2392 O O . ILE B 1 46 ? 5.625 28.859 5.02 1 94.88 46 ILE B O 1
ATOM 2396 N N . GLU B 1 47 ? 7.195 27.406 5.668 1 96.12 47 GLU B N 1
ATOM 2397 C CA . GLU B 1 47 ? 8.117 28.469 6.051 1 96.12 47 GLU B CA 1
ATOM 2398 C C . GLU B 1 47 ? 8.844 29.031 4.832 1 96.12 47 GLU B C 1
ATOM 2400 O O . GLU B 1 47 ? 8.977 30.25 4.688 1 96.12 47 GLU B O 1
ATOM 2405 N N . THR B 1 48 ? 9.367 28.188 4.031 1 97.19 48 THR B N 1
ATOM 2406 C CA . THR B 1 48 ? 10.156 28.594 2.871 1 97.19 48 THR B CA 1
ATOM 2407 C C . THR B 1 48 ? 10.008 27.578 1.735 1 97.19 48 THR B C 1
ATOM 2409 O O . THR B 1 48 ? 9.953 26.375 1.975 1 97.19 48 THR B O 1
ATOM 2412 N N . LEU B 1 49 ? 9.922 28.078 0.547 1 96.81 49 LEU B N 1
ATOM 2413 C CA . LEU B 1 49 ? 9.953 27.266 -0.662 1 96.81 49 LEU B CA 1
ATOM 2414 C C . LEU B 1 49 ? 11.328 27.297 -1.309 1 96.81 49 LEU B C 1
ATOM 2416 O O . LEU B 1 49 ? 11.969 28.344 -1.358 1 96.81 49 LEU B O 1
ATOM 2420 N N . PHE B 1 50 ? 11.758 26.141 -1.775 1 97.25 50 PHE B N 1
ATOM 2421 C CA . PHE B 1 50 ? 13.031 26.047 -2.477 1 97.25 50 PHE B CA 1
ATOM 2422 C C . PHE B 1 50 ? 12.836 25.438 -3.865 1 97.25 50 PHE B C 1
ATOM 2424 O O . PHE B 1 50 ? 12.102 24.469 -4.031 1 97.25 50 PHE B O 1
ATOM 2431 N N . PHE B 1 51 ? 13.531 26.031 -4.816 1 96.94 51 PHE B N 1
ATOM 2432 C CA . PHE B 1 51 ? 13.383 25.594 -6.199 1 96.94 51 PHE B CA 1
ATOM 2433 C C . PHE B 1 51 ? 14.734 25.219 -6.797 1 96.94 51 PHE B C 1
ATOM 2435 O O . PHE B 1 51 ? 15.734 25.906 -6.543 1 96.94 51 PHE B O 1
ATOM 2442 N N . ASP B 1 52 ? 14.703 24.156 -7.52 1 95.88 52 ASP B N 1
ATOM 2443 C CA . ASP B 1 52 ? 15.859 23.812 -8.336 1 95.88 52 ASP B CA 1
ATOM 2444 C C . ASP B 1 52 ? 16.031 24.797 -9.492 1 95.88 52 ASP B C 1
ATOM 2446 O O . ASP B 1 52 ? 15.133 24.969 -10.312 1 95.88 52 ASP B O 1
ATOM 2450 N N . GLU B 1 53 ? 17.141 25.328 -9.617 1 93.5 53 GLU B N 1
ATOM 2451 C CA . GLU B 1 53 ? 17.438 26.328 -10.633 1 93.5 53 GLU B CA 1
ATOM 2452 C C . GLU B 1 53 ? 17.234 25.766 -12.039 1 93.5 53 GLU B C 1
ATOM 2454 O O . GLU B 1 53 ? 16.781 26.484 -12.938 1 93.5 53 GLU B O 1
ATOM 2459 N N . ALA B 1 54 ? 17.531 24.547 -12.195 1 91.25 54 ALA B N 1
ATOM 2460 C CA . ALA B 1 54 ? 17.484 23.922 -13.516 1 91.25 54 ALA B CA 1
ATOM 2461 C C . ALA B 1 54 ? 16.062 23.734 -14 1 91.25 54 ALA B C 1
ATOM 2463 O O . ALA B 1 54 ? 15.805 23.672 -15.203 1 91.25 54 ALA B O 1
ATOM 2464 N N . ARG B 1 55 ? 15.094 23.688 -13.164 1 90.12 55 ARG B N 1
ATOM 2465 C CA . ARG B 1 55 ? 13.719 23.344 -13.531 1 90.12 55 ARG B CA 1
ATOM 2466 C C . ARG B 1 55 ? 12.867 24.594 -13.695 1 90.12 55 ARG B C 1
ATOM 2468 O O . ARG B 1 55 ? 11.844 24.562 -14.391 1 90.12 55 ARG B O 1
ATOM 2475 N N . GLN B 1 56 ? 13.148 25.641 -13 1 89.06 56 GLN B N 1
ATOM 2476 C CA . GLN B 1 56 ? 12.578 26.984 -13.117 1 89.06 56 GLN B CA 1
ATOM 2477 C C . GLN B 1 56 ? 11.078 26.953 -12.852 1 89.06 56 GLN B C 1
ATOM 2479 O O . GLN B 1 56 ? 10.305 27.594 -13.57 1 89.06 56 GLN B O 1
ATOM 2484 N N . TYR B 1 57 ? 10.656 26.188 -11.898 1 86.06 57 TYR B N 1
ATOM 2485 C CA . TYR B 1 57 ? 9.25 26.109 -11.523 1 86.06 57 TYR B CA 1
ATOM 2486 C C . TYR B 1 57 ? 8.703 27.484 -11.172 1 86.06 57 TYR B C 1
ATOM 2488 O O . TYR B 1 57 ? 7.539 27.797 -11.453 1 86.06 57 TYR B O 1
ATOM 2496 N N . TRP B 1 58 ? 9.492 28.391 -10.617 1 85.94 58 TRP B N 1
ATOM 2497 C CA . TRP B 1 58 ? 9.062 29.688 -10.125 1 85.94 58 TRP B CA 1
ATOM 2498 C C . TRP B 1 58 ? 8.578 30.562 -11.273 1 85.94 58 TRP B C 1
ATOM 2500 O O . TRP B 1 58 ? 7.957 31.609 -11.047 1 85.94 58 TRP B O 1
ATOM 2510 N N . SER B 1 59 ? 8.898 30.156 -12.445 1 87.94 59 SER B N 1
ATOM 2511 C CA . SER B 1 59 ? 8.477 30.938 -13.602 1 87.94 59 SER B CA 1
ATOM 2512 C C . SER B 1 59 ? 7.031 30.625 -13.984 1 87.94 5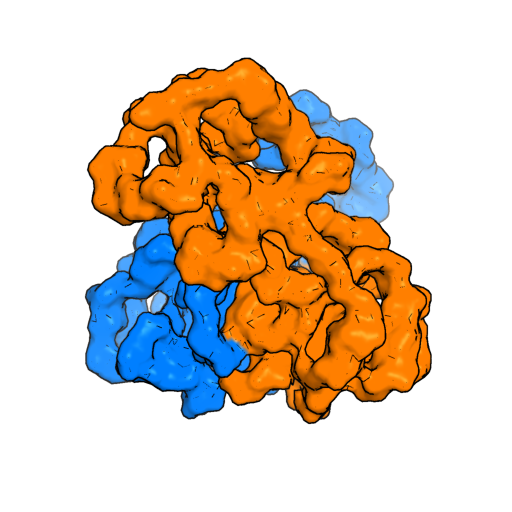9 SER B C 1
ATOM 2514 O O . SER B 1 59 ? 6.406 31.375 -14.734 1 87.94 59 SER B O 1
ATOM 2516 N N . GLU B 1 60 ? 6.5 29.547 -13.453 1 90.56 60 GLU B N 1
ATOM 2517 C CA . GLU B 1 60 ? 5.113 29.188 -13.727 1 90.56 60 GLU B CA 1
ATOM 2518 C C . GLU B 1 60 ? 4.148 30 -12.867 1 90.56 60 GLU B C 1
ATOM 2520 O O . GLU B 1 60 ? 4.445 30.312 -11.711 1 90.56 60 GLU B O 1
ATOM 2525 N N . ASP B 1 61 ? 3.031 30.328 -13.383 1 90.62 61 ASP B N 1
ATOM 2526 C CA . ASP B 1 61 ? 2.066 31.234 -12.766 1 90.62 61 ASP B CA 1
ATOM 2527 C C . ASP B 1 61 ? 1.653 30.734 -11.383 1 90.62 61 ASP B C 1
ATOM 2529 O O . ASP B 1 61 ? 1.559 31.516 -10.438 1 90.62 61 ASP B O 1
ATOM 2533 N N . GLU B 1 62 ? 1.462 29.562 -11.25 1 88.88 62 GLU B N 1
ATOM 2534 C CA . GLU B 1 62 ? 1.002 29 -9.992 1 88.88 62 GLU B CA 1
ATOM 2535 C C . GLU B 1 62 ? 2.02 29.219 -8.875 1 88.88 62 GLU B C 1
ATOM 2537 O O . GLU B 1 62 ? 1.65 29.594 -7.758 1 88.88 62 GLU B O 1
ATOM 2542 N N . TRP B 1 63 ? 3.244 29.047 -9.148 1 92.81 63 TRP B N 1
ATOM 2543 C CA . TRP B 1 63 ? 4.297 29.188 -8.148 1 92.81 63 TRP B CA 1
ATOM 2544 C C . TRP B 1 63 ? 4.574 30.656 -7.855 1 92.81 63 TRP B C 1
ATOM 2546 O O . TRP B 1 63 ? 4.883 31.016 -6.719 1 92.81 63 TRP B O 1
ATOM 2556 N N . LYS B 1 64 ? 4.473 31.484 -8.875 1 92.12 64 LYS B N 1
ATOM 2557 C CA . LYS B 1 64 ? 4.617 32.906 -8.688 1 92.12 64 LYS B CA 1
ATOM 2558 C C . LYS B 1 64 ? 3.629 33.438 -7.648 1 92.12 64 LYS B C 1
ATOM 2560 O O . LYS B 1 64 ? 3.986 34.25 -6.797 1 92.12 64 LYS B O 1
ATOM 2565 N N . GLN B 1 65 ? 2.492 32.969 -7.82 1 92 65 GLN B N 1
ATOM 2566 C CA . GLN B 1 65 ? 1.461 33.406 -6.875 1 92 65 GLN B CA 1
ATOM 2567 C C . GLN B 1 65 ? 1.811 32.969 -5.453 1 92 65 GLN B C 1
ATOM 2569 O O . GLN B 1 65 ? 1.641 33.75 -4.508 1 92 65 GLN B O 1
ATOM 2574 N N . LEU B 1 66 ? 2.334 31.766 -5.266 1 91.38 66 LEU B N 1
ATOM 2575 C CA . LEU B 1 66 ? 2.682 31.234 -3.955 1 91.38 66 LEU B CA 1
ATOM 2576 C C . LEU B 1 66 ? 3.857 31.984 -3.352 1 91.38 66 LEU B C 1
ATOM 2578 O O . LEU B 1 66 ? 3.867 32.281 -2.152 1 91.38 66 LEU B O 1
ATOM 2582 N N . THR B 1 67 ? 4.789 32.375 -4.184 1 92.94 67 THR B N 1
ATOM 2583 C CA . THR B 1 67 ? 6.023 32.969 -3.711 1 92.94 67 THR B CA 1
ATOM 2584 C C . THR B 1 67 ? 5.793 34.438 -3.342 1 92.94 67 THR B C 1
ATOM 2586 O O . THR B 1 67 ? 6.672 35.094 -2.766 1 92.94 67 THR B O 1
ATOM 2589 N N . ARG B 1 68 ? 4.68 34.969 -3.645 1 91.62 68 ARG B N 1
ATOM 2590 C CA . ARG B 1 68 ? 4.344 36.312 -3.225 1 91.62 68 ARG B CA 1
ATOM 2591 C C . ARG B 1 68 ? 4.098 36.375 -1.721 1 91.62 68 ARG B C 1
ATOM 2593 O O . ARG B 1 68 ? 4.273 37.438 -1.102 1 91.62 68 ARG B O 1
ATOM 2600 N N . HIS B 1 69 ? 3.713 35.25 -1.169 1 90.69 69 HIS B N 1
ATOM 2601 C CA . HIS B 1 69 ? 3.297 35.25 0.229 1 90.69 69 HIS B CA 1
ATOM 2602 C C . HIS B 1 69 ? 4.168 34.312 1.068 1 90.69 69 HIS B C 1
ATOM 2604 O O . HIS B 1 69 ? 4.023 34.25 2.291 1 90.69 69 HIS B O 1
ATOM 2610 N N . ILE B 1 70 ? 4.969 33.5 0.457 1 93.69 70 ILE B N 1
ATOM 2611 C CA . ILE B 1 70 ? 5.848 32.562 1.128 1 93.69 70 ILE B CA 1
ATOM 2612 C C . ILE B 1 70 ? 7.301 32.844 0.74 1 93.69 70 ILE B C 1
ATOM 2614 O O . ILE B 1 70 ? 7.609 33 -0.442 1 93.69 70 ILE B O 1
ATOM 2618 N N . ASP B 1 71 ? 8.172 32.938 1.712 1 95 71 ASP B N 1
ATOM 2619 C CA . ASP B 1 71 ? 9.586 33.094 1.412 1 95 71 ASP B CA 1
ATOM 2620 C C . ASP B 1 71 ? 10.062 31.984 0.463 1 95 71 ASP B C 1
ATOM 2622 O O . ASP B 1 71 ? 9.609 30.844 0.544 1 95 71 ASP B O 1
ATOM 2626 N N . SER B 1 72 ? 10.938 32.375 -0.456 1 96.38 72 SER B N 1
ATOM 2627 C CA . SER B 1 72 ? 11.406 31.375 -1.418 1 96.38 72 SER B CA 1
ATOM 2628 C C . SER B 1 72 ? 12.867 31.609 -1.79 1 96.38 72 SER B C 1
ATOM 2630 O O . SER B 1 72 ? 13.383 32.719 -1.612 1 96.38 72 SER B O 1
ATOM 2632 N N . ALA B 1 73 ? 13.5 30.578 -2.24 1 96.88 73 ALA B N 1
ATOM 2633 C CA . ALA B 1 73 ? 14.891 30.656 -2.67 1 96.88 73 ALA B CA 1
ATOM 2634 C C . ALA B 1 73 ? 15.188 29.625 -3.766 1 96.88 73 ALA B C 1
ATOM 2636 O O . ALA B 1 73 ? 14.453 28.656 -3.92 1 96.88 73 ALA B O 1
ATOM 2637 N N . VAL B 1 74 ? 16.234 29.922 -4.496 1 96.44 74 VAL B N 1
ATOM 2638 C CA . VAL B 1 74 ? 16.672 29.031 -5.57 1 96.44 74 VAL B CA 1
ATOM 2639 C C . VAL B 1 74 ? 17.938 28.312 -5.156 1 96.44 74 VAL B C 1
ATOM 2641 O O . VAL B 1 74 ? 18.844 28.906 -4.562 1 96.44 74 VAL B O 1
ATOM 2644 N N . ILE B 1 75 ? 17.953 27.016 -5.461 1 96.5 75 ILE B N 1
ATOM 2645 C CA . ILE B 1 75 ? 19.109 26.172 -5.191 1 96.5 75 ILE B CA 1
ATOM 2646 C C . ILE B 1 75 ? 19.672 25.625 -6.508 1 96.5 75 ILE B C 1
ATOM 2648 O O . ILE B 1 75 ? 18.922 25.25 -7.406 1 96.5 75 ILE B O 1
ATOM 2652 N N . ASP B 1 76 ? 21.016 25.594 -6.605 1 94.69 76 ASP B N 1
ATOM 2653 C CA . ASP B 1 76 ? 21.578 25 -7.812 1 94.69 76 ASP B CA 1
ATOM 2654 C C . ASP B 1 76 ? 21.359 23.484 -7.82 1 94.69 76 ASP B C 1
ATOM 2656 O O . ASP B 1 76 ? 21.094 22.891 -6.777 1 94.69 76 ASP B O 1
ATOM 2660 N N . GLU B 1 77 ? 21.5 22.906 -8.961 1 93.19 77 GLU B N 1
ATOM 2661 C CA . GLU B 1 77 ? 21.141 21.516 -9.195 1 93.19 77 GLU B CA 1
ATOM 2662 C C . GLU B 1 77 ? 21.906 20.578 -8.273 1 93.19 77 GLU B C 1
ATOM 2664 O O . GLU B 1 77 ? 21.312 19.656 -7.684 1 93.19 77 GLU B O 1
ATOM 2669 N N . GLU B 1 78 ? 23.156 20.75 -8.148 1 93.31 78 GLU B N 1
ATOM 2670 C CA . GLU B 1 78 ? 24.016 19.875 -7.34 1 93.31 78 GLU B CA 1
ATOM 2671 C C . GLU B 1 78 ? 23.578 19.891 -5.875 1 93.31 78 GLU B C 1
ATOM 2673 O O . GLU B 1 78 ? 23.391 18.844 -5.27 1 93.31 78 GLU B O 1
ATOM 2678 N N . HIS B 1 79 ? 23.453 21.078 -5.371 1 94.75 79 HIS B N 1
ATOM 2679 C CA . HIS B 1 79 ? 23.047 21.219 -3.977 1 94.75 79 HIS B CA 1
ATOM 2680 C C . HIS B 1 79 ? 21.625 20.703 -3.768 1 94.75 79 HIS B C 1
ATOM 2682 O O . HIS B 1 79 ? 21.312 20.125 -2.723 1 94.75 79 HIS B O 1
ATOM 2688 N N . PHE B 1 80 ? 20.781 20.922 -4.719 1 95.69 80 PHE B N 1
ATOM 2689 C CA . PHE B 1 80 ? 19.406 20.438 -4.617 1 95.69 80 PHE B CA 1
ATOM 2690 C C . PHE B 1 80 ? 19.375 18.922 -4.484 1 95.69 80 PHE B C 1
ATOM 2692 O O . PHE B 1 80 ? 18.656 18.375 -3.646 1 95.69 80 PHE B O 1
ATOM 2699 N N . ALA B 1 81 ? 20.141 18.25 -5.281 1 93.38 81 ALA B N 1
ATOM 2700 C CA . ALA B 1 81 ? 20.234 16.797 -5.227 1 93.38 81 ALA B CA 1
ATOM 2701 C C . ALA B 1 81 ? 20.734 16.328 -3.859 1 93.38 81 ALA B C 1
ATOM 2703 O O . ALA B 1 81 ? 20.281 15.305 -3.348 1 93.38 81 ALA B O 1
ATOM 2704 N N . ASN B 1 82 ? 21.562 17.125 -3.281 1 92.75 82 ASN B N 1
ATOM 2705 C CA . ASN B 1 82 ? 22.188 16.75 -2.014 1 92.75 82 ASN B CA 1
ATOM 2706 C C . ASN B 1 82 ? 21.203 16.891 -0.85 1 92.75 82 ASN B C 1
ATOM 2708 O O . ASN B 1 82 ? 21.312 16.156 0.141 1 92.75 82 ASN B O 1
ATOM 2712 N N . VAL B 1 83 ? 20.328 17.812 -0.987 1 93.81 83 VAL B N 1
ATOM 2713 C CA . VAL B 1 83 ? 19.422 18.047 0.132 1 93.81 83 VAL B CA 1
ATOM 2714 C C . VAL B 1 83 ? 18.141 17.234 -0.064 1 93.81 83 VAL B C 1
ATOM 2716 O O . VAL B 1 83 ? 17.328 17.125 0.855 1 93.81 83 VAL B O 1
ATOM 2719 N N . SER B 1 84 ? 17.953 16.688 -1.24 1 92.62 84 SER B N 1
ATOM 2720 C CA . SER B 1 84 ? 16.75 15.906 -1.54 1 92.62 84 SER B CA 1
ATOM 2721 C C . SER B 1 84 ? 16.906 14.469 -1.046 1 92.62 84 SER B C 1
ATOM 2723 O O . SER B 1 84 ? 18.016 13.945 -0.962 1 92.62 84 SER B O 1
ATOM 2725 N N . ASP B 1 85 ? 15.781 13.914 -0.677 1 88.56 85 ASP B N 1
ATOM 2726 C CA . ASP B 1 85 ? 15.758 12.523 -0.222 1 88.56 85 ASP B CA 1
ATOM 2727 C C . ASP B 1 85 ? 15.625 11.562 -1.399 1 88.56 85 ASP B C 1
ATOM 2729 O O . ASP B 1 85 ? 15.984 10.391 -1.293 1 88.56 85 ASP B O 1
ATOM 2733 N N . THR B 1 86 ? 15.18 12 -2.521 1 87.44 86 THR B N 1
ATOM 2734 C CA . THR B 1 86 ? 14.945 11.156 -3.684 1 87.44 86 THR B CA 1
ATOM 2735 C C . THR B 1 86 ? 16.156 11.164 -4.613 1 87.44 86 THR B C 1
ATOM 2737 O O . THR B 1 86 ? 16.906 12.141 -4.656 1 87.44 86 THR B O 1
ATOM 2740 N N . ALA B 1 87 ? 16.266 10.047 -5.406 1 84 87 ALA B N 1
ATOM 2741 C CA . ALA B 1 87 ? 17.375 9.93 -6.352 1 84 87 ALA B CA 1
ATOM 2742 C C . ALA B 1 87 ? 17.203 10.883 -7.531 1 84 87 ALA B C 1
ATOM 2744 O O . ALA B 1 87 ? 18.172 11.375 -8.094 1 84 87 ALA B O 1
ATOM 2745 N N . ASN B 1 88 ? 15.969 11.211 -7.91 1 86 88 ASN B N 1
ATOM 2746 C CA . ASN B 1 88 ? 15.641 12.117 -9 1 86 88 ASN B CA 1
ATOM 2747 C C . ASN B 1 88 ? 14.648 13.188 -8.555 1 86 88 ASN B C 1
ATOM 2749 O O . ASN B 1 88 ? 13.453 13.102 -8.844 1 86 88 ASN B O 1
ATOM 2753 N N . PRO B 1 89 ? 15.195 14.18 -7.969 1 89.75 89 PRO B N 1
ATOM 2754 C CA . PRO B 1 89 ? 14.312 15.203 -7.402 1 89.75 89 PRO B CA 1
ATOM 2755 C C . PRO B 1 89 ? 13.508 15.945 -8.469 1 89.75 89 PRO B C 1
ATOM 2757 O O . PRO B 1 89 ? 14.016 16.188 -9.562 1 89.75 89 PRO B O 1
ATOM 2760 N N . GLN B 1 90 ? 12.305 16.344 -8.102 1 90.25 90 GLN B N 1
ATOM 2761 C CA . GLN B 1 90 ? 11.422 17.031 -9.031 1 90.25 90 GLN B CA 1
ATOM 2762 C C . GLN B 1 90 ? 11.75 18.531 -9.086 1 90.25 90 GLN B C 1
ATOM 2764 O O . GLN B 1 90 ? 11.312 19.234 -10 1 90.25 90 GLN B O 1
ATOM 2769 N N . GLY B 1 91 ? 12.453 19.047 -8.062 1 94.81 91 GLY B N 1
ATOM 2770 C CA . GLY B 1 91 ? 12.953 20.406 -8.148 1 94.81 91 GLY B CA 1
ATOM 2771 C C . GLY B 1 91 ? 12.188 21.391 -7.273 1 94.81 91 GLY B C 1
ATOM 2772 O O . GLY B 1 91 ? 12.305 22.594 -7.441 1 94.81 91 GLY B O 1
ATOM 2773 N N . VAL B 1 92 ? 11.328 20.922 -6.449 1 95.88 92 VAL B N 1
ATOM 2774 C CA . VAL B 1 92 ? 10.617 21.766 -5.5 1 95.88 92 VAL B CA 1
ATOM 2775 C C . VAL B 1 92 ? 10.688 21.156 -4.102 1 95.88 92 VAL B C 1
ATOM 2777 O O . VAL B 1 92 ? 10.469 19.953 -3.936 1 95.88 92 VAL B O 1
ATOM 2780 N N . LEU B 1 93 ? 11.047 21.969 -3.154 1 96.19 93 LEU B N 1
ATOM 2781 C CA . LEU B 1 93 ? 11.086 21.594 -1.747 1 96.19 93 LEU B CA 1
ATOM 2782 C C . LEU B 1 93 ? 10.375 22.625 -0.88 1 96.19 93 LEU B C 1
ATOM 2784 O O . LEU B 1 93 ? 10.531 23.828 -1.098 1 96.19 93 LEU B O 1
ATOM 2788 N N . ALA B 1 94 ? 9.625 22.172 0.065 1 96.38 94 ALA B N 1
ATOM 2789 C CA . ALA B 1 94 ? 9.023 23.047 1.056 1 96.38 94 ALA B CA 1
ATOM 2790 C C . ALA B 1 94 ? 9.516 22.719 2.461 1 96.38 94 ALA B C 1
ATOM 2792 O O . ALA B 1 94 ? 9.539 21.562 2.863 1 96.38 94 ALA B O 1
ATOM 2793 N N . MET B 1 95 ? 10 23.641 3.076 1 97.56 95 MET B N 1
ATOM 2794 C CA . MET B 1 95 ? 10.266 23.547 4.508 1 97.56 95 MET B CA 1
ATOM 2795 C C . MET B 1 95 ? 9.039 23.969 5.32 1 97.56 95 MET B C 1
ATOM 2797 O O . MET B 1 95 ? 8.57 25.094 5.199 1 97.56 95 MET B O 1
ATOM 2801 N N . CYS B 1 96 ? 8.562 23.078 6.168 1 97.06 96 CYS B N 1
ATOM 2802 C CA . CYS B 1 96 ? 7.289 23.297 6.84 1 97.06 96 CYS B CA 1
ATOM 2803 C C . CYS B 1 96 ? 7.449 23.188 8.352 1 97.06 96 CYS B C 1
ATOM 2805 O O . CYS B 1 96 ? 8.344 22.5 8.844 1 97.06 96 CYS B O 1
ATOM 2807 N N . ARG B 1 97 ? 6.539 23.844 9.062 1 96.31 97 ARG B N 1
ATOM 2808 C CA . ARG B 1 97 ? 6.488 23.734 10.516 1 96.31 97 ARG B CA 1
ATOM 2809 C C . ARG B 1 97 ? 5.812 22.438 10.938 1 96.31 97 ARG B C 1
ATOM 2811 O O . ARG B 1 97 ? 4.801 22.031 10.359 1 96.31 97 ARG B O 1
ATOM 2818 N N . MET B 1 98 ? 6.398 21.781 11.891 1 95.75 98 MET B N 1
ATOM 2819 C CA . MET B 1 98 ? 5.793 20.578 12.438 1 95.75 98 MET B CA 1
ATOM 2820 C C . MET B 1 98 ? 4.566 20.906 13.273 1 95.75 98 MET B C 1
ATOM 2822 O O . MET B 1 98 ? 4.629 21.766 14.164 1 95.75 98 MET B O 1
ATOM 2826 N N . PRO B 1 99 ? 3.465 20.312 12.953 1 95.19 99 PRO B N 1
ATOM 2827 C CA . PRO B 1 99 ? 2.301 20.562 13.805 1 95.19 99 PRO B CA 1
ATOM 2828 C C . PRO B 1 99 ? 2.482 20.031 15.219 1 95.19 99 PRO B C 1
ATOM 2830 O O . PRO B 1 99 ? 3.17 19.016 15.422 1 95.19 99 PRO B O 1
ATOM 2833 N N . ASP B 1 100 ? 1.812 20.672 16.172 1 95.12 100 ASP B N 1
ATOM 2834 C CA . ASP B 1 100 ? 1.847 20.219 17.547 1 95.12 100 ASP B CA 1
ATOM 2835 C C . ASP B 1 100 ? 1.002 18.953 17.734 1 95.12 100 ASP B C 1
ATOM 2837 O O . ASP B 1 100 ? 0.036 18.734 17 1 95.12 100 ASP B O 1
ATOM 2841 N N . GLU B 1 101 ? 1.432 18.172 18.688 1 96.75 101 GLU B N 1
ATOM 2842 C CA . GLU B 1 101 ? 0.584 17.047 19.094 1 96.75 101 GLU B CA 1
ATOM 2843 C C . GLU B 1 101 ? -0.679 17.547 19.797 1 96.75 101 GLU B C 1
ATOM 2845 O O . GLU B 1 101 ? -0.658 18.578 20.469 1 96.75 101 GLU B O 1
ATOM 2850 N N . GLN B 1 102 ? -1.717 16.844 19.594 1 97 102 GLN B N 1
ATOM 2851 C CA . GLN B 1 102 ? -2.963 17.188 20.266 1 97 102 GLN B CA 1
ATOM 2852 C C . GLN B 1 102 ? -3.115 16.406 21.562 1 97 102 GLN B C 1
ATOM 2854 O O . GLN B 1 102 ? -2.936 15.188 21.578 1 97 102 GLN B O 1
ATOM 2859 N N . PRO B 1 103 ? -3.461 17.094 22.656 1 97.44 103 PRO B N 1
ATOM 2860 C CA . PRO B 1 103 ? -3.65 16.391 23.922 1 97.44 103 PRO B CA 1
ATOM 2861 C C . PRO B 1 103 ? -4.77 15.344 23.844 1 97.44 103 PRO B C 1
ATOM 2863 O O . PRO B 1 103 ? -5.73 15.516 23.094 1 97.44 103 PRO B O 1
ATOM 2866 N N . VAL B 1 104 ? -4.621 14.336 24.641 1 98.5 104 VAL B N 1
ATOM 2867 C CA . VAL B 1 104 ? -5.59 13.242 24.703 1 98.5 104 VAL B CA 1
ATOM 2868 C C . VAL B 1 104 ? -6.977 13.805 25.016 1 98.5 104 VAL B C 1
ATOM 2870 O O . VAL B 1 104 ? -7.965 13.391 24.406 1 98.5 104 VAL B O 1
ATOM 2873 N N . THR B 1 105 ? -7.066 14.742 25.891 1 98.06 105 THR B N 1
ATOM 2874 C CA . THR B 1 105 ? -8.336 15.312 26.328 1 98.06 105 THR B CA 1
ATOM 2875 C C . THR B 1 105 ? -9.039 16 25.156 1 98.06 105 THR B C 1
ATOM 2877 O O . THR B 1 105 ? -10.266 15.93 25.031 1 98.06 105 THR B O 1
ATOM 2880 N N . GLU B 1 106 ? -8.32 16.641 24.344 1 98.12 106 GLU B N 1
ATOM 2881 C CA . GLU B 1 106 ? -8.883 17.359 23.203 1 98.12 106 GLU B CA 1
ATOM 2882 C C . GLU B 1 106 ? -9.305 16.406 22.094 1 98.12 106 GLU B C 1
ATOM 2884 O O . GLU B 1 106 ? -10.445 16.438 21.641 1 98.12 106 GLU B O 1
ATOM 2889 N N . MET B 1 107 ? -8.438 15.516 21.719 1 98.06 107 MET B N 1
ATOM 2890 C CA . MET B 1 107 ? -8.75 14.539 20.672 1 98.06 107 MET B CA 1
ATOM 2891 C C . MET B 1 107 ? -9.875 13.609 21.125 1 98.06 107 MET B C 1
ATOM 2893 O O . MET B 1 107 ? -10.766 13.289 20.344 1 98.06 107 MET B O 1
ATOM 2897 N N . GLY B 1 108 ? -9.781 13.234 22.406 1 98.31 108 GLY B N 1
ATOM 2898 C CA . GLY B 1 108 ? -10.734 12.289 22.969 1 98.31 108 GLY B CA 1
ATOM 2899 C C . GLY B 1 108 ? -12.117 12.883 23.156 1 98.31 108 GLY B C 1
ATOM 2900 O O . GLY B 1 108 ? -13.094 12.148 23.328 1 98.31 108 GLY B O 1
ATOM 2901 N N . ALA B 1 109 ? -12.203 14.227 23.156 1 97.88 109 ALA B N 1
ATOM 2902 C CA . ALA B 1 109 ? -13.492 14.898 23.328 1 97.88 109 ALA B CA 1
ATOM 2903 C C . ALA B 1 109 ? -14.336 14.805 22.062 1 97.88 109 ALA B C 1
ATOM 2905 O O . ALA B 1 109 ? -15.555 15.008 22.109 1 97.88 109 ALA B O 1
ATOM 2906 N N . GLY B 1 110 ? -13.711 14.516 20.953 1 97 110 GLY B N 1
ATOM 2907 C CA . GLY B 1 110 ? -14.422 14.406 19.688 1 97 110 GLY B CA 1
ATOM 2908 C C . GLY B 1 110 ? -15.016 13.031 19.453 1 97 110 GLY B C 1
ATOM 2909 O O . GLY B 1 110 ? -15.305 12.305 20.406 1 97 110 GLY B O 1
ATOM 2910 N N . GLU B 1 111 ? -15.461 12.789 18.234 1 97.31 111 GLU B N 1
ATOM 2911 C CA . GLU B 1 111 ? -15.969 11.492 17.766 1 97.31 111 GLU B CA 1
ATOM 2912 C C . GLU B 1 111 ? -15.352 11.109 16.422 1 97.31 111 GLU B C 1
ATOM 2914 O O . GLU B 1 111 ? -14.594 11.891 15.844 1 97.31 111 GLU B O 1
ATOM 2919 N N . GLY B 1 112 ? -15.68 9.883 16 1 96.56 112 GLY B N 1
ATOM 2920 C CA . GLY B 1 112 ? -15.172 9.406 14.727 1 96.56 112 GLY B CA 1
ATOM 2921 C C . GLY B 1 112 ? -14.258 8.203 14.867 1 96.56 112 GLY B C 1
ATOM 2922 O O . GLY B 1 112 ? -14.5 7.32 15.695 1 96.56 112 GLY B O 1
ATOM 2923 N N . ILE B 1 113 ? -13.273 8.164 13.961 1 97.38 113 ILE B N 1
ATOM 2924 C CA . ILE B 1 113 ? -12.367 7.023 13.922 1 97.38 113 ILE B CA 1
ATOM 2925 C C . ILE B 1 113 ? -10.938 7.504 14.172 1 97.38 113 ILE B C 1
ATOM 2927 O O . ILE B 1 113 ? -10.492 8.484 13.578 1 97.38 113 ILE B O 1
ATOM 2931 N N . ILE B 1 114 ? -10.273 6.906 15.078 1 98.62 114 ILE B N 1
ATOM 2932 C CA . ILE B 1 114 ? -8.852 7.129 15.328 1 98.62 114 ILE B CA 1
ATOM 2933 C C . ILE B 1 114 ? -8.062 5.883 14.938 1 98.62 114 ILE B C 1
ATOM 2935 O O . ILE B 1 114 ? -8.484 4.758 15.219 1 98.62 114 ILE B O 1
ATOM 2939 N N . VAL B 1 115 ? -6.965 6.027 14.266 1 98.75 115 VAL B N 1
ATOM 2940 C CA . VAL B 1 115 ? -6.09 4.91 13.922 1 98.75 115 VAL B CA 1
ATOM 2941 C C . VAL B 1 115 ? -4.91 4.863 14.891 1 98.75 115 VAL B C 1
ATOM 2943 O O . VAL B 1 115 ? -4.191 5.852 15.055 1 98.75 115 VAL B O 1
ATOM 2946 N N . ALA B 1 116 ? -4.738 3.799 15.562 1 98.94 116 ALA B N 1
ATOM 2947 C CA . ALA B 1 116 ? -3.625 3.586 16.484 1 98.94 116 ALA B CA 1
ATOM 2948 C C . ALA B 1 116 ? -2.59 2.639 15.883 1 98.94 116 ALA B C 1
ATOM 2950 O O . ALA B 1 116 ? -2.934 1.548 15.414 1 98.94 116 ALA B O 1
ATOM 2951 N N . LEU B 1 117 ? -1.376 3.061 15.891 1 98.88 117 LEU B N 1
ATOM 2952 C CA . LEU B 1 117 ? -0.28 2.35 15.242 1 98.88 117 LEU B CA 1
ATOM 2953 C C . LEU B 1 117 ? 0.608 1.662 16.281 1 98.88 117 LEU B C 1
ATOM 2955 O O . LEU B 1 117 ? 1.271 2.33 17.078 1 98.88 117 LEU B O 1
ATOM 2959 N N . ASP B 1 118 ? 0.628 0.403 16.266 1 98.75 118 ASP B N 1
ATOM 2960 C CA . ASP B 1 118 ? 1.471 -0.382 17.156 1 98.75 118 ASP B CA 1
ATOM 2961 C C . ASP B 1 118 ? 2.783 -0.771 16.484 1 98.75 118 ASP B C 1
ATOM 2963 O O . ASP B 1 118 ? 2.912 -1.881 15.961 1 98.75 118 ASP B O 1
ATOM 2967 N N . ALA B 1 119 ? 3.74 0.129 16.5 1 98.44 119 ALA B N 1
ATOM 2968 C CA . ALA B 1 119 ? 5.105 -0.082 16.031 1 98.44 119 ALA B CA 1
ATOM 2969 C C . ALA B 1 119 ? 5.137 -0.353 14.531 1 98.44 119 ALA B C 1
ATOM 2971 O O . ALA B 1 119 ? 5.742 -1.328 14.086 1 98.44 119 ALA B O 1
ATOM 2972 N N . ILE B 1 120 ? 4.445 0.462 13.773 1 98.62 120 ILE B N 1
ATOM 2973 C CA . ILE B 1 120 ? 4.523 0.405 12.32 1 98.62 120 ILE B CA 1
ATOM 2974 C C . ILE B 1 120 ? 5.902 0.869 11.859 1 98.62 120 ILE B C 1
ATOM 2976 O O . ILE B 1 120 ? 6.336 1.975 12.195 1 98.62 120 ILE B O 1
ATOM 2980 N N . GLN B 1 121 ? 6.543 0.094 11.055 1 97.75 121 GLN B N 1
ATOM 2981 C CA . GLN B 1 121 ? 7.945 0.384 10.781 1 97.75 121 GLN B CA 1
ATOM 2982 C C . GLN B 1 121 ? 8.156 0.784 9.328 1 97.75 121 GLN B C 1
ATOM 2984 O O . GLN B 1 121 ? 9.125 1.474 9 1 97.75 121 GLN B O 1
ATOM 2989 N N . ASP B 1 122 ? 7.348 0.326 8.438 1 97.25 122 ASP B N 1
ATOM 2990 C CA . ASP B 1 122 ? 7.516 0.646 7.02 1 97.25 122 ASP B CA 1
ATOM 2991 C C . ASP B 1 122 ? 7.004 2.051 6.711 1 97.25 122 ASP B C 1
ATOM 2993 O O . ASP B 1 122 ? 5.812 2.328 6.855 1 97.25 122 ASP B O 1
ATOM 2997 N N . PRO B 1 123 ? 7.824 2.955 6.215 1 97.88 123 PRO B N 1
ATOM 2998 C CA . PRO B 1 123 ? 7.398 4.328 5.945 1 97.88 123 PRO B CA 1
ATOM 2999 C C . PRO B 1 123 ? 6.312 4.41 4.875 1 97.88 123 PRO B C 1
ATOM 3001 O O . PRO B 1 123 ? 5.43 5.27 4.949 1 97.88 123 PRO B O 1
ATOM 3004 N N . GLY B 1 124 ? 6.383 3.561 3.869 1 97.31 124 GLY B N 1
ATOM 3005 C CA . GLY B 1 124 ? 5.344 3.529 2.852 1 97.31 124 GLY B CA 1
ATOM 3006 C C . GLY B 1 124 ? 3.975 3.186 3.408 1 97.31 124 GLY B C 1
ATOM 3007 O O . GLY B 1 124 ? 2.984 3.846 3.086 1 97.31 124 GLY B O 1
ATOM 3008 N N . ASN B 1 125 ? 3.945 2.172 4.262 1 97.94 125 ASN B N 1
ATOM 3009 C CA . ASN B 1 125 ? 2.697 1.8 4.922 1 97.94 125 ASN B CA 1
ATOM 3010 C C . ASN B 1 125 ? 2.137 2.951 5.75 1 97.94 125 ASN B C 1
ATOM 3012 O O . ASN B 1 125 ? 0.952 3.275 5.652 1 97.94 125 ASN B O 1
ATOM 3016 N N . LEU B 1 126 ? 3.006 3.533 6.535 1 98.56 126 LEU B N 1
ATOM 3017 C CA . LEU B 1 126 ? 2.553 4.617 7.395 1 98.56 126 LEU B CA 1
ATOM 3018 C C . LEU B 1 126 ? 2.01 5.781 6.566 1 98.56 126 LEU B C 1
ATOM 3020 O O . LEU B 1 126 ? 0.936 6.309 6.859 1 98.56 126 LEU B O 1
ATOM 3024 N N . GLY B 1 127 ? 2.768 6.188 5.539 1 97.56 127 GLY B N 1
ATOM 3025 C CA . GLY B 1 127 ? 2.287 7.258 4.68 1 97.56 127 GLY B CA 1
ATOM 3026 C C . GLY B 1 127 ? 0.937 6.961 4.055 1 97.56 127 GLY B C 1
ATOM 3027 O O . GLY B 1 127 ? 0.059 7.824 4.02 1 97.56 127 GLY B O 1
ATOM 3028 N N . THR B 1 128 ? 0.777 5.746 3.57 1 97.62 128 THR B N 1
ATOM 3029 C CA . THR B 1 128 ? -0.483 5.32 2.971 1 97.62 128 THR B CA 1
ATOM 3030 C C . THR B 1 128 ? -1.615 5.379 3.992 1 97.62 128 THR B C 1
ATOM 3032 O O . THR B 1 128 ? -2.721 5.82 3.676 1 97.62 128 THR B O 1
ATOM 3035 N N . MET B 1 129 ? -1.354 4.957 5.203 1 98.25 129 MET B N 1
ATOM 3036 C CA . MET B 1 129 ? -2.363 4.992 6.258 1 98.25 129 MET B CA 1
ATOM 3037 C C . MET B 1 129 ? -2.773 6.43 6.566 1 98.25 129 MET B C 1
ATOM 3039 O O . MET B 1 129 ? -3.959 6.715 6.742 1 98.25 129 MET B O 1
ATOM 3043 N N . ILE B 1 130 ? -1.797 7.344 6.625 1 96.75 130 ILE B N 1
ATOM 3044 C CA . ILE B 1 130 ? -2.076 8.75 6.879 1 96.75 130 ILE B CA 1
ATOM 3045 C C . ILE B 1 130 ? -2.957 9.312 5.766 1 96.75 130 ILE B C 1
ATOM 3047 O O . ILE B 1 130 ? -3.973 9.961 6.035 1 96.75 130 ILE B O 1
ATOM 3051 N N . ARG B 1 131 ? -2.541 9.016 4.527 1 95.38 131 ARG B N 1
ATOM 3052 C CA . ARG B 1 131 ? -3.281 9.492 3.361 1 95.38 131 ARG B CA 1
ATOM 3053 C C . ARG B 1 131 ? -4.719 8.984 3.383 1 95.38 131 ARG B C 1
ATOM 3055 O O . ARG B 1 131 ? -5.656 9.75 3.154 1 95.38 131 ARG B O 1
ATOM 3062 N N . THR B 1 132 ? -4.879 7.73 3.674 1 96.94 132 THR B N 1
ATOM 3063 C CA . THR B 1 132 ? -6.203 7.117 3.699 1 96.94 132 THR B CA 1
ATOM 3064 C C . THR B 1 132 ? -7.023 7.648 4.875 1 96.94 132 THR B C 1
ATOM 3066 O O . THR B 1 132 ? -8.219 7.91 4.734 1 96.94 132 THR B O 1
ATOM 3069 N N . ALA B 1 133 ? -6.379 7.766 6.035 1 96.25 133 ALA B N 1
ATOM 3070 C CA . ALA B 1 133 ? -7.051 8.328 7.203 1 96.25 133 ALA B CA 1
ATOM 3071 C C . ALA B 1 133 ? -7.566 9.734 6.918 1 96.25 133 ALA B C 1
ATOM 3073 O O . ALA B 1 133 ? -8.688 10.078 7.293 1 96.25 133 ALA B O 1
ATOM 3074 N N . SER B 1 134 ? -6.742 10.5 6.266 1 94.25 134 SER B N 1
ATOM 3075 C CA . SER B 1 134 ? -7.156 11.844 5.867 1 94.25 134 SER B CA 1
ATOM 3076 C C . SER B 1 134 ? -8.359 11.797 4.926 1 94.25 134 SER B C 1
ATOM 3078 O O . SER B 1 134 ? -9.32 12.547 5.102 1 94.25 134 SER B O 1
ATOM 3080 N N . TRP B 1 135 ? -8.305 10.922 3.961 1 94.69 135 TRP B N 1
ATOM 3081 C CA . TRP B 1 135 ? -9.367 10.758 2.971 1 94.69 135 TRP B CA 1
ATOM 3082 C C . TRP B 1 135 ? -10.703 10.453 3.645 1 94.69 135 TRP B C 1
ATOM 3084 O O . TRP B 1 135 ? -11.727 11.031 3.279 1 94.69 135 TRP B O 1
ATOM 3094 N N . PHE B 1 136 ? -10.656 9.633 4.676 1 94.88 136 PHE B N 1
ATOM 3095 C CA . PHE B 1 136 ? -11.891 9.195 5.32 1 94.88 136 PHE B CA 1
ATOM 3096 C C . PHE B 1 136 ? -12.203 10.07 6.531 1 94.88 136 PHE B C 1
ATOM 3098 O O . PHE B 1 136 ? -13.117 9.766 7.301 1 94.88 136 PHE B O 1
ATOM 3105 N N . GLY B 1 137 ? -11.414 11.07 6.773 1 92.94 137 GLY B N 1
ATOM 3106 C CA . GLY B 1 137 ? -11.703 12.039 7.816 1 92.94 137 GLY B CA 1
ATOM 3107 C C . GLY B 1 137 ? -11.484 11.5 9.219 1 92.94 137 GLY B C 1
ATOM 3108 O O . GLY B 1 137 ? -12.289 11.734 10.117 1 92.94 137 GLY B O 1
ATOM 3109 N N . ALA B 1 138 ? -10.461 10.719 9.406 1 95.25 138 ALA B N 1
ATOM 3110 C CA . ALA B 1 138 ? -10.133 10.203 10.734 1 95.25 138 ALA B CA 1
ATOM 3111 C C . ALA B 1 138 ? -9.953 11.336 11.734 1 95.25 138 ALA B C 1
ATOM 3113 O O . ALA B 1 138 ? -9.414 12.398 11.391 1 95.25 138 ALA B O 1
ATOM 3114 N N . ALA B 1 139 ? -10.305 11.062 12.945 1 96.38 139 ALA B N 1
ATOM 3115 C CA . ALA B 1 139 ? -10.266 12.07 14 1 96.38 139 ALA B CA 1
ATOM 3116 C C . ALA B 1 139 ? -8.844 12.227 14.547 1 96.38 139 ALA B C 1
ATOM 3118 O O . ALA B 1 139 ? -8.539 13.219 15.211 1 96.38 139 ALA B O 1
ATOM 3119 N N . GLY B 1 140 ? -8.055 11.234 14.289 1 97.31 140 GLY B N 1
ATOM 3120 C CA . GLY B 1 140 ? -6.688 11.328 14.773 1 97.31 140 GLY B CA 1
ATOM 3121 C C . GLY B 1 140 ? -5.883 10.062 14.516 1 97.31 140 GLY B C 1
ATOM 3122 O O . GLY B 1 140 ? -6.402 9.094 13.969 1 97.31 140 GLY B O 1
ATOM 3123 N N . MET B 1 141 ? -4.652 10.156 14.914 1 98.38 141 MET B N 1
ATOM 3124 C CA . MET B 1 141 ? -3.717 9.039 14.828 1 98.38 141 MET B CA 1
ATOM 3125 C C . MET B 1 141 ? -2.893 8.93 16.109 1 98.38 141 MET B C 1
ATOM 3127 O O . MET B 1 141 ? -2.346 9.922 16.594 1 98.38 141 MET B O 1
ATOM 3131 N N . LEU B 1 142 ? -2.881 7.762 16.703 1 98.88 142 LEU B N 1
ATOM 3132 C CA . LEU B 1 142 ? -2.02 7.457 17.844 1 98.88 142 LEU B CA 1
ATOM 3133 C C . LEU B 1 142 ? -0.791 6.672 17.406 1 98.88 142 LEU B C 1
ATOM 3135 O O . LEU B 1 142 ? -0.913 5.559 16.891 1 98.88 142 LEU B O 1
ATOM 3139 N N . CYS B 1 143 ? 0.331 7.262 17.609 1 98.56 143 CYS B N 1
ATOM 3140 C CA . CYS B 1 143 ? 1.577 6.641 17.188 1 98.56 143 CYS B CA 1
ATOM 3141 C C . CYS B 1 143 ? 2.314 6.023 18.375 1 98.56 143 CYS B C 1
ATOM 3143 O O . CYS B 1 143 ? 2.98 6.73 19.125 1 98.56 143 CYS B O 1
ATOM 3145 N N . GLY B 1 144 ? 2.229 4.75 18.438 1 98.62 144 GLY B N 1
ATOM 3146 C CA . GLY B 1 144 ? 2.912 4.051 19.516 1 98.62 144 GLY B CA 1
ATOM 3147 C C . GLY B 1 144 ? 4.422 4.031 19.344 1 98.62 144 GLY B C 1
ATOM 3148 O O . GLY B 1 144 ? 4.934 4.211 18.25 1 98.62 144 GLY B O 1
ATOM 3149 N N . LYS B 1 145 ? 5.109 3.775 20.453 1 97.81 145 LYS B N 1
ATOM 3150 C CA . LYS B 1 145 ? 6.562 3.619 20.406 1 97.81 145 LYS B CA 1
ATOM 3151 C C . LYS B 1 145 ? 6.965 2.547 19.391 1 97.81 145 LYS B C 1
ATOM 3153 O O . LYS B 1 145 ? 6.32 1.497 19.312 1 97.81 145 LYS B O 1
ATOM 3158 N N . GLY B 1 146 ? 8.062 2.879 18.656 1 97.56 146 GLY B N 1
ATOM 3159 C CA . GLY B 1 146 ? 8.508 1.941 17.641 1 97.56 146 GLY B CA 1
ATOM 3160 C C . GLY B 1 146 ? 7.98 2.266 16.266 1 97.56 146 GLY B C 1
ATOM 3161 O O . GLY B 1 146 ? 8.484 1.75 15.258 1 97.56 146 GLY B O 1
ATOM 3162 N N . THR B 1 147 ? 6.965 3.105 16.203 1 98.5 147 THR B N 1
ATOM 3163 C CA . THR B 1 147 ? 6.441 3.555 14.914 1 98.5 147 THR B CA 1
ATOM 3164 C C . THR B 1 147 ? 7.398 4.543 14.25 1 98.5 147 THR B C 1
ATOM 3166 O O . THR B 1 147 ? 7.945 5.426 14.922 1 98.5 147 THR B O 1
ATOM 3169 N N . VAL B 1 148 ? 7.609 4.355 13.008 1 98.25 148 VAL B N 1
ATOM 3170 C CA . VAL B 1 148 ? 8.492 5.246 12.258 1 98.25 148 VAL B CA 1
ATOM 3171 C C . VAL B 1 148 ? 7.992 6.684 12.383 1 98.25 148 VAL B C 1
ATOM 3173 O O . VAL B 1 148 ? 6.785 6.926 12.461 1 98.25 148 VAL B O 1
ATOM 3176 N N . ASP B 1 149 ? 8.875 7.594 12.305 1 97.69 149 ASP B N 1
ATOM 3177 C CA . ASP B 1 149 ? 8.633 9.023 12.469 1 97.69 149 ASP B CA 1
ATOM 3178 C C . ASP B 1 149 ? 7.664 9.539 11.398 1 97.69 149 ASP B C 1
ATOM 3180 O O . ASP B 1 149 ? 7.898 9.359 10.203 1 97.69 149 ASP B O 1
ATOM 3184 N N . LEU B 1 150 ? 6.59 10.188 11.844 1 97.25 150 LEU B N 1
ATOM 3185 C CA . LEU B 1 150 ? 5.547 10.695 10.953 1 97.25 150 LEU B CA 1
ATOM 3186 C C . LEU B 1 150 ? 6.125 11.672 9.938 1 97.25 150 LEU B C 1
ATOM 3188 O O . LEU B 1 150 ? 5.566 11.844 8.852 1 97.25 150 LEU B O 1
ATOM 3192 N N . PHE B 1 151 ? 7.219 12.258 10.273 1 97.19 151 PHE B N 1
ATOM 3193 C CA . PHE B 1 151 ? 7.754 13.336 9.453 1 97.19 151 PHE B CA 1
ATOM 3194 C C . PHE B 1 151 ? 9.023 12.898 8.742 1 97.19 151 PHE B C 1
ATOM 3196 O O . PHE B 1 151 ? 9.75 13.719 8.18 1 97.19 151 PHE B O 1
ATOM 3203 N N . HIS B 1 152 ? 9.266 11.602 8.891 1 97.19 152 HIS B N 1
ATOM 3204 C CA . HIS B 1 152 ? 10.312 11.016 8.062 1 97.19 152 HIS B CA 1
ATOM 3205 C C . HIS B 1 152 ? 10.086 11.336 6.586 1 97.19 152 HIS B C 1
ATOM 3207 O O . HIS B 1 152 ? 8.961 11.266 6.098 1 97.19 152 HIS B O 1
ATOM 3213 N N . PRO B 1 153 ? 11.156 11.719 5.879 1 95.38 153 PRO B N 1
ATOM 3214 C CA . PRO B 1 153 ? 11 12.133 4.484 1 95.38 153 PRO B CA 1
ATOM 3215 C C . PRO B 1 153 ? 10.25 11.102 3.643 1 95.38 153 PRO B C 1
ATOM 3217 O O . PRO B 1 153 ? 9.383 11.461 2.842 1 95.38 153 PRO B O 1
ATOM 3220 N N . LYS B 1 154 ? 10.57 9.859 3.867 1 95.06 154 LYS B N 1
ATOM 3221 C CA . LYS B 1 154 ? 9.906 8.812 3.094 1 95.06 154 LYS B CA 1
ATOM 3222 C C . LYS B 1 154 ? 8.422 8.719 3.461 1 95.06 154 LYS B C 1
ATOM 3224 O O . LYS B 1 154 ? 7.586 8.43 2.605 1 95.06 154 LYS B O 1
ATOM 3229 N N . VAL B 1 155 ? 8.109 8.883 4.734 1 97.62 155 VAL B N 1
ATOM 3230 C CA . VAL B 1 155 ? 6.715 8.898 5.156 1 97.62 155 VAL B CA 1
ATOM 3231 C C . VAL B 1 155 ? 5.996 10.094 4.527 1 97.62 155 VAL B C 1
ATOM 3233 O O . VAL B 1 155 ? 4.957 9.938 3.885 1 97.62 155 VAL B O 1
ATOM 3236 N N . VAL B 1 156 ? 6.574 11.234 4.629 1 96.44 156 VAL B N 1
ATOM 3237 C CA . VAL B 1 156 ? 5.992 12.469 4.113 1 96.44 156 VAL B CA 1
ATOM 3238 C C . VAL B 1 156 ? 5.691 12.312 2.623 1 96.44 156 VAL B C 1
ATOM 3240 O O . VAL B 1 156 ? 4.586 12.633 2.172 1 96.44 156 VAL B O 1
ATOM 3243 N N . ARG B 1 157 ? 6.582 11.812 1.91 1 93.19 157 ARG B N 1
ATOM 3244 C CA . ARG B 1 157 ? 6.387 11.625 0.476 1 93.19 157 ARG B CA 1
ATOM 3245 C C . ARG B 1 157 ? 5.234 10.664 0.201 1 93.19 157 ARG B C 1
ATOM 3247 O O . ARG B 1 157 ? 4.441 10.883 -0.714 1 93.19 157 ARG B O 1
ATOM 3254 N N . SER B 1 158 ? 5.16 9.641 1.006 1 93.88 158 SER B N 1
ATOM 3255 C CA . SER B 1 158 ? 4.172 8.594 0.766 1 93.88 158 SER B CA 1
ATOM 3256 C C . SER B 1 158 ? 2.77 9.062 1.143 1 93.88 158 SER B C 1
ATOM 3258 O O . SER B 1 158 ? 1.778 8.43 0.778 1 93.88 158 SER B O 1
ATOM 3260 N N . THR B 1 159 ? 2.635 10.18 1.834 1 94.38 159 THR B N 1
ATOM 3261 C CA . THR B 1 159 ? 1.324 10.727 2.174 1 94.38 159 THR B CA 1
ATOM 3262 C C . THR B 1 159 ? 0.713 11.445 0.978 1 94.38 159 THR B C 1
ATOM 3264 O O . THR B 1 159 ? -0.493 11.703 0.95 1 94.38 159 THR B O 1
ATOM 3267 N N . ALA B 1 160 ? 1.596 11.867 0.048 1 88.31 160 ALA B N 1
ATOM 3268 C CA . ALA B 1 160 ? 1.17 12.578 -1.153 1 88.31 160 ALA B CA 1
ATOM 3269 C C . ALA B 1 160 ? 0.348 13.82 -0.796 1 88.31 160 ALA B C 1
ATOM 3271 O O . ALA B 1 160 ? -0.753 14.008 -1.316 1 88.31 160 ALA B O 1
ATOM 3272 N N . GLY B 1 161 ? 0.88 14.594 0.216 1 87.44 161 GLY B N 1
ATOM 3273 C CA . GLY B 1 161 ? 0.289 15.883 0.525 1 87.44 161 GLY B CA 1
ATOM 3274 C C . GLY B 1 161 ? -0.586 15.859 1.765 1 87.44 161 GLY B C 1
ATOM 3275 O O . GLY B 1 161 ? -1.047 16.906 2.227 1 87.44 161 GLY B O 1
ATOM 3276 N N . ALA B 1 162 ? -0.752 14.672 2.381 1 91.06 162 ALA B N 1
ATOM 3277 C CA . ALA B 1 162 ? -1.672 14.555 3.51 1 91.06 162 ALA B CA 1
ATOM 3278 C C . ALA B 1 162 ? -0.94 14.742 4.836 1 91.06 162 ALA B C 1
ATOM 3280 O O . ALA B 1 162 ? -1.551 14.664 5.902 1 91.06 162 ALA B O 1
ATOM 3281 N N . THR B 1 163 ? 0.317 15 4.781 1 90.56 163 THR B N 1
ATOM 3282 C CA . THR B 1 163 ? 1.098 15.148 6.004 1 90.56 163 THR B CA 1
ATOM 3283 C C . THR B 1 163 ? 0.545 16.281 6.867 1 90.56 163 THR B C 1
ATOM 3285 O O . THR B 1 163 ? 0.292 17.375 6.371 1 90.56 163 THR B O 1
ATOM 3288 N N . GLY B 1 164 ? 0.351 15.945 8.109 1 89.06 164 GLY B N 1
ATOM 3289 C CA . GLY B 1 164 ? -0.033 16.969 9.07 1 89.06 164 GLY B CA 1
ATOM 3290 C C . GLY B 1 164 ? -1.517 17.281 9.047 1 89.06 164 GLY B C 1
ATOM 3291 O O . GLY B 1 164 ? -1.983 18.156 9.773 1 89.06 164 GLY B O 1
ATOM 3292 N N . THR B 1 165 ? -2.277 16.578 8.234 1 89.38 165 THR B N 1
ATOM 3293 C CA . THR B 1 165 ? -3.695 16.891 8.078 1 89.38 165 THR B CA 1
ATOM 3294 C C . THR B 1 165 ? -4.512 16.25 9.203 1 89.38 165 THR B C 1
ATOM 3296 O O . THR B 1 165 ? -5.648 16.656 9.453 1 89.38 165 THR B O 1
ATOM 3299 N N . ILE B 1 166 ? -3.943 15.281 9.859 1 92.31 166 ILE B N 1
ATOM 3300 C CA . ILE B 1 166 ? -4.645 14.562 10.922 1 92.31 166 ILE B CA 1
ATOM 3301 C C . ILE B 1 166 ? -3.941 14.805 12.258 1 92.31 166 ILE B C 1
ATOM 3303 O O . ILE B 1 166 ? -2.719 14.688 12.352 1 92.31 166 ILE B O 1
ATOM 3307 N N . PRO B 1 167 ? -4.746 15.156 13.273 1 96.19 167 PRO B N 1
ATOM 3308 C CA . PRO B 1 167 ? -4.117 15.25 14.594 1 96.19 167 PRO B CA 1
ATOM 3309 C C . PRO B 1 167 ? -3.41 13.961 15 1 96.19 167 PRO B C 1
ATOM 3311 O O . PRO B 1 167 ? -3.838 12.867 14.609 1 96.19 167 PRO B O 1
ATOM 3314 N N . HIS B 1 168 ? -2.299 14.141 15.734 1 98 168 HIS B N 1
ATOM 3315 C CA . HIS B 1 168 ? -1.571 12.938 16.125 1 98 168 HIS B CA 1
ATOM 3316 C C . HIS B 1 168 ? -1.049 13.047 17.547 1 98 168 HIS B C 1
ATOM 3318 O O . HIS B 1 168 ? -0.943 14.141 18.094 1 98 168 HIS B O 1
ATOM 3324 N N . ILE B 1 169 ? -0.841 11.938 18.141 1 98.56 169 ILE B N 1
ATOM 3325 C CA . ILE B 1 169 ? -0.211 11.797 19.453 1 98.56 169 ILE B CA 1
ATOM 3326 C C . ILE B 1 169 ? 0.835 10.688 19.406 1 98.56 169 ILE B C 1
ATOM 3328 O O . ILE B 1 169 ? 0.568 9.594 18.891 1 98.56 169 ILE B O 1
ATOM 3332 N N . ASN B 1 170 ? 2.01 11.031 19.844 1 97.94 170 ASN B N 1
ATOM 3333 C CA . ASN B 1 170 ? 3.035 10.016 20.047 1 97.94 170 ASN B CA 1
ATOM 3334 C C . ASN B 1 170 ? 3.109 9.578 21.516 1 97.94 170 ASN B C 1
ATOM 3336 O O . ASN B 1 170 ? 2.984 10.398 22.422 1 97.94 170 ASN B O 1
ATOM 3340 N N . GLY B 1 171 ? 3.316 8.258 21.75 1 98 171 GLY B N 1
ATOM 3341 C CA . GLY B 1 171 ? 3.488 7.828 23.141 1 98 171 GLY B CA 1
ATOM 3342 C C . GLY B 1 171 ? 3.389 6.328 23.312 1 98 171 GLY B C 1
ATOM 3343 O O . GLY B 1 171 ? 3.443 5.578 22.328 1 98 171 GLY B O 1
ATOM 3344 N N . GLU B 1 172 ? 3.363 5.938 24.547 1 98.12 172 GLU B N 1
ATOM 3345 C CA . GLU B 1 172 ? 3.113 4.535 24.859 1 98.12 172 GLU B CA 1
ATOM 3346 C C . GLU B 1 172 ? 1.67 4.148 24.562 1 98.12 172 GLU B C 1
ATOM 3348 O O . GLU B 1 172 ? 0.738 4.637 25.188 1 98.12 172 GLU B O 1
ATOM 3353 N N . LEU B 1 173 ? 1.562 3.25 23.672 1 98.38 173 LEU B N 1
ATOM 3354 C CA . LEU B 1 173 ? 0.245 2.977 23.094 1 98.38 173 LEU B CA 1
ATOM 3355 C C . LEU B 1 173 ? -0.695 2.416 24.156 1 98.38 173 LEU B C 1
ATOM 3357 O O . LEU B 1 173 ? -1.882 2.75 24.188 1 98.38 173 LEU B O 1
ATOM 3361 N N . SER B 1 174 ? -0.187 1.553 25.047 1 97.81 174 SER B N 1
ATOM 3362 C CA . SER B 1 174 ? -1.014 0.975 26.094 1 97.81 174 SER B CA 1
ATOM 3363 C C . SER B 1 174 ? -1.635 2.061 26.969 1 97.81 174 SER B C 1
ATOM 3365 O O . SER B 1 174 ? -2.826 2.006 27.281 1 97.81 174 SER B O 1
ATOM 3367 N N . LYS B 1 175 ? -0.886 3.064 27.328 1 97.88 175 LYS B N 1
ATOM 3368 C CA . LYS B 1 175 ? -1.363 4.172 28.156 1 97.88 175 LYS B CA 1
ATOM 3369 C C . LYS B 1 175 ? -2.363 5.035 27.391 1 97.88 175 LYS B C 1
ATOM 3371 O O . LYS B 1 175 ? -3.398 5.426 27.938 1 97.88 175 LYS B O 1
ATOM 3376 N N . LEU B 1 176 ? -2.035 5.285 26.141 1 98.62 176 LEU B N 1
ATOM 3377 C CA . LEU B 1 176 ? -2.922 6.098 25.312 1 98.62 176 LEU B CA 1
ATOM 3378 C C . LEU B 1 176 ? -4.281 5.426 25.156 1 98.62 176 LEU B C 1
ATOM 3380 O O . LEU B 1 176 ? -5.32 6.062 25.344 1 98.62 176 LEU B O 1
ATOM 3384 N N . LEU B 1 177 ? -4.27 4.16 24.797 1 98.62 177 LEU B N 1
ATOM 3385 C CA . LEU B 1 177 ? -5.516 3.432 24.594 1 98.62 177 LEU B CA 1
ATOM 3386 C C . LEU B 1 177 ? -6.363 3.428 25.859 1 98.62 177 LEU B C 1
ATOM 3388 O O . LEU B 1 177 ? -7.578 3.629 25.797 1 98.62 177 LEU B O 1
ATOM 3392 N N . SER B 1 178 ? -5.746 3.217 27 1 98.06 178 SER B N 1
ATOM 3393 C CA . SER B 1 178 ? -6.473 3.225 28.266 1 98.06 178 SER B CA 1
ATOM 3394 C C . SER B 1 178 ? -7.125 4.578 28.516 1 98.06 178 SER B C 1
ATOM 3396 O O . SER B 1 178 ? -8.281 4.648 28.953 1 98.06 178 SER B O 1
ATOM 3398 N N . ALA B 1 179 ? -6.391 5.621 28.281 1 98.5 179 ALA B N 1
ATOM 3399 C CA . ALA B 1 179 ? -6.914 6.973 28.484 1 98.5 179 ALA B CA 1
ATOM 3400 C C . ALA B 1 179 ? -8.125 7.223 27.594 1 98.5 179 ALA B C 1
ATOM 3402 O O . ALA B 1 179 ? -9.117 7.816 28.031 1 98.5 179 ALA B O 1
ATOM 3403 N N . PHE B 1 180 ? -8.102 6.75 26.375 1 98.62 180 PHE B N 1
ATOM 3404 C CA . PHE B 1 180 ? -9.211 6.961 25.453 1 98.62 180 PHE B CA 1
ATOM 3405 C C . PHE B 1 180 ? -10.406 6.098 25.828 1 98.62 180 PHE B C 1
ATOM 3407 O O . PHE B 1 180 ? -11.555 6.504 25.641 1 98.62 180 PHE B O 1
ATOM 3414 N N . GLU B 1 181 ? -10.117 4.918 26.328 1 98 181 GLU B N 1
ATOM 3415 C CA . GLU B 1 181 ? -11.203 4.086 26.828 1 98 181 GLU B CA 1
ATOM 3416 C C . GLU B 1 181 ? -11.977 4.805 27.938 1 98 181 GLU B C 1
ATOM 3418 O O . GLU B 1 181 ? -13.211 4.746 27.969 1 98 181 GLU B O 1
ATOM 3423 N N . GLU B 1 182 ? -11.266 5.457 28.766 1 97.75 182 GLU B N 1
ATOM 3424 C CA . GLU B 1 182 ? -11.891 6.219 29.844 1 97.75 182 GLU B CA 1
ATOM 3425 C C . GLU B 1 182 ? -12.766 7.34 29.281 1 97.75 182 GLU B C 1
ATOM 3427 O O . GLU B 1 182 ? -13.672 7.812 29.969 1 97.75 182 GLU B O 1
ATOM 3432 N N . LEU B 1 183 ? -12.492 7.754 28.094 1 98.12 183 LEU B N 1
ATOM 3433 C CA . LEU B 1 183 ? -13.242 8.828 27.453 1 98.12 183 LEU B CA 1
ATOM 3434 C C . LEU B 1 183 ? -14.344 8.273 26.562 1 98.12 183 LEU B C 1
ATOM 3436 O O . LEU B 1 183 ? -14.93 9.008 25.766 1 98.12 183 LEU B O 1
ATOM 3440 N N . GLY B 1 184 ? -14.562 6.977 26.547 1 97.69 184 GLY B N 1
ATOM 3441 C CA . GLY B 1 184 ? -15.711 6.367 25.891 1 97.69 184 GLY B CA 1
ATOM 3442 C C . GLY B 1 184 ? -15.391 5.793 24.531 1 97.69 184 GLY B C 1
ATOM 3443 O O . GLY B 1 184 ? -16.297 5.43 23.781 1 97.69 184 GLY B O 1
ATOM 3444 N N . TRP B 1 185 ? -14.109 5.676 24.172 1 98.25 185 TRP B N 1
ATOM 3445 C CA . TRP B 1 185 ? -13.727 5.141 22.875 1 98.25 185 TRP B CA 1
ATOM 3446 C C . TRP B 1 185 ? -13.656 3.617 22.906 1 98.25 185 TRP B C 1
ATOM 3448 O O . TRP B 1 185 ? -13.172 3.033 23.875 1 98.25 185 TRP B O 1
ATOM 3458 N N . SER B 1 186 ? -14.219 3.029 21.875 1 97.81 186 SER B N 1
ATOM 3459 C CA . SER B 1 186 ? -14.125 1.584 21.688 1 97.81 186 SER B CA 1
ATOM 3460 C C . SER B 1 186 ? -12.867 1.208 20.906 1 97.81 186 SER B C 1
ATOM 3462 O O . SER B 1 186 ? -12.555 1.838 19.891 1 97.81 186 SER B O 1
ATOM 3464 N N . ILE B 1 187 ? -12.211 0.189 21.391 1 98.19 187 ILE B N 1
ATOM 3465 C CA . ILE B 1 187 ? -10.961 -0.222 20.766 1 98.19 187 ILE B CA 1
ATOM 3466 C C . ILE B 1 187 ? -11.188 -1.493 19.938 1 98.19 187 ILE B C 1
ATOM 3468 O O . ILE B 1 187 ? -11.703 -2.486 20.469 1 98.19 187 ILE B O 1
ATOM 3472 N N . ILE B 1 188 ? -10.844 -1.453 18.703 1 98 188 ILE B N 1
ATOM 3473 C CA . ILE B 1 188 ? -10.875 -2.596 17.797 1 98 188 ILE B CA 1
ATOM 3474 C C . ILE B 1 188 ? -9.453 -2.949 17.359 1 98 188 ILE B C 1
ATOM 3476 O O . ILE B 1 188 ? -8.766 -2.139 16.734 1 98 188 ILE B O 1
ATOM 3480 N N . LEU B 1 189 ? -8.992 -4.141 17.719 1 98.25 189 LEU B N 1
ATOM 3481 C CA . LEU B 1 189 ? -7.68 -4.641 17.328 1 98.25 189 LEU B CA 1
ATOM 3482 C C . LEU B 1 189 ? -7.758 -5.418 16.031 1 98.25 189 LEU B C 1
ATOM 3484 O O . LEU B 1 189 ? -8.414 -6.457 15.953 1 98.25 189 LEU B O 1
ATOM 3488 N N . LEU B 1 190 ? -7.141 -4.949 14.945 1 97.69 190 LEU B N 1
ATOM 3489 C CA . LEU B 1 190 ? -7.078 -5.715 13.703 1 97.69 190 LEU B CA 1
ATOM 3490 C C . LEU B 1 190 ? -6.082 -6.859 13.82 1 97.69 190 LEU B C 1
ATOM 3492 O O . LEU B 1 190 ? -4.875 -6.66 13.648 1 97.69 190 LEU B O 1
ATOM 3496 N N . ASN B 1 191 ? -6.578 -7.941 14.117 1 94 191 ASN B N 1
ATOM 3497 C CA . ASN B 1 191 ? -5.766 -9.109 14.438 1 94 191 ASN B CA 1
ATOM 3498 C C . ASN B 1 191 ? -6.469 -10.406 14.055 1 94 191 ASN B C 1
ATOM 3500 O O . ASN B 1 191 ? -7.652 -10.586 14.344 1 94 191 ASN B O 1
ATOM 3504 N N . LYS B 1 192 ? -5.691 -11.219 13.383 1 90.25 192 LYS B N 1
ATOM 3505 C CA . LYS B 1 192 ? -6.223 -12.547 13.086 1 90.25 192 LYS B CA 1
ATOM 3506 C C . LYS B 1 192 ? -5.938 -13.516 14.227 1 90.25 192 LYS B C 1
ATOM 3508 O O . LYS B 1 192 ? -4.777 -13.789 14.539 1 90.25 192 LYS B O 1
ATOM 3513 N N . SER B 1 193 ? -6.941 -13.992 14.883 1 89.12 193 SER B N 1
ATOM 3514 C CA . SER B 1 193 ? -6.848 -14.961 15.969 1 89.12 193 SER B CA 1
ATOM 3515 C C . SER B 1 193 ? -8.133 -15.773 16.109 1 89.12 193 SER B C 1
ATOM 3517 O O . SER B 1 193 ? -9.117 -15.5 15.422 1 89.12 193 SER B O 1
ATOM 3519 N N . LYS B 1 194 ? -8.109 -16.766 16.938 1 90.44 194 LYS B N 1
ATOM 3520 C CA . LYS B 1 194 ? -9.289 -17.594 17.188 1 90.44 194 LYS B CA 1
ATOM 3521 C C . LYS B 1 194 ? -10.406 -16.766 17.828 1 90.44 194 LYS B C 1
ATOM 3523 O O . LYS B 1 194 ? -11.586 -17.109 17.688 1 90.44 194 LYS B O 1
ATOM 3528 N N . LYS B 1 195 ? -10.094 -15.672 18.453 1 91.88 195 LYS B N 1
ATOM 3529 C CA . LYS B 1 195 ? -11.07 -14.836 19.156 1 91.88 195 LYS B CA 1
ATOM 3530 C C . LYS B 1 195 ? -11.609 -13.742 18.25 1 91.88 195 LYS B C 1
ATOM 3532 O O . LYS B 1 195 ? -12.539 -13.023 18.625 1 91.88 195 LYS B O 1
ATOM 3537 N N . SER B 1 196 ? -11.062 -13.641 17.125 1 95.12 196 SER B N 1
ATOM 3538 C CA . SER B 1 196 ? -11.414 -12.523 16.25 1 95.12 196 SER B CA 1
ATOM 3539 C C . SER B 1 196 ? -12.781 -12.727 15.609 1 95.12 196 SER B C 1
ATOM 3541 O O . SER B 1 196 ? -13.148 -13.859 15.273 1 95.12 196 SER B O 1
ATOM 3543 N N . VAL B 1 197 ? -13.484 -11.664 15.508 1 95.56 197 VAL B N 1
ATOM 3544 C CA . VAL B 1 197 ? -14.727 -11.648 14.734 1 95.56 197 VAL B CA 1
ATOM 3545 C C . VAL B 1 197 ? -14.5 -10.93 13.406 1 95.56 197 VAL B C 1
ATOM 3547 O O . VAL B 1 197 ? -13.594 -10.102 13.297 1 95.56 197 VAL B O 1
ATOM 3550 N N . SER B 1 198 ? -15.312 -11.297 12.406 1 96.06 198 SER B N 1
ATOM 3551 C CA . SER B 1 198 ? -15.18 -10.641 11.109 1 96.06 198 SER B CA 1
ATOM 3552 C C . SER B 1 198 ? -15.461 -9.141 11.219 1 96.06 198 SER B C 1
ATOM 3554 O O . SER B 1 198 ? -16.422 -8.734 11.875 1 96.06 198 SER B O 1
ATOM 3556 N N . LEU B 1 199 ? -14.602 -8.336 10.609 1 96 199 LEU B N 1
ATOM 3557 C CA . LEU B 1 199 ? -14.727 -6.887 10.617 1 96 199 LEU B CA 1
ATOM 3558 C C . LEU B 1 199 ? -16.125 -6.461 10.172 1 96 199 LEU B C 1
ATOM 3560 O O . LEU B 1 199 ? -16.688 -5.5 10.703 1 96 199 LEU B O 1
ATOM 3564 N N . SER B 1 200 ? -16.703 -7.18 9.25 1 92.94 200 SER B N 1
ATOM 3565 C CA . SER B 1 200 ? -17.984 -6.848 8.664 1 92.94 200 SER B CA 1
ATOM 3566 C C . SER B 1 200 ? -19.109 -6.973 9.688 1 92.94 200 SER B C 1
ATOM 3568 O O . SER B 1 200 ? -20.203 -6.426 9.5 1 92.94 200 SER B O 1
ATOM 3570 N N . MET B 1 201 ? -18.844 -7.625 10.789 1 94.38 201 MET B N 1
ATOM 3571 C CA . MET B 1 201 ? -19.875 -7.898 11.789 1 94.38 201 MET B CA 1
ATOM 3572 C C . MET B 1 201 ? -19.844 -6.848 12.891 1 94.38 201 MET B C 1
ATOM 3574 O O . MET B 1 201 ? -20.719 -6.844 13.773 1 94.38 201 MET B O 1
ATOM 3578 N N . ILE B 1 202 ? -18.922 -6.004 12.852 1 94.69 202 ILE B N 1
ATOM 3579 C CA . ILE B 1 202 ? -18.781 -5 13.898 1 94.69 202 ILE B CA 1
ATOM 3580 C C . ILE B 1 202 ? -19.531 -3.73 13.508 1 94.69 202 ILE B C 1
ATOM 3582 O O . ILE B 1 202 ? -19.328 -3.197 12.414 1 94.69 202 ILE B O 1
ATOM 3586 N N . ASP B 1 203 ? -20.281 -3.238 14.406 1 91.25 203 ASP B N 1
ATOM 3587 C CA . ASP B 1 203 ? -21.047 -2.021 14.148 1 91.25 203 ASP B CA 1
ATOM 3588 C C . ASP B 1 203 ? -20.172 -0.78 14.305 1 91.25 203 ASP B C 1
ATOM 3590 O O . ASP B 1 203 ? -19.281 -0.74 15.156 1 91.25 203 ASP B O 1
ATOM 3594 N N . SER B 1 204 ? -20.531 0.133 13.453 1 86 204 SER B N 1
ATOM 3595 C CA . SER B 1 204 ? -19.859 1.423 13.586 1 86 204 SER B CA 1
ATOM 3596 C C . SER B 1 204 ? -20.266 2.129 14.875 1 86 204 SER B C 1
ATOM 3598 O O . SER B 1 204 ? -21.438 2.104 15.266 1 86 204 SER B O 1
ATOM 3600 N N . ARG B 1 205 ? -19.297 2.676 15.516 1 90.62 205 ARG B N 1
ATOM 3601 C CA . ARG B 1 205 ? -19.531 3.455 16.734 1 90.62 205 ARG B CA 1
ATOM 3602 C C . ARG B 1 205 ? -19.078 4.898 16.547 1 90.62 205 ARG B C 1
ATOM 3604 O O . ARG B 1 205 ? -18.25 5.191 15.68 1 90.62 205 ARG B O 1
ATOM 3611 N N . LEU B 1 206 ? -19.641 5.715 17.406 1 94.19 206 LEU B N 1
ATOM 3612 C CA . LEU B 1 206 ? -19.328 7.133 17.297 1 94.19 206 LEU B CA 1
ATOM 3613 C C . LEU B 1 206 ? -17.859 7.387 17.641 1 94.19 206 LEU B C 1
ATOM 3615 O O . LEU B 1 206 ? -17.266 8.344 17.141 1 94.19 206 LEU B O 1
ATOM 3619 N N . LYS B 1 207 ? -17.391 6.57 18.578 1 98.12 207 LYS B N 1
ATOM 3620 C CA . LYS B 1 207 ? -15.992 6.656 19.016 1 98.12 207 LYS B CA 1
ATOM 3621 C C . LYS B 1 207 ? -15.281 5.32 18.844 1 98.12 207 LYS B C 1
ATOM 3623 O O . LYS B 1 207 ? -15.484 4.395 19.641 1 98.12 207 LYS B O 1
ATOM 3628 N N . THR B 1 208 ? -14.453 5.25 17.812 1 98.12 208 THR B N 1
ATOM 3629 C CA . THR B 1 208 ? -13.805 3.982 17.5 1 98.12 208 THR B CA 1
ATOM 3630 C C . THR B 1 208 ? -12.305 4.18 17.281 1 98.12 208 THR B C 1
ATOM 3632 O O . THR B 1 208 ? -11.898 5.105 16.578 1 98.12 208 THR B O 1
ATOM 3635 N N . ILE B 1 209 ? -11.484 3.385 17.938 1 98.69 209 ILE B N 1
ATOM 3636 C CA . ILE B 1 209 ? -10.047 3.334 17.672 1 98.69 209 ILE B CA 1
ATOM 3637 C C . ILE B 1 209 ? -9.695 2.012 17 1 98.69 209 ILE B C 1
ATOM 3639 O O . ILE B 1 209 ? -10.016 0.938 17.516 1 98.69 209 ILE B O 1
ATOM 3643 N N . ILE B 1 210 ? -9.133 2.082 15.883 1 98.62 210 ILE B N 1
ATOM 3644 C CA . ILE B 1 210 ? -8.641 0.917 15.156 1 98.62 210 ILE B CA 1
ATOM 3645 C C . ILE B 1 210 ? -7.141 0.753 15.391 1 98.62 210 ILE B C 1
ATOM 3647 O O . ILE B 1 210 ? -6.352 1.645 15.07 1 98.62 210 ILE B O 1
ATOM 3651 N N . VAL B 1 211 ? -6.742 -0.344 15.93 1 98.81 211 VAL B N 1
ATOM 3652 C CA . VAL B 1 211 ? -5.336 -0.603 16.203 1 98.81 211 VAL B CA 1
ATOM 3653 C C . VAL B 1 211 ? -4.742 -1.471 15.102 1 98.81 211 VAL B C 1
ATOM 3655 O O . VAL B 1 211 ? -5.27 -2.543 14.789 1 98.81 211 VAL B O 1
ATOM 3658 N N . VAL B 1 212 ? -3.707 -1.02 14.508 1 98.69 212 VAL B N 1
ATOM 3659 C CA . VAL B 1 212 ? -2.982 -1.738 13.469 1 98.69 212 VAL B CA 1
ATOM 3660 C C . VAL B 1 212 ? -1.622 -2.186 14 1 98.69 212 VAL B C 1
ATOM 3662 O O . VAL B 1 212 ? -0.863 -1.376 14.539 1 98.69 212 VAL B O 1
ATOM 3665 N N . GLY B 1 213 ? -1.299 -3.381 13.836 1 98.06 213 GLY B N 1
ATOM 3666 C CA . GLY B 1 213 ? -0.097 -3.951 14.422 1 98.06 213 GLY B CA 1
ATOM 3667 C C . GLY B 1 213 ? 1.107 -3.879 13.5 1 98.06 213 GLY B C 1
ATOM 3668 O O . GLY B 1 213 ? 0.98 -3.518 12.328 1 98.06 213 GLY B O 1
ATOM 3669 N N . ASN B 1 214 ? 2.201 -4.273 14.094 1 96.88 214 ASN B N 1
ATOM 3670 C CA . ASN B 1 214 ? 3.477 -4.332 13.391 1 96.88 214 ASN B CA 1
ATOM 3671 C C . ASN B 1 214 ? 3.414 -5.289 12.203 1 96.88 214 ASN B C 1
ATOM 3673 O O . ASN B 1 214 ? 2.801 -6.355 12.281 1 96.88 214 ASN B O 1
ATOM 3677 N N . GLU B 1 215 ? 4.133 -4.992 11.102 1 92.75 215 GLU B N 1
ATOM 3678 C CA . GLU B 1 215 ? 4.078 -5.75 9.859 1 92.75 215 GLU B CA 1
ATOM 3679 C C . GLU B 1 215 ? 4.629 -7.16 10.047 1 92.75 215 GLU B C 1
ATOM 3681 O O . GLU B 1 215 ? 4.152 -8.109 9.414 1 92.75 215 GLU B O 1
ATOM 3686 N N . GLY B 1 216 ? 5.582 -7.324 10.938 1 87.94 216 GLY B N 1
ATOM 3687 C CA . GLY B 1 216 ? 6.203 -8.617 11.172 1 87.94 216 GLY B CA 1
ATOM 3688 C C . GLY B 1 216 ? 5.59 -9.375 12.336 1 87.94 216 GLY B C 1
ATOM 3689 O O . GLY B 1 216 ? 5.289 -10.562 12.219 1 87.94 216 GLY B O 1
ATOM 3690 N N . HIS B 1 217 ? 5.211 -8.602 13.367 1 91.25 217 HIS B N 1
ATOM 3691 C CA . HIS B 1 217 ? 4.883 -9.258 14.625 1 91.25 217 HIS B CA 1
ATOM 3692 C C . HIS B 1 217 ? 3.404 -9.102 14.969 1 91.25 217 HIS B C 1
ATOM 3694 O O . HIS B 1 217 ? 2.904 -9.734 15.898 1 91.25 217 HIS B O 1
ATOM 3700 N N . GLY B 1 218 ? 2.715 -8.281 14.227 1 94.94 218 GLY B N 1
ATOM 3701 C CA . GLY B 1 218 ? 1.319 -8.031 14.547 1 94.94 218 GLY B CA 1
ATOM 3702 C C . GLY B 1 218 ? 1.141 -7.16 15.773 1 94.94 218 GLY B C 1
ATOM 3703 O O . GLY B 1 218 ? 1.981 -6.309 16.062 1 94.94 218 GLY B O 1
ATOM 3704 N N . ILE B 1 219 ? 0.08 -7.285 16.406 1 97.12 219 ILE B N 1
ATOM 3705 C CA . ILE B 1 219 ? -0.258 -6.457 17.547 1 97.12 219 ILE B CA 1
ATOM 3706 C C . ILE B 1 219 ? 0.406 -7.02 18.812 1 97.12 219 ILE B C 1
ATOM 3708 O O . ILE B 1 219 ? 0.382 -8.227 19.047 1 97.12 219 ILE B O 1
ATOM 3712 N N . ASP B 1 220 ? 1.014 -6.121 19.547 1 96.62 220 ASP B N 1
ATOM 3713 C CA . ASP B 1 220 ? 1.607 -6.484 20.844 1 96.62 220 ASP B CA 1
ATOM 3714 C C . ASP B 1 220 ? 0.574 -7.125 21.766 1 96.62 220 ASP B C 1
ATOM 3716 O O . ASP B 1 220 ? -0.513 -6.582 21.953 1 96.62 220 ASP B O 1
ATOM 3720 N N . SER B 1 221 ? 0.908 -8.266 22.312 1 94.25 221 SER B N 1
ATOM 3721 C CA . SER B 1 221 ? -0.009 -9.031 23.141 1 94.25 221 SER B CA 1
ATOM 3722 C C . SER B 1 221 ? -0.454 -8.227 24.359 1 94.25 221 SER B C 1
ATOM 3724 O O . SER B 1 221 ? -1.562 -8.414 24.875 1 94.25 221 SER B O 1
ATOM 3726 N N . ARG B 1 222 ? 0.351 -7.289 24.859 1 94.69 222 ARG B N 1
ATOM 3727 C CA . ARG B 1 222 ? 0.027 -6.465 26.016 1 94.69 222 ARG B CA 1
ATOM 3728 C C . ARG B 1 222 ? -1.158 -5.551 25.734 1 94.69 222 ARG B C 1
ATOM 3730 O O . ARG B 1 222 ? -1.771 -5.004 26.656 1 94.69 222 ARG B O 1
ATOM 3737 N N . LEU B 1 223 ? -1.448 -5.328 24.438 1 97 223 LEU B N 1
ATOM 3738 C CA . LEU B 1 223 ? -2.559 -4.457 24.062 1 97 223 LEU B CA 1
ATOM 3739 C C . LEU B 1 223 ? -3.869 -5.238 24.016 1 97 223 LEU B C 1
ATOM 3741 O O . LEU B 1 223 ? -4.949 -4.648 23.938 1 97 223 LEU B O 1
ATOM 3745 N N . MET B 1 224 ? -3.619 -6.562 23.984 1 93.19 224 MET B N 1
ATOM 3746 C CA . MET B 1 224 ? -4.809 -7.41 23.953 1 93.19 224 MET B CA 1
ATOM 3747 C C . MET B 1 224 ? -5.41 -7.551 25.359 1 93.19 224 MET B C 1
ATOM 3749 O O . MET B 1 224 ? -4.766 -8.078 26.266 1 93.19 224 MET B O 1
ATOM 3753 N N . ARG B 1 225 ? -6.461 -6.863 25.672 1 89.25 225 ARG B N 1
ATOM 3754 C CA . ARG B 1 225 ? -7.141 -6.855 26.953 1 89.25 225 ARG B CA 1
ATOM 3755 C C . ARG B 1 225 ? -8.609 -7.219 26.812 1 89.25 225 ARG B C 1
ATOM 3757 O O . ARG B 1 225 ? -9.195 -7.039 25.734 1 89.25 225 ARG B O 1
ATOM 3764 N N . ASP B 1 226 ? -9.078 -7.625 27.906 1 84.75 226 ASP B N 1
ATOM 3765 C CA . ASP B 1 226 ? -10.516 -7.898 27.906 1 84.75 226 ASP B CA 1
ATOM 3766 C C . ASP B 1 226 ? -11.312 -6.633 27.625 1 84.75 226 ASP B C 1
ATOM 3768 O O . ASP B 1 226 ? -10.977 -5.551 28.109 1 84.75 226 ASP B O 1
ATOM 3772 N N . GLY B 1 227 ? -12.266 -6.707 26.812 1 89.75 227 GLY B N 1
ATOM 3773 C CA . GLY B 1 227 ? -13.094 -5.566 26.453 1 89.75 227 GLY B CA 1
ATOM 3774 C C . GLY B 1 227 ? -12.773 -4.984 25.094 1 89.75 227 GLY B C 1
ATOM 3775 O O . GLY B 1 227 ? -13.578 -4.258 24.516 1 89.75 227 GLY B O 1
ATOM 3776 N N . ARG B 1 228 ? -11.539 -5.258 24.719 1 95.44 228 ARG B N 1
ATOM 3777 C CA . ARG B 1 228 ? -11.172 -4.809 23.375 1 95.44 228 ARG B CA 1
ATOM 3778 C C . ARG B 1 228 ? -11.531 -5.859 22.328 1 95.44 228 ARG B C 1
ATOM 3780 O O . ARG B 1 228 ? -11.258 -7.047 22.516 1 95.44 228 ARG B O 1
ATOM 3787 N N . LEU B 1 229 ? -12.148 -5.414 21.344 1 95.94 229 LEU B N 1
ATOM 3788 C CA . LEU B 1 229 ? -12.602 -6.328 20.297 1 95.94 229 LEU B CA 1
ATOM 3789 C C . LEU B 1 229 ? -11.469 -6.676 19.344 1 95.94 229 LEU B C 1
ATOM 3791 O O . LEU B 1 229 ? -10.695 -5.801 18.938 1 95.94 229 LEU B O 1
ATOM 3795 N N . GLN B 1 230 ? -11.328 -7.945 19.062 1 96.75 230 GLN B N 1
ATOM 3796 C CA . GLN B 1 230 ? -10.422 -8.375 17.984 1 96.75 230 GLN B CA 1
ATOM 3797 C C . GLN B 1 230 ? -11.188 -8.625 16.688 1 96.75 230 GLN B C 1
ATOM 3799 O O . GLN B 1 230 ? -12.195 -9.336 16.688 1 96.75 230 GLN B O 1
ATOM 3804 N N . ALA B 1 231 ? -10.75 -7.996 15.656 1 96.88 231 ALA B N 1
ATOM 3805 C CA . ALA B 1 231 ? -11.422 -8.086 14.367 1 96.88 231 ALA B CA 1
ATOM 3806 C C . ALA B 1 231 ? -10.469 -8.594 13.281 1 96.88 231 ALA B C 1
ATOM 3808 O O . ALA B 1 231 ? -9.297 -8.219 13.258 1 96.88 231 ALA B O 1
ATOM 3809 N N . GLU B 1 232 ? -10.953 -9.43 12.445 1 96.06 232 GLU B N 1
ATOM 3810 C CA . GLU B 1 232 ? -10.18 -9.891 11.297 1 96.06 232 GLU B CA 1
ATOM 3811 C C . GLU B 1 232 ? -10.906 -9.586 9.984 1 96.06 232 GLU B C 1
ATOM 3813 O O . GLU B 1 232 ? -12.117 -9.344 9.984 1 96.06 232 GLU B O 1
ATOM 3818 N N . ILE B 1 233 ? -10.227 -9.445 8.969 1 95.81 233 ILE B N 1
ATOM 3819 C CA . ILE B 1 233 ? -10.719 -9.445 7.59 1 95.81 233 ILE B CA 1
ATOM 3820 C C . ILE B 1 233 ? -10.445 -10.805 6.949 1 95.81 233 ILE B C 1
ATOM 3822 O O . ILE B 1 233 ? -9.336 -11.062 6.469 1 95.81 233 ILE B O 1
ATOM 3826 N N . PRO B 1 234 ? -11.367 -11.602 6.973 1 92.94 234 PRO B N 1
ATOM 3827 C CA . PRO B 1 234 ? -11.117 -12.992 6.598 1 92.94 234 PRO B CA 1
ATOM 3828 C C . PRO B 1 234 ? -10.781 -13.156 5.117 1 92.94 234 PRO B C 1
ATOM 3830 O O . PRO B 1 234 ? -11.266 -12.391 4.285 1 92.94 234 PRO B O 1
ATOM 3833 N N . ALA B 1 235 ? -9.992 -14.125 4.848 1 90.12 235 ALA B N 1
ATOM 3834 C CA . ALA B 1 235 ? -9.781 -14.562 3.471 1 90.12 235 ALA B CA 1
ATOM 3835 C C . ALA B 1 235 ? -10.992 -15.32 2.947 1 90.12 235 ALA B C 1
ATOM 3837 O O . ALA B 1 235 ? -11.797 -15.844 3.73 1 90.12 235 ALA B O 1
ATOM 3838 N N . THR B 1 236 ? -11.336 -15.234 1.688 1 82.44 236 THR B N 1
ATOM 3839 C CA . THR B 1 236 ? -12.438 -16 1.113 1 82.44 236 THR B CA 1
ATOM 3840 C C . THR B 1 236 ? -12.25 -17.5 1.348 1 82.44 236 THR B C 1
ATOM 3842 O O . THR B 1 236 ? -13.211 -18.219 1.619 1 82.44 236 THR B O 1
ATOM 3845 N N . ALA B 1 237 ? -11.055 -17.984 1.209 1 72.62 237 ALA B N 1
ATOM 3846 C CA . ALA B 1 237 ? -10.695 -19.375 1.527 1 72.62 237 ALA B CA 1
ATOM 3847 C C . ALA B 1 237 ? -9.32 -19.438 2.18 1 72.62 237 ALA B C 1
ATOM 3849 O O . ALA B 1 237 ? -8.562 -18.469 2.158 1 72.62 237 ALA B O 1
ATOM 3850 N N . PRO B 1 238 ? -9.297 -20.547 2.961 1 63.69 238 PRO B N 1
ATOM 3851 C CA . PRO B 1 238 ? -7.938 -20.688 3.496 1 63.69 238 PRO B CA 1
ATOM 3852 C C . PRO B 1 238 ? -6.863 -20.484 2.432 1 63.69 238 PRO B C 1
ATOM 3854 O O . PRO B 1 238 ? -6.934 -21.094 1.357 1 63.69 238 PRO B O 1
ATOM 3857 N N . GLN B 1 239 ? -6.148 -19.5 2.668 1 63.47 239 GLN B N 1
ATOM 3858 C CA . GLN B 1 239 ? -5.129 -19.156 1.684 1 63.47 239 GLN B CA 1
ATOM 3859 C C . GLN B 1 239 ? -3.73 -19.469 2.209 1 63.47 239 GLN B C 1
ATOM 3861 O O . GLN B 1 239 ? -3.107 -18.625 2.867 1 63.47 239 GLN B O 1
ATOM 3866 N N . PRO B 1 240 ? -3.285 -20.641 2.023 1 59.88 240 PRO B N 1
ATOM 3867 C CA . PRO B 1 240 ? -1.918 -20.922 2.467 1 59.88 240 PRO B CA 1
ATOM 3868 C C . PRO B 1 240 ? -0.889 -20 1.828 1 59.88 240 PRO B C 1
ATOM 3870 O O . PRO B 1 240 ? 0.228 -19.859 2.338 1 59.88 240 PRO B O 1
ATOM 3873 N N . GLU B 1 241 ? -1.379 -19.312 0.835 1 66.31 241 GLU B N 1
ATOM 3874 C CA . GLU B 1 241 ? -0.488 -18.5 0.003 1 66.31 241 GLU B CA 1
ATOM 3875 C C . GLU B 1 241 ? -0.203 -17.141 0.647 1 66.31 241 GLU B C 1
ATOM 3877 O O . GLU B 1 241 ? 0.893 -16.609 0.5 1 66.31 241 GLU B O 1
ATOM 3882 N N . VAL B 1 242 ? -1.154 -16.672 1.342 1 77.19 242 VAL B N 1
ATOM 3883 C CA . VAL B 1 242 ? -1.062 -15.344 1.932 1 77.19 242 VAL B CA 1
ATOM 3884 C C . VAL B 1 242 ? -1.438 -15.406 3.41 1 77.19 242 VAL B C 1
ATOM 3886 O O . VAL B 1 242 ? -2.533 -15.852 3.762 1 77.19 242 VAL B O 1
ATOM 3889 N N . GLU B 1 243 ? -0.518 -15.008 4.23 1 81.12 243 GLU B N 1
ATOM 3890 C CA . GLU B 1 243 ? -0.727 -15.148 5.668 1 81.12 243 GLU B CA 1
ATOM 3891 C C . GLU B 1 243 ? -1.61 -14.031 6.211 1 81.12 243 GLU B C 1
ATOM 3893 O O . GLU B 1 243 ? -2.336 -14.219 7.191 1 81.12 243 GLU B O 1
ATOM 3898 N N . SER B 1 244 ? -1.417 -12.914 5.582 1 89.5 244 SER B N 1
ATOM 3899 C CA . SER B 1 244 ? -2.172 -11.758 6.062 1 89.5 244 SER B CA 1
ATOM 3900 C C . SER B 1 244 ? -2.191 -10.648 5.023 1 89.5 244 SER B C 1
ATOM 3902 O O . SER B 1 244 ? -1.456 -10.695 4.035 1 89.5 244 SER B O 1
ATOM 3904 N N . LEU B 1 245 ? -3.051 -9.766 5.25 1 94.62 245 LEU B N 1
ATOM 3905 C CA . LEU B 1 245 ? -3.098 -8.555 4.438 1 94.62 245 LEU B CA 1
ATOM 3906 C C . LEU B 1 245 ? -1.989 -7.59 4.84 1 94.62 245 LEU B C 1
ATOM 3908 O O . LEU B 1 245 ? -1.488 -7.645 5.965 1 94.62 245 LEU B O 1
ATOM 3912 N N . ASN B 1 246 ? -1.534 -6.793 3.902 1 95.5 246 ASN B N 1
ATOM 3913 C CA . ASN B 1 246 ? -0.663 -5.668 4.211 1 95.5 246 ASN B CA 1
ATOM 3914 C C . ASN B 1 246 ? -1.283 -4.75 5.262 1 95.5 246 ASN B C 1
ATOM 3916 O O . ASN B 1 246 ? -2.482 -4.473 5.219 1 95.5 246 ASN B O 1
ATOM 3920 N N . ALA B 1 247 ? -0.491 -4.238 6.141 1 97.5 247 ALA B N 1
ATOM 3921 C CA . ALA B 1 247 ? -0.982 -3.453 7.27 1 97.5 247 ALA B CA 1
ATOM 3922 C C . ALA B 1 247 ? -1.774 -2.238 6.793 1 97.5 247 ALA B C 1
ATOM 3924 O O . ALA B 1 247 ? -2.83 -1.923 7.348 1 97.5 247 ALA B O 1
ATOM 3925 N N . ALA B 1 248 ? -1.242 -1.507 5.777 1 98.25 248 ALA B N 1
ATOM 3926 C CA . ALA B 1 248 ? -1.924 -0.317 5.273 1 98.25 248 ALA B CA 1
ATOM 3927 C C . ALA B 1 248 ? -3.242 -0.685 4.602 1 98.25 248 ALA B C 1
ATOM 3929 O O . ALA B 1 248 ? -4.223 0.059 4.691 1 98.25 248 ALA B O 1
ATOM 3930 N N . VAL B 1 249 ? -3.268 -1.821 3.934 1 98.12 249 VAL B N 1
ATOM 3931 C CA . VAL B 1 249 ? -4.484 -2.314 3.299 1 98.12 249 VAL B CA 1
ATOM 3932 C C . VAL B 1 249 ? -5.535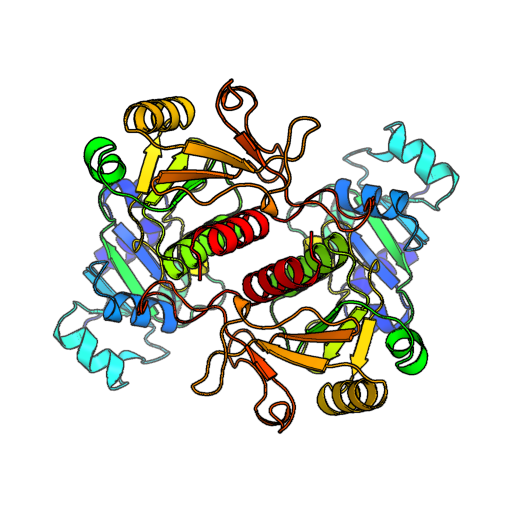 -2.625 4.363 1 98.12 249 VAL B C 1
ATOM 3934 O O . VAL B 1 249 ? -6.688 -2.199 4.254 1 98.12 249 VAL B O 1
ATOM 3937 N N . ALA B 1 250 ? -5.137 -3.357 5.418 1 98.06 250 ALA B N 1
ATOM 3938 C CA . ALA B 1 250 ? -6.059 -3.705 6.5 1 98.06 250 ALA B CA 1
ATOM 3939 C C . ALA B 1 250 ? -6.641 -2.453 7.148 1 98.06 250 ALA B C 1
ATOM 3941 O O . ALA B 1 250 ? -7.852 -2.363 7.363 1 98.06 250 ALA B O 1
ATOM 3942 N N . ALA B 1 251 ? -5.777 -1.5 7.434 1 98.44 251 ALA B N 1
ATOM 3943 C CA . ALA B 1 251 ? -6.215 -0.233 8.016 1 98.44 251 ALA B CA 1
ATOM 3944 C C . ALA B 1 251 ? -7.203 0.48 7.09 1 98.44 251 ALA B C 1
ATOM 3946 O O . ALA B 1 251 ? -8.211 1.018 7.551 1 98.44 251 ALA B O 1
ATOM 3947 N N . SER B 1 252 ? -6.906 0.489 5.789 1 98.25 252 SER B N 1
ATOM 3948 C CA . SER B 1 252 ? -7.723 1.202 4.812 1 98.25 252 SER B CA 1
ATOM 3949 C C . SER B 1 252 ? -9.109 0.577 4.688 1 98.25 252 SER B C 1
ATOM 3951 O O . SER B 1 252 ? -10.109 1.289 4.586 1 98.25 252 SER B O 1
ATOM 3953 N N . ILE B 1 253 ? -9.148 -0.763 4.719 1 97.56 253 ILE B N 1
ATOM 3954 C CA . ILE B 1 253 ? -10.422 -1.468 4.664 1 97.56 253 ILE B CA 1
ATOM 3955 C C . ILE B 1 253 ? -11.25 -1.142 5.902 1 97.56 253 ILE B C 1
ATOM 3957 O O . ILE B 1 253 ? -12.453 -0.879 5.809 1 97.56 253 ILE B O 1
ATOM 3961 N N . ALA B 1 254 ? -10.617 -1.137 7.051 1 97.69 254 ALA B N 1
ATOM 3962 C CA . ALA B 1 254 ? -11.312 -0.815 8.289 1 97.69 254 ALA B CA 1
ATOM 3963 C C . ALA B 1 254 ? -11.836 0.619 8.273 1 97.69 254 ALA B C 1
ATOM 3965 O O . ALA B 1 254 ? -12.969 0.88 8.688 1 97.69 254 ALA B O 1
ATOM 3966 N N . LEU B 1 255 ? -11.023 1.555 7.812 1 97.19 255 LEU B N 1
ATOM 3967 C CA . LEU B 1 255 ? -11.438 2.949 7.699 1 97.19 255 LEU B CA 1
ATOM 3968 C C . LEU B 1 255 ? -12.648 3.082 6.785 1 97.19 255 LEU B C 1
ATOM 3970 O O . LEU B 1 255 ? -13.617 3.77 7.125 1 97.19 255 LEU B O 1
ATOM 3974 N N . TYR B 1 256 ? -12.633 2.402 5.66 1 96.19 256 TYR B N 1
ATOM 3975 C CA . TYR B 1 256 ? -13.766 2.402 4.734 1 96.19 256 TYR B CA 1
ATOM 3976 C C . TYR B 1 256 ? -15.016 1.858 5.402 1 96.19 256 TYR B C 1
ATOM 3978 O O . TYR B 1 256 ? -16.078 2.475 5.328 1 96.19 256 TYR B O 1
ATOM 3986 N N . ARG B 1 257 ? -14.789 0.751 6.07 1 94.88 257 ARG B N 1
ATOM 3987 C CA . ARG B 1 257 ? -15.906 0.067 6.711 1 94.88 257 ARG B CA 1
ATOM 3988 C C . ARG B 1 257 ? -16.578 0.959 7.754 1 94.88 257 ARG B C 1
ATOM 3990 O O . ARG B 1 257 ? -17.797 0.991 7.859 1 94.88 257 ARG B O 1
ATOM 3997 N N . PHE B 1 258 ? -15.82 1.709 8.5 1 94.88 258 PHE B N 1
ATOM 3998 C CA . PHE B 1 258 ? -16.359 2.406 9.656 1 94.88 258 PHE B CA 1
ATOM 3999 C C . PHE B 1 258 ? -16.672 3.859 9.32 1 94.88 258 PHE B C 1
ATOM 4001 O O . PHE B 1 258 ? -17.344 4.551 10.086 1 94.88 258 PHE B O 1
ATOM 4008 N N . SER B 1 259 ? -16.188 4.379 8.203 1 89.38 259 SER B N 1
ATOM 4009 C CA . SER B 1 259 ? -16.453 5.758 7.812 1 89.38 259 SER B CA 1
ATOM 4010 C C . SER B 1 259 ? -17.891 5.91 7.297 1 89.38 259 SER B C 1
ATOM 4012 O O . SER B 1 259 ? -18.422 7.02 7.258 1 89.38 259 SER B O 1
ATOM 4014 N N . GLY B 1 260 ? -18.641 4.797 6.949 1 76.62 260 GLY B N 1
ATOM 4015 C CA . GLY B 1 260 ? -20 4.84 6.438 1 76.62 260 GLY B CA 1
ATOM 4016 C C . GLY B 1 260 ? -20.094 5.422 5.039 1 76.62 260 GLY B C 1
ATOM 4017 O O . GLY B 1 260 ? -21.172 5.848 4.609 1 76.62 260 GLY B O 1
ATOM 4018 N N . THR B 1 261 ? -19.047 5.637 4.391 1 69.31 261 THR B N 1
ATOM 4019 C CA . THR B 1 261 ? -19.078 6.207 3.047 1 69.31 261 THR B CA 1
ATOM 4020 C C . THR B 1 261 ? -19.422 5.137 2.014 1 69.31 261 THR B C 1
ATOM 4022 O O . THR B 1 261 ? -19.25 3.943 2.264 1 69.31 261 THR B O 1
#

Radius of gyration: 24.01 Å; Cα contacts (8 Å, |Δi|>4): 1135; chains: 2; bounding box: 54×70×56 Å

pLDDT: mean 93.79, std 6.12, range [59.88, 98.94]

Organism: NCBI:txid1194090

Foldseek 3Di:
DAADDPVNLVLLQCLLDPVSCVVVQKFKAFDDQLVLLLLVVVLWDFAEKEFEPVQPCCVDPSNVVVCVVHHYHYYYPVSVCNSDPDNDGPTMMTMTGHDDADDLVVLLLAWDEEEEEAQADDLLLLLLLLLLCVVLVHSAYEYAPNHPDCRNRSNSVNVSNSRSVHHYHYYHRLVSVVSSVVSVAAEEEADDDPQADALLPDDADRHYYYYFYYQPPTHDVSNDDPRHHYYYHDDPDPDPPDPHDGRSVSSSVSSVSRSVD/DAADDPVNLVLLQCLLDPVSCVVVQKFKAFDDQLVLLLLVVVLWAFAEKEFEPVQPCCVDPSNVVVCVPHHYHYDYPVSVCNSDPDNDGPTMMTMTGHDDADDLVVLLLAWDEEEEEAQADDLLLLLLLLLLCVVLVHSAYEYAPNHPDCRNRSNSVNVSNSRSVHHYDYYHRLVSVVSSVVSVAAEEEADDDPQADALLPDAADRHYYYYFYYQPPTHDVSSDDPRHHYHYHDDPDPDPPDDHDGRSVSSSVSSVSRSVD

Solvent-accessible surface area (backbone atoms only — not comparable to full-atom values): 27388 Å² total; per-residue (Å²): 131,46,68,58,47,70,68,54,53,53,49,49,49,42,40,76,36,68,70,45,17,66,72,69,39,34,34,58,42,63,28,59,68,29,44,51,24,30,63,69,47,63,68,48,55,65,61,34,40,36,31,20,56,83,66,48,59,64,76,38,68,73,43,42,61,51,50,74,78,28,50,54,28,36,30,53,58,70,60,41,54,67,52,42,90,50,98,74,69,76,37,31,37,31,36,27,50,56,77,76,68,52,53,66,72,62,59,46,67,59,63,40,39,29,43,31,33,43,28,38,61,55,40,57,41,52,9,42,39,48,28,45,35,52,36,46,54,36,53,26,34,39,39,11,63,70,33,54,59,78,65,35,59,61,14,30,52,43,16,55,22,27,63,69,68,47,50,36,35,78,43,59,46,66,59,53,52,53,56,34,41,76,56,64,36,41,47,35,36,56,38,85,55,94,79,32,40,54,50,78,73,57,77,74,57,63,34,32,31,41,35,41,27,14,84,87,74,38,58,62,66,88,69,64,47,91,89,48,44,38,24,23,81,66,52,68,46,94,42,74,33,42,92,67,72,55,57,37,49,52,51,46,41,50,48,49,66,58,57,71,91,132,46,70,58,47,71,67,54,53,52,49,49,48,44,41,76,34,68,69,44,17,67,72,69,39,34,34,59,39,61,28,59,68,30,42,52,24,31,66,69,49,62,68,51,55,65,61,35,38,37,32,20,57,83,66,49,61,65,75,38,70,72,43,43,61,51,50,73,79,27,50,55,25,36,32,54,56,69,60,39,53,67,52,41,92,50,98,75,67,76,39,30,37,30,37,26,52,56,77,74,70,50,54,66,71,63,57,45,67,58,61,40,39,29,45,30,33,43,28,38,61,54,40,58,41,51,10,41,38,47,28,44,34,51,36,47,54,36,52,26,36,40,38,11,64,69,34,54,58,77,64,34,59,64,14,30,52,44,16,55,23,26,62,71,68,45,50,35,36,78,42,59,47,67,60,52,52,52,56,35,41,76,57,65,36,42,48,37,36,58,38,87,54,94,79,33,40,55,50,77,75,56,76,75,56,62,35,32,32,40,36,42,27,15,84,88,74,37,57,61,67,87,67,65,47,91,88,50,42,37,24,22,82,65,52,68,45,93,42,75,34,43,92,67,74,56,57,37,50,52,51,47,40,50,48,50,66,58,56,73,91

InterPro domains:
  IPR001537 tRNA/rRNA methyltransferase, SpoU type [PF00588] (113-256)
  IPR013123 RNA 2-O ribose methyltransferase, substrate binding [SM00967] (28-102)
  IPR029026 tRNA (guanine-N1-)-methyltransferase, N-terminal [G3DSA:3.40.1280.10] (103-261)
  IPR029028 Alpha/beta knot methyltransferases [SSF75217] (90-258)
  IPR029064 Ribosomal protein eL30-like superfamily [G3DSA:3.30.1330.30] (1-100)
  IPR029064 Ribosomal protein eL30-like superfamily [SSF55315] (2-100)
  IPR051259 Ribosomal RNA Methyltransferase [PTHR43191] (3-259)
  IPR053888 MRM3-like, substrate binding domain [PF22435] (6-94)

Secondary structure (DSSP, 8-state):
-EEPPHHHHHHHHHTTSHHHHHHHTEEEEESHHHHHHHHHH-SS-EEEEEEETTT-GGGSHHHHHHHTTSEEEEE-HHHHHHH-SSSS--SEEEEEEPPPPPPHHHHHHS-EEEEEESS---HHHHHHHHHHHHHTT-SEEEEETTPPPTT-HHHHHHHTT-TT-S-EEEE-HHHHHHHHHHTT-EEEEE--STT-EEGGGSPP-SEEEEEE-BTTTBS-GGG--TTPEEEE---SS--TT-SS--HHHHHHHHHHHHHT-/-EEPPHHHHHHHHHTTSHHHHHHHTEEEEESHHHHHHHHHH-SS-EEEEEEETTT-GGGSHHHHHHHTTSEEEEE-HHHHHHH-SSSS--SEEEEEEPPPPPPHHHHHTS-EEEEEESS---HHHHHHHHHHHHHTT-SEEEEETTPPPTT-HHHHHHHTT-TTSS-EEEE-HHHHHHHHHHTT-EEEEE--STT-EEGGGSPP-SEEEEEE-BTTTBS-GGG--TTPEEEE---SS--TT-S---HHHHHHHHHHHHHT-

Nearest PDB structures (foldseek):
  5l0z-assembly1_B  TM=8.657E-01  e=3.063E-22  Sinorhizobium meliloti 1021
  5kzk-assembly1_B  TM=8.506E-01  e=1.278E-19  Sinorhizobium meliloti 1021
  3nk7-assembly1_A  TM=8.235E-01  e=8.036E-18  Streptomyces actuosus
  3nk7-assembly1_B  TM=8.430E-01  e=4.211E-17  Streptomyces actuosus
  3gyq-assembly1_B  TM=7.334E-01  e=1.296E-16  Streptomyces cyaneus

Sequence (522 aa):
MDSVSNRQLTLLRKLNRKKYRYEKRLFLIEGARAVRQVAANNRIGIETLFFDEARQYWSEDEWKQLTRHIDSAVIDEEHFANVSDTANPQGVLAMCRMPDEQPVTEMGAGEGIIVALDAIQDPGNLGTMIRTASWFGAAGMLCGKGTVDLFHPKVVRSTAGATGTIPHINGELSKLLSAFEELGWSIILLNKSKKSVSLSMIDSRLKTIIVVGNEGHGIDSRLMRDGRLQAEIPATAPQPEVESLNAAVAASIALYRFSGTMDSVSNRQLTLLRKLNRKKYRYEKRLFLIEGARAVRQVAANNRIGIETLFFDEARQYWSEDEWKQLTRHIDSAVIDEEHFANVSDTANPQGVLAMCRMPDEQPVTEMGAGEGIIVALDAIQDPGNLGTMIRTASWFGAAGMLCGKGTVDLFHPKVVRSTAGATGTIPHINGELSKLLSAFEELGWSIILLNKSKKSVSLSMIDSRLKTIIVVGNEGHGIDSRLMRDGRLQAEIPATAPQPEVESLNAAVAASIALYRFSGT